Protein AF-A0A1I7MEU9-F1 (afdb_monomer_lite)

Foldseek 3Di:
DPAAAADFDDAQDDRSQVLLLCQLLQLAQKDKDFPVVCVVVVHDADDAQGKHFYAHSVRDGFFIKGWHDKDKDFLLPDDQVLLSNRNPPDPGSVSSSVVVQVVVVVVVDHGDRRGIMMMTGIHTPTGDDDDLVVSLLSLCLVCLVVCCVQPVAPVNDDPVVVVVVQVLLVQQDFEEEAAQCFLPHSQQVSVVVPGRYEYEHQRPSSQVNNCVVRVPTHYYHDHLVPPDQPAAHSEYEAAQVCFSPDPVVSLVSLLSRLRRYDAQRKYKYKHWADCDWDWDDDPRHITIHYHPVVVCVSNVVSQWAWPDKDWDDDPPDPTIMMMTMTGRHPPLDPDPDAAFEKEAEADAPDQQRIAGPVGDDDLVNFPDDPVLSVLRSVLNVLCNQAQDPVFAGQDQVSLVVSVVSQVVSQVNSQVRGDPSYDYDYDYPRNGHGDPPDDDDDDDD

Structure (mmCIF, N/CA/C/O backbone):
data_AF-A0A1I7MEU9-F1
#
_entry.id   AF-A0A1I7MEU9-F1
#
loop_
_atom_site.group_PDB
_atom_site.id
_atom_site.type_symbol
_atom_site.label_atom_id
_atom_site.label_alt_id
_atom_site.label_comp_id
_atom_site.label_asym_id
_atom_site.label_entity_id
_atom_site.label_seq_id
_atom_site.pdbx_PDB_ins_code
_atom_site.Cartn_x
_atom_site.Cartn_y
_atom_site.Cartn_z
_atom_site.occupancy
_atom_site.B_iso_or_equiv
_atom_site.auth_seq_id
_atom_site.auth_comp_id
_atom_site.auth_asym_id
_atom_site.auth_atom_id
_atom_site.pdbx_PDB_model_num
ATOM 1 N N . MET A 1 1 ? 15.882 25.484 -16.058 1.00 44.84 1 MET A N 1
ATOM 2 C CA . MET A 1 1 ? 16.424 24.177 -16.475 1.00 44.84 1 MET A CA 1
ATOM 3 C C . MET A 1 1 ? 16.700 24.289 -17.958 1.00 44.84 1 MET A C 1
ATOM 5 O O . MET A 1 1 ? 15.831 24.782 -18.661 1.00 44.84 1 MET A O 1
ATOM 9 N N . THR A 1 2 ? 17.918 23.995 -18.404 1.00 48.81 2 THR A N 1
ATOM 10 C CA . THR A 1 2 ? 18.246 23.968 -19.836 1.00 48.81 2 THR A CA 1
ATOM 11 C C . THR A 1 2 ? 17.321 22.959 -20.511 1.00 48.81 2 THR A C 1
ATOM 13 O O . THR A 1 2 ? 17.147 21.868 -19.975 1.00 48.81 2 THR A O 1
ATOM 16 N N . GLU A 1 3 ? 16.681 23.347 -21.610 1.00 77.81 3 GLU A N 1
ATOM 17 C CA . GLU A 1 3 ? 15.781 22.482 -22.378 1.00 77.81 3 GLU A CA 1
ATOM 18 C C . GLU A 1 3 ? 16.581 21.250 -22.835 1.00 77.81 3 GLU A C 1
ATOM 20 O O . GLU A 1 3 ? 17.583 21.387 -23.541 1.00 77.81 3 GLU A O 1
ATOM 25 N N . LEU A 1 4 ? 16.235 20.069 -22.315 1.00 87.62 4 LEU A N 1
ATOM 26 C CA . LEU A 1 4 ? 16.886 18.814 -22.692 1.00 87.62 4 LEU A CA 1
ATOM 27 C C . LEU A 1 4 ? 16.490 18.457 -24.135 1.00 87.62 4 LEU A C 1
ATOM 29 O O . LEU A 1 4 ? 15.351 18.736 -24.519 1.00 87.62 4 LEU A O 1
ATOM 33 N N . PRO A 1 5 ? 17.383 17.835 -24.928 1.00 89.81 5 PRO A N 1
ATOM 34 C CA . PRO A 1 5 ? 17.014 17.326 -26.245 1.00 89.81 5 PRO A CA 1
ATOM 35 C C . PRO A 1 5 ? 15.874 16.312 -26.108 1.00 89.81 5 PRO A C 1
ATOM 37 O O . PRO A 1 5 ? 15.861 15.517 -25.166 1.00 89.81 5 PRO A O 1
ATOM 40 N N . ARG A 1 6 ? 14.897 16.376 -27.016 1.00 90.94 6 ARG A N 1
ATOM 41 C CA . ARG A 1 6 ? 13.740 15.472 -27.024 1.00 90.94 6 ARG A CA 1
ATOM 42 C C . ARG A 1 6 ? 14.155 14.140 -27.641 1.00 90.94 6 ARG A C 1
ATOM 44 O O . ARG A 1 6 ? 14.788 14.129 -28.687 1.00 90.94 6 ARG A O 1
ATOM 51 N N . GLU A 1 7 ? 13.788 13.051 -26.984 1.00 91.00 7 GLU A N 1
ATOM 52 C CA . GLU A 1 7 ? 14.050 11.678 -27.413 1.00 91.00 7 GLU A CA 1
ATOM 53 C C . GLU A 1 7 ? 12.717 11.040 -27.815 1.00 91.00 7 GLU A C 1
ATOM 55 O O . GLU A 1 7 ? 11.842 10.799 -26.974 1.00 91.00 7 GLU A O 1
ATOM 60 N N . GLU A 1 8 ? 12.547 10.808 -29.117 1.00 90.38 8 GLU A N 1
ATOM 61 C CA . GLU A 1 8 ? 11.312 10.295 -29.707 1.00 90.38 8 GLU A CA 1
ATOM 62 C C . GLU A 1 8 ? 11.456 8.823 -30.100 1.00 90.38 8 GLU A C 1
ATOM 64 O O . GLU A 1 8 ? 12.271 8.458 -30.943 1.00 90.38 8 GLU A O 1
ATOM 69 N N . PHE A 1 9 ? 10.618 7.962 -29.524 1.00 89.19 9 PHE A N 1
ATOM 70 C CA . PHE A 1 9 ? 10.633 6.527 -29.804 1.00 89.19 9 PHE A CA 1
ATOM 71 C C . PHE A 1 9 ? 9.492 6.172 -30.758 1.00 89.19 9 PHE A C 1
ATOM 73 O O . PHE A 1 9 ? 8.372 5.924 -30.320 1.00 89.19 9 PHE A O 1
ATOM 80 N N . ALA A 1 10 ? 9.788 6.152 -32.062 1.00 85.12 10 ALA A N 1
ATOM 81 C CA . ALA A 1 10 ? 8.823 6.033 -33.166 1.00 85.12 10 ALA A CA 1
ATOM 82 C C . ALA A 1 10 ? 7.872 7.239 -33.307 1.00 85.12 10 ALA A C 1
ATOM 84 O O . ALA A 1 10 ? 7.882 8.158 -32.495 1.00 85.12 10 ALA A O 1
ATOM 85 N N . ASN A 1 11 ? 7.051 7.260 -34.361 1.00 83.12 11 ASN A N 1
ATOM 86 C CA . ASN A 1 11 ? 6.042 8.306 -34.596 1.00 83.12 11 ASN A CA 1
ATOM 87 C C . ASN A 1 11 ? 4.880 8.233 -33.581 1.00 83.12 11 ASN A C 1
ATOM 89 O O . ASN A 1 11 ? 4.602 7.139 -33.083 1.00 83.12 11 ASN A O 1
ATOM 93 N N . PRO A 1 12 ? 4.155 9.344 -33.316 1.00 83.94 12 PRO A N 1
ATOM 94 C CA . PRO A 1 12 ? 3.005 9.337 -32.410 1.00 83.94 12 PRO A CA 1
ATOM 95 C C . PRO A 1 12 ? 1.970 8.266 -32.776 1.00 83.94 12 PRO A C 1
ATOM 97 O O . PRO A 1 12 ? 1.561 8.153 -33.935 1.00 83.94 12 PRO A O 1
ATOM 100 N N . GLY A 1 13 ? 1.527 7.495 -31.782 1.00 81.50 13 GLY A N 1
ATOM 101 C CA .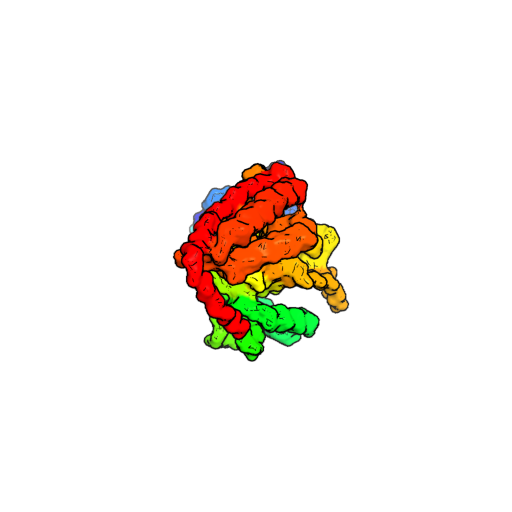 GLY A 1 13 ? 0.564 6.409 -31.944 1.00 81.50 13 GLY A CA 1
ATOM 102 C C . GLY A 1 13 ? 0.890 5.171 -31.098 1.00 81.50 13 GLY A C 1
ATOM 103 O O . GLY A 1 13 ? 1.804 5.203 -30.274 1.00 81.50 13 GLY A O 1
ATOM 104 N N . PRO A 1 14 ? 0.190 4.041 -31.337 1.00 80.62 14 PRO A N 1
ATOM 105 C CA . PRO A 1 14 ? 0.263 2.860 -30.471 1.00 80.62 14 PRO A CA 1
ATOM 106 C C . PRO A 1 14 ? 1.670 2.282 -30.278 1.00 80.62 14 PRO A C 1
ATOM 108 O O . PRO A 1 14 ? 1.959 1.714 -29.229 1.00 80.62 14 PRO A O 1
ATOM 111 N N . LEU A 1 15 ? 2.546 2.417 -31.282 1.00 83.31 15 LEU A N 1
ATOM 112 C CA . LEU A 1 15 ? 3.931 1.961 -31.183 1.00 83.31 15 LEU A CA 1
ATOM 113 C C . LEU A 1 15 ? 4.742 2.841 -30.224 1.00 83.31 15 LEU A C 1
ATOM 115 O O . LEU A 1 15 ? 5.378 2.301 -29.325 1.00 83.31 15 LEU A O 1
ATOM 119 N N . ARG A 1 16 ? 4.677 4.175 -30.358 1.00 86.94 16 ARG A N 1
ATOM 120 C CA . ARG A 1 16 ? 5.341 5.094 -29.421 1.00 86.94 16 ARG A CA 1
ATOM 121 C C . ARG A 1 16 ? 4.823 4.889 -28.005 1.00 86.94 16 ARG A C 1
ATOM 123 O O . ARG A 1 16 ? 5.628 4.789 -27.089 1.00 86.94 16 ARG A O 1
ATOM 130 N N . ASP A 1 17 ? 3.512 4.742 -27.828 1.00 83.44 17 ASP A N 1
ATOM 131 C CA . ASP A 1 17 ? 2.918 4.505 -26.507 1.00 83.44 17 ASP A CA 1
ATOM 132 C C . ASP A 1 17 ? 3.460 3.220 -25.861 1.00 83.44 17 ASP A C 1
ATOM 134 O O . ASP A 1 17 ? 3.801 3.211 -24.678 1.00 83.44 17 ASP A O 1
ATOM 138 N N . ALA A 1 18 ? 3.601 2.143 -26.643 1.00 82.06 18 ALA A N 1
ATOM 139 C CA . ALA A 1 18 ? 4.181 0.889 -26.171 1.00 82.06 18 ALA A CA 1
ATOM 140 C C . ALA A 1 18 ? 5.678 1.018 -25.835 1.00 82.06 18 ALA A C 1
ATOM 142 O O . ALA A 1 18 ? 6.113 0.523 -24.796 1.00 82.06 18 ALA A O 1
ATOM 143 N N . LEU A 1 19 ? 6.460 1.700 -26.679 1.00 88.12 19 LEU A N 1
ATOM 144 C CA . LEU A 1 19 ? 7.896 1.909 -26.460 1.00 88.12 19 LEU A CA 1
ATOM 145 C C . LEU A 1 19 ? 8.159 2.805 -25.249 1.00 88.12 19 LEU A C 1
ATOM 147 O O . LEU A 1 19 ? 8.999 2.479 -24.415 1.00 88.12 19 LEU A O 1
ATOM 151 N N . VAL A 1 20 ? 7.415 3.901 -25.115 1.00 89.19 20 VAL A N 1
ATOM 152 C CA . VAL A 1 20 ? 7.489 4.804 -23.964 1.00 89.19 20 VAL A CA 1
ATOM 153 C C . VAL A 1 20 ? 7.101 4.067 -22.686 1.00 89.19 20 VAL A C 1
ATOM 155 O O . VAL A 1 20 ? 7.833 4.150 -21.704 1.00 89.19 20 VAL A O 1
ATOM 158 N N . ALA A 1 21 ? 6.026 3.273 -22.697 1.00 81.75 21 ALA A N 1
ATOM 159 C CA . ALA A 1 21 ? 5.669 2.442 -21.548 1.00 81.75 21 ALA A CA 1
ATOM 160 C C . ALA A 1 21 ? 6.803 1.472 -21.166 1.00 81.75 21 ALA A C 1
ATOM 162 O O . ALA A 1 21 ? 7.150 1.380 -19.987 1.00 81.75 21 ALA A O 1
ATOM 163 N N . ALA A 1 22 ? 7.429 0.826 -22.157 1.00 84.00 22 ALA A N 1
ATOM 164 C CA . ALA A 1 22 ? 8.568 -0.064 -21.945 1.00 84.00 22 ALA A CA 1
ATOM 165 C C . ALA A 1 22 ? 9.814 0.672 -21.417 1.00 84.00 22 ALA A C 1
ATOM 167 O O . ALA A 1 22 ? 10.605 0.094 -20.675 1.00 84.00 22 ALA A O 1
ATOM 168 N N . ILE A 1 23 ? 10.018 1.944 -21.766 1.00 88.88 23 ILE A N 1
ATOM 169 C CA . ILE A 1 23 ? 11.101 2.762 -21.199 1.00 88.88 23 ILE A CA 1
ATOM 170 C C . ILE A 1 23 ? 10.813 3.072 -19.734 1.00 88.88 23 ILE A C 1
ATOM 172 O O . ILE A 1 23 ? 11.674 2.861 -18.880 1.00 88.88 23 ILE A O 1
ATOM 176 N N . LEU A 1 24 ? 9.599 3.539 -19.433 1.00 84.00 24 LEU A N 1
ATOM 177 C CA . LEU A 1 24 ? 9.189 3.915 -18.079 1.00 84.00 24 LEU A CA 1
ATOM 178 C C . LEU A 1 24 ? 9.287 2.725 -17.112 1.00 84.00 24 LEU A C 1
ATOM 180 O O . LEU A 1 24 ? 9.827 2.859 -16.007 1.00 84.00 24 LEU A O 1
ATOM 184 N N . ASP A 1 25 ? 8.840 1.541 -17.538 1.00 75.31 25 ASP A N 1
ATOM 185 C CA . ASP A 1 25 ? 8.926 0.314 -16.738 1.00 75.31 25 ASP A CA 1
ATOM 186 C C . ASP A 1 25 ? 10.321 -0.349 -16.736 1.00 75.31 25 ASP A C 1
ATOM 188 O O . ASP A 1 25 ? 10.568 -1.267 -15.946 1.00 75.31 25 ASP A O 1
ATOM 192 N N . GLY A 1 26 ? 11.257 0.162 -17.545 1.00 81.69 26 GLY A N 1
ATOM 193 C CA . GLY A 1 26 ? 12.643 -0.299 -17.636 1.00 81.69 26 GLY A CA 1
ATOM 194 C C . GLY A 1 26 ? 12.843 -1.569 -18.468 1.00 81.69 26 GLY A C 1
ATOM 195 O O . GLY A 1 26 ? 13.916 -2.174 -18.407 1.00 81.69 26 GLY A O 1
ATOM 196 N N . THR A 1 27 ? 11.835 -2.008 -19.222 1.00 84.69 27 THR A N 1
ATOM 197 C CA . THR A 1 27 ? 11.945 -3.107 -20.191 1.00 84.69 27 THR A CA 1
ATOM 198 C C . THR A 1 27 ? 12.803 -2.717 -21.389 1.00 84.69 27 THR A C 1
ATOM 200 O O . THR A 1 27 ? 13.620 -3.525 -21.831 1.00 84.69 27 THR A O 1
ATOM 203 N N . LYS A 1 28 ? 12.659 -1.479 -21.870 1.00 92.81 28 LYS A N 1
ATOM 204 C CA . LYS A 1 28 ? 13.476 -0.899 -22.933 1.00 92.81 28 LYS A CA 1
ATOM 205 C C . LYS A 1 28 ? 14.585 -0.049 -22.319 1.00 92.81 28 LYS A C 1
ATOM 207 O O . LYS A 1 28 ? 14.337 1.005 -21.741 1.00 92.81 28 LYS A O 1
ATOM 212 N N . THR A 1 29 ? 15.818 -0.520 -22.454 1.00 95.69 29 THR A N 1
ATOM 213 C CA . THR A 1 29 ? 17.046 0.172 -22.020 1.00 95.69 29 THR A CA 1
ATOM 214 C C . THR A 1 29 ? 18.017 0.400 -23.173 1.00 95.69 29 THR A C 1
ATOM 216 O O . THR A 1 29 ? 19.162 0.798 -22.958 1.00 95.69 29 THR A O 1
ATOM 219 N N . SER A 1 30 ? 17.595 0.096 -24.396 1.00 96.75 30 SER A N 1
ATOM 220 C CA . SER A 1 30 ? 18.347 0.405 -25.598 1.00 96.75 30 SER A CA 1
ATOM 221 C C . SER A 1 30 ? 17.433 0.757 -26.767 1.00 96.75 30 SER A C 1
ATOM 223 O O . SER A 1 30 ? 16.224 0.500 -26.755 1.00 96.75 30 SER A O 1
ATOM 225 N N . THR A 1 31 ? 18.021 1.390 -27.775 1.00 96.00 31 THR A N 1
ATOM 226 C CA . THR A 1 31 ? 17.379 1.689 -29.050 1.00 96.00 31 THR A CA 1
ATOM 227 C C . THR A 1 31 ? 18.393 1.625 -30.182 1.00 96.00 31 THR A C 1
ATOM 229 O O . THR A 1 31 ? 19.600 1.773 -29.952 1.00 96.00 31 THR A O 1
ATOM 232 N N . THR A 1 32 ? 17.891 1.405 -31.393 1.00 95.44 32 THR A N 1
ATOM 233 C CA . THR A 1 32 ? 18.684 1.361 -32.617 1.00 95.44 32 THR A CA 1
ATOM 234 C C . THR A 1 32 ? 18.173 2.395 -33.604 1.00 95.44 32 THR A C 1
ATOM 236 O O . THR A 1 32 ? 16.978 2.481 -33.875 1.00 95.44 32 THR A O 1
ATOM 239 N N . SER A 1 33 ? 19.094 3.155 -34.179 1.00 92.50 33 SER A N 1
ATOM 240 C CA . SER A 1 33 ? 18.829 4.121 -35.247 1.00 92.50 33 SER A CA 1
ATOM 241 C C . SER A 1 33 ? 19.817 3.923 -36.396 1.00 92.50 33 SER A C 1
ATOM 243 O O . SER A 1 33 ? 20.863 3.282 -36.237 1.00 92.50 33 SER A O 1
ATOM 245 N N . LEU A 1 34 ? 19.503 4.434 -37.589 1.00 92.00 34 LEU A N 1
ATOM 246 C CA . LEU A 1 34 ? 20.449 4.373 -38.700 1.00 92.00 34 LEU A CA 1
ATOM 247 C C . LEU A 1 34 ? 21.528 5.429 -38.498 1.00 92.00 34 LEU A C 1
ATOM 249 O O . LEU A 1 34 ? 21.243 6.601 -38.268 1.00 92.00 34 LEU A O 1
ATOM 253 N N . HIS A 1 35 ? 22.791 5.048 -38.685 1.00 93.25 35 HIS A N 1
ATOM 254 C CA . HIS A 1 35 ? 23.887 6.019 -38.657 1.00 93.25 35 HIS A CA 1
ATOM 255 C C . HIS A 1 35 ? 23.726 7.095 -39.748 1.00 93.25 35 HIS A C 1
ATOM 257 O O . HIS A 1 35 ? 24.192 8.224 -39.597 1.00 93.25 35 HIS A O 1
ATOM 263 N N . ALA A 1 36 ? 23.077 6.748 -40.864 1.00 87.50 36 ALA A N 1
ATOM 264 C CA . ALA A 1 36 ? 22.821 7.671 -41.964 1.00 87.50 36 ALA A CA 1
ATOM 265 C C . ALA A 1 36 ? 21.867 8.819 -41.586 1.00 87.50 36 ALA A C 1
ATOM 267 O O . ALA A 1 36 ? 22.044 9.917 -42.119 1.00 87.50 36 ALA A O 1
ATOM 268 N N . ASP A 1 37 ? 20.928 8.595 -40.661 1.00 82.31 37 ASP A N 1
ATOM 269 C CA . ASP A 1 37 ? 19.913 9.586 -40.280 1.00 82.31 37 ASP A CA 1
ATOM 270 C C . ASP A 1 37 ? 20.570 10.796 -39.601 1.00 82.31 37 ASP A C 1
ATOM 272 O O . ASP A 1 37 ? 20.366 11.928 -40.032 1.00 82.31 37 ASP A O 1
ATOM 276 N N . TYR A 1 38 ? 21.506 10.566 -38.672 1.00 80.44 38 TYR A N 1
ATOM 277 C CA . TYR A 1 38 ? 22.262 11.643 -38.014 1.00 80.44 38 TYR A CA 1
ATOM 278 C C . TYR A 1 38 ? 22.989 12.550 -39.013 1.00 80.44 38 TYR A C 1
ATOM 280 O O . TYR A 1 38 ? 22.971 13.775 -38.901 1.00 80.44 38 TYR A O 1
ATOM 288 N N . ALA A 1 39 ? 23.621 11.962 -40.033 1.00 76.88 39 ALA A N 1
ATOM 289 C CA . ALA A 1 39 ? 24.314 12.737 -41.058 1.00 76.88 39 ALA A CA 1
ATOM 290 C C . ALA A 1 39 ? 23.342 13.512 -41.965 1.00 76.88 39 ALA A C 1
ATOM 292 O O . ALA A 1 39 ? 23.670 14.619 -42.397 1.00 76.88 39 ALA A O 1
ATOM 293 N N . ALA A 1 40 ? 22.174 12.937 -42.267 1.00 75.00 40 ALA A N 1
ATOM 294 C CA . ALA A 1 40 ? 21.147 13.562 -43.096 1.00 75.00 40 ALA A CA 1
ATOM 295 C C . ALA A 1 40 ? 20.457 14.737 -42.385 1.00 75.00 40 ALA A C 1
ATOM 297 O O . ALA A 1 40 ? 20.165 15.752 -43.020 1.00 75.00 40 ALA A O 1
ATOM 298 N N . GLU A 1 41 ? 20.251 14.616 -41.076 1.00 75.12 41 GLU A N 1
ATOM 299 C CA . GLU A 1 41 ? 19.563 15.602 -40.235 1.00 75.12 41 GLU A CA 1
ATOM 300 C C . GLU A 1 41 ? 20.524 16.635 -39.622 1.00 75.12 41 GLU A C 1
ATOM 302 O O . GLU A 1 41 ? 20.102 17.660 -39.088 1.00 75.12 41 GLU A O 1
ATOM 307 N N . GLY A 1 42 ? 21.837 16.425 -39.775 1.00 76.31 42 GLY A N 1
ATOM 308 C CA . GLY A 1 42 ? 22.864 17.297 -39.204 1.00 76.31 42 GLY A CA 1
ATOM 309 C C . GLY A 1 42 ? 22.996 17.149 -37.687 1.00 76.31 42 GLY A C 1
ATOM 310 O O . GLY A 1 42 ? 23.499 18.059 -37.023 1.00 76.31 42 GLY A O 1
ATOM 311 N N . GLU A 1 43 ? 22.550 16.017 -37.151 1.00 80.81 43 GLU A N 1
ATOM 312 C CA . GLU A 1 43 ? 22.605 15.684 -35.737 1.00 80.81 43 GLU A CA 1
ATOM 313 C C . GLU A 1 43 ? 23.943 15.043 -35.358 1.00 80.81 43 GLU A C 1
ATOM 315 O O . GLU A 1 43 ? 24.645 14.424 -36.163 1.00 80.81 43 GLU A O 1
ATOM 320 N N . VAL A 1 44 ? 24.323 15.209 -34.094 1.00 86.19 44 VAL A N 1
ATOM 321 C CA . VAL A 1 44 ? 25.509 14.561 -33.533 1.00 86.19 44 VAL A CA 1
ATOM 322 C C . VAL A 1 44 ? 25.077 13.235 -32.928 1.00 86.19 44 VAL A C 1
ATOM 324 O O . VAL A 1 44 ? 24.050 13.172 -32.259 1.00 86.19 44 VAL A O 1
ATOM 327 N N . LEU A 1 45 ? 25.890 12.192 -33.116 1.00 88.31 45 LEU A N 1
ATOM 328 C CA . LEU A 1 45 ? 25.668 10.913 -32.447 1.00 88.31 45 LEU A CA 1
ATOM 329 C C . LEU A 1 45 ? 25.522 11.107 -30.927 1.00 88.31 45 LEU A C 1
ATOM 331 O O . LEU A 1 45 ? 26.255 11.921 -30.345 1.00 88.31 45 LEU A O 1
ATOM 335 N N . PRO A 1 46 ? 24.637 10.337 -30.270 1.00 90.50 46 PRO A N 1
ATOM 336 C CA . PRO A 1 46 ? 24.515 10.373 -28.824 1.00 90.50 46 PRO A CA 1
ATOM 337 C C . PRO A 1 46 ? 25.861 10.046 -28.166 1.00 90.50 46 PRO A C 1
ATOM 339 O O . PRO A 1 46 ? 26.729 9.378 -28.734 1.00 90.50 46 PRO A O 1
ATOM 342 N N . GLN A 1 47 ? 26.051 10.532 -26.941 1.00 91.88 47 GLN A N 1
ATOM 343 C CA . GLN A 1 47 ? 27.266 10.295 -26.164 1.00 91.88 47 GLN A CA 1
ATOM 344 C C . GLN A 1 47 ? 26.906 9.779 -24.779 1.00 91.88 47 GLN A C 1
ATOM 346 O O . GLN A 1 47 ? 25.913 10.206 -24.188 1.00 91.88 47 GLN A O 1
ATOM 351 N N . ALA A 1 48 ? 27.740 8.889 -24.241 1.00 94.12 48 ALA A N 1
ATOM 352 C CA . ALA A 1 48 ? 27.612 8.446 -22.859 1.00 94.12 48 ALA A CA 1
ATOM 353 C C . ALA A 1 48 ? 27.646 9.651 -21.897 1.00 94.12 48 ALA A C 1
ATOM 355 O O . ALA A 1 48 ? 28.481 10.548 -22.031 1.00 94.12 48 ALA A O 1
ATOM 356 N N . GLY A 1 49 ? 26.719 9.675 -20.941 1.00 93.31 49 GLY A N 1
ATOM 357 C CA . GLY A 1 49 ? 26.462 10.796 -20.034 1.00 93.31 49 GLY A CA 1
ATOM 358 C C . GLY A 1 49 ? 25.519 11.870 -20.595 1.00 93.31 49 GLY A C 1
ATOM 359 O O . GLY A 1 49 ? 25.108 12.760 -19.848 1.00 93.31 49 GLY A O 1
ATOM 360 N N . GLY A 1 50 ? 25.153 11.801 -21.880 1.00 93.75 50 GLY A N 1
ATOM 361 C CA . GLY A 1 50 ? 24.130 12.659 -22.477 1.00 93.75 50 GLY A CA 1
ATOM 362 C C . GLY A 1 50 ? 22.758 12.402 -21.854 1.00 93.75 50 GLY A C 1
ATOM 363 O O . GLY A 1 50 ? 22.423 11.260 -21.545 1.00 93.75 50 GLY A O 1
ATOM 364 N N . ARG A 1 51 ? 21.972 13.465 -21.655 1.00 95.25 51 ARG A N 1
ATOM 365 C CA . ARG A 1 51 ? 20.609 13.386 -21.113 1.00 95.25 51 ARG A CA 1
ATOM 366 C C . ARG A 1 51 ? 19.593 13.829 -22.151 1.00 95.25 51 ARG A C 1
ATOM 368 O O . ARG A 1 51 ? 19.823 14.846 -22.801 1.00 95.25 51 ARG A O 1
ATOM 375 N N . GLY A 1 52 ? 18.474 13.119 -22.224 1.00 93.69 52 GLY A N 1
ATOM 376 C CA . GLY A 1 52 ? 17.372 13.408 -23.137 1.00 93.69 52 GLY A CA 1
ATOM 377 C C . GLY A 1 52 ? 16.010 13.274 -22.460 1.00 93.69 52 GLY A C 1
ATOM 378 O O . GLY A 1 52 ? 15.861 12.554 -21.471 1.00 93.69 52 GLY A O 1
ATOM 379 N N . ALA A 1 53 ? 15.032 14.022 -22.960 1.00 93.88 53 ALA A N 1
ATOM 380 C CA . ALA A 1 53 ? 13.658 14.062 -22.480 1.00 93.88 53 ALA A CA 1
ATOM 381 C C . ALA A 1 53 ? 12.779 13.146 -23.341 1.00 93.88 53 ALA A C 1
ATOM 383 O O . ALA A 1 53 ? 12.535 13.446 -24.506 1.00 93.88 53 ALA A O 1
ATOM 384 N N . VAL A 1 54 ? 12.293 12.049 -22.764 1.00 94.31 54 VAL A N 1
ATOM 385 C CA . VAL A 1 54 ? 11.385 11.103 -23.426 1.00 94.31 54 VAL A CA 1
ATOM 386 C C . VAL A 1 54 ? 10.005 11.728 -23.543 1.00 94.31 54 VAL A C 1
ATOM 388 O O . VAL A 1 54 ? 9.479 12.248 -22.552 1.00 94.31 54 VAL A O 1
ATOM 391 N N . VAL A 1 55 ? 9.415 11.652 -24.735 1.00 91.12 55 VAL A N 1
ATOM 392 C CA . VAL A 1 55 ? 8.114 12.261 -25.030 1.00 91.12 55 VAL A CA 1
ATOM 393 C C . VAL A 1 55 ? 7.079 11.226 -25.454 1.00 91.12 55 VAL A C 1
ATOM 395 O O . VAL A 1 55 ? 7.389 10.281 -26.182 1.00 91.12 55 VAL A O 1
ATOM 398 N N . ASP A 1 56 ? 5.844 11.397 -24.990 1.00 87.56 56 ASP A N 1
ATOM 399 C CA . ASP A 1 56 ? 4.722 10.534 -25.359 1.00 87.56 56 ASP A CA 1
ATOM 400 C C . ASP A 1 56 ? 4.096 10.921 -26.718 1.00 87.56 56 ASP A C 1
ATOM 402 O O . ASP A 1 56 ? 4.582 11.791 -27.451 1.00 87.56 56 ASP A O 1
ATOM 406 N N . SER A 1 57 ? 3.007 10.247 -27.101 1.00 87.69 57 SER A N 1
ATOM 407 C CA . SER A 1 57 ? 2.269 10.567 -28.334 1.00 87.69 57 SER A CA 1
ATOM 408 C C . SER A 1 57 ? 1.467 11.873 -28.262 1.00 87.69 57 SER A C 1
ATOM 410 O O . SER A 1 57 ? 1.011 12.353 -29.299 1.00 87.69 57 SER A O 1
ATOM 412 N N . ALA A 1 58 ? 1.297 12.457 -27.072 1.00 83.00 58 ALA A N 1
ATOM 413 C CA . ALA A 1 58 ? 0.699 13.774 -26.852 1.00 83.00 58 ALA A CA 1
ATOM 414 C C . ALA A 1 58 ? 1.760 14.890 -26.749 1.00 83.00 58 ALA A C 1
ATOM 416 O O . ALA A 1 58 ? 1.441 16.025 -26.375 1.00 83.00 58 ALA A O 1
ATOM 417 N N . ASP A 1 59 ? 3.010 14.575 -27.101 1.00 85.25 59 ASP A N 1
ATOM 418 C CA . ASP A 1 59 ? 4.155 15.483 -27.096 1.00 85.25 59 ASP A CA 1
ATOM 419 C C . ASP A 1 59 ? 4.542 15.989 -25.687 1.00 85.25 59 ASP A C 1
ATOM 421 O O . ASP A 1 59 ? 5.277 16.972 -25.538 1.00 85.25 59 ASP A O 1
ATOM 425 N N . GLN A 1 60 ? 4.073 15.309 -24.635 1.00 83.88 60 GLN A N 1
ATOM 426 C CA . GLN A 1 60 ? 4.404 15.614 -23.244 1.00 83.88 60 GLN A CA 1
ATOM 427 C C . GLN A 1 60 ? 5.696 14.920 -22.829 1.00 83.88 60 GLN A C 1
ATOM 429 O O . GLN A 1 60 ? 5.945 13.775 -23.197 1.00 83.88 60 GLN A O 1
ATOM 434 N N . VAL A 1 61 ? 6.521 15.606 -22.033 1.00 88.19 61 VAL A N 1
ATOM 435 C CA . VAL A 1 61 ? 7.735 15.009 -21.464 1.00 88.19 61 VAL A CA 1
ATOM 436 C C . VAL A 1 61 ? 7.348 14.125 -20.280 1.00 88.19 61 VAL A C 1
ATOM 438 O O . VAL A 1 61 ? 6.857 14.625 -19.269 1.00 88.19 61 VAL A O 1
ATOM 441 N N . VAL A 1 62 ? 7.613 12.824 -20.392 1.00 86.25 62 VAL A N 1
ATOM 442 C CA . VAL A 1 62 ? 7.208 11.818 -19.395 1.00 86.25 62 VAL A CA 1
ATOM 443 C C . VAL A 1 62 ? 8.374 11.257 -18.585 1.00 86.25 62 VAL A C 1
ATOM 445 O O . VAL A 1 62 ? 8.169 10.781 -17.472 1.00 86.25 62 VAL A O 1
ATOM 448 N N . ALA A 1 63 ? 9.607 11.346 -19.090 1.00 89.75 63 ALA A N 1
ATOM 449 C CA . ALA A 1 63 ? 10.807 10.925 -18.370 1.00 89.75 63 ALA A CA 1
ATOM 450 C C . ALA A 1 63 ? 12.069 11.629 -18.874 1.00 89.75 63 ALA A C 1
ATOM 452 O O . ALA A 1 63 ? 12.106 12.174 -19.975 1.00 89.75 63 ALA A O 1
ATOM 453 N N . VAL A 1 64 ? 13.127 11.568 -18.073 1.00 93.06 64 VAL A N 1
ATOM 454 C CA . VAL A 1 64 ? 14.496 11.893 -18.469 1.00 93.06 64 VAL A CA 1
ATOM 455 C C . VAL A 1 64 ? 15.302 10.601 -18.497 1.00 93.06 64 VAL A C 1
ATOM 457 O O . VAL A 1 64 ? 15.300 9.839 -17.527 1.00 93.06 64 VAL A O 1
ATOM 460 N N . ILE A 1 65 ? 16.022 10.370 -19.591 1.00 95.19 65 ILE A N 1
ATOM 461 C CA . ILE A 1 65 ? 16.978 9.269 -19.735 1.00 95.19 65 ILE A CA 1
ATOM 462 C C . ILE A 1 65 ? 18.409 9.799 -19.787 1.00 95.19 65 ILE A C 1
ATOM 464 O O . ILE A 1 65 ? 18.661 10.932 -20.198 1.00 95.19 65 ILE A O 1
ATOM 468 N N . GLU A 1 66 ? 19.354 8.968 -19.364 1.00 96.38 66 GLU A N 1
ATOM 469 C CA . GLU A 1 66 ? 20.788 9.180 -19.529 1.00 96.38 66 GLU A CA 1
ATOM 470 C C . GLU A 1 66 ? 21.366 8.053 -20.383 1.00 96.38 66 GLU A C 1
ATOM 472 O O . GLU A 1 66 ? 21.233 6.874 -20.044 1.00 96.38 66 GLU A O 1
ATOM 477 N N . THR A 1 67 ? 22.037 8.423 -21.468 1.00 97.00 67 THR A N 1
ATOM 478 C CA . THR A 1 67 ? 22.763 7.496 -22.335 1.00 97.00 67 THR A CA 1
ATOM 479 C C . THR A 1 67 ? 23.956 6.917 -21.584 1.00 97.00 67 THR A C 1
ATOM 481 O O . THR A 1 67 ? 24.807 7.651 -21.084 1.00 97.00 67 THR A O 1
ATOM 484 N N . THR A 1 68 ? 24.047 5.593 -21.506 1.00 95.44 68 THR A N 1
ATOM 485 C CA . THR A 1 68 ? 25.108 4.880 -20.781 1.00 95.44 68 THR A CA 1
ATOM 486 C C . THR A 1 68 ? 26.206 4.366 -21.705 1.00 95.44 68 THR A C 1
ATOM 488 O O . THR A 1 68 ? 27.364 4.317 -21.292 1.00 95.44 68 THR A O 1
ATOM 491 N N . ALA A 1 69 ? 25.869 4.016 -22.946 1.00 96.25 69 ALA A N 1
ATOM 492 C CA . ALA A 1 69 ? 26.815 3.568 -23.962 1.00 96.25 69 ALA A CA 1
ATOM 493 C C . ALA A 1 69 ? 26.276 3.858 -25.366 1.00 96.25 69 ALA A C 1
ATOM 495 O O . ALA A 1 69 ? 25.062 3.904 -25.569 1.00 96.25 69 ALA A O 1
ATOM 496 N N . VAL A 1 70 ? 27.193 4.056 -26.316 1.00 96.69 70 VAL A N 1
ATOM 497 C CA . VAL A 1 70 ? 26.881 4.224 -27.737 1.00 96.69 70 VAL A CA 1
ATOM 498 C C . VAL A 1 70 ? 27.924 3.484 -28.557 1.00 96.69 70 VAL A C 1
ATOM 500 O O . VAL A 1 70 ? 29.114 3.764 -28.416 1.00 96.69 70 VAL A O 1
ATOM 503 N N . ASP A 1 71 ? 27.469 2.593 -29.428 1.00 97.00 71 ASP A N 1
ATOM 504 C CA . ASP A 1 71 ? 28.306 1.852 -30.366 1.00 97.00 71 ASP A CA 1
ATOM 505 C C . ASP A 1 71 ? 27.777 2.027 -31.792 1.00 97.00 71 ASP A C 1
ATOM 507 O O . ASP A 1 71 ? 26.573 2.122 -32.017 1.00 97.00 71 ASP A O 1
ATOM 511 N N . VAL A 1 72 ? 28.678 2.057 -32.774 1.00 97.50 72 VAL A N 1
ATOM 512 C CA . VAL A 1 72 ? 28.311 2.046 -34.196 1.00 97.50 72 VAL A CA 1
ATOM 513 C C . VAL A 1 72 ? 28.794 0.737 -34.788 1.00 97.50 72 VAL A C 1
ATOM 515 O O . VAL A 1 72 ? 29.999 0.479 -34.828 1.00 97.50 72 VAL A O 1
ATOM 518 N N . VAL A 1 73 ? 27.858 -0.090 -35.240 1.00 97.88 73 VAL A N 1
ATOM 519 C CA . VAL A 1 73 ? 28.145 -1.427 -35.768 1.00 97.88 73 VAL A CA 1
ATOM 520 C C . VAL A 1 73 ? 27.451 -1.637 -37.102 1.00 97.88 73 VAL A C 1
ATOM 522 O O . VAL A 1 73 ? 26.544 -0.895 -37.478 1.00 97.88 73 VAL A O 1
ATOM 525 N N . ARG A 1 74 ? 27.870 -2.669 -37.829 1.00 98.25 74 ARG A N 1
ATOM 526 C CA . ARG A 1 74 ? 27.108 -3.156 -38.978 1.00 98.25 74 ARG A CA 1
ATOM 527 C C . ARG A 1 74 ? 25.834 -3.841 -38.495 1.00 98.25 74 ARG A C 1
ATOM 529 O O . ARG A 1 74 ? 25.860 -4.519 -37.470 1.00 98.25 74 ARG A O 1
ATOM 536 N N . LEU A 1 75 ? 24.743 -3.731 -39.248 1.00 97.50 75 LEU A N 1
ATOM 537 C CA . LEU A 1 75 ? 23.457 -4.343 -38.901 1.00 97.50 75 LEU A CA 1
ATOM 538 C C . LEU A 1 75 ? 23.577 -5.862 -38.682 1.00 97.50 75 LEU A C 1
ATOM 540 O O . LEU A 1 75 ? 22.930 -6.421 -37.797 1.00 97.50 75 LEU A O 1
ATOM 544 N N . ALA A 1 76 ? 24.455 -6.537 -39.430 1.00 96.62 76 ALA A N 1
ATOM 545 C CA . ALA A 1 76 ? 24.736 -7.961 -39.243 1.00 96.62 76 ALA A CA 1
ATOM 546 C C . ALA A 1 76 ? 25.462 -8.310 -37.928 1.00 96.62 76 ALA A C 1
ATOM 548 O O . ALA A 1 76 ? 25.498 -9.479 -37.543 1.00 96.62 76 ALA A O 1
ATOM 549 N N . GLU A 1 77 ? 26.053 -7.326 -37.251 1.00 97.62 77 GLU A N 1
ATOM 550 C CA . GLU A 1 77 ? 26.886 -7.492 -36.054 1.00 97.62 77 GLU A CA 1
ATOM 551 C C . GLU A 1 77 ? 26.189 -7.030 -34.769 1.00 97.62 77 GLU A C 1
ATOM 553 O O . GLU A 1 77 ? 26.813 -7.030 -33.708 1.00 97.62 77 GLU A O 1
ATOM 558 N N . VAL A 1 78 ? 24.900 -6.671 -34.832 1.00 97.81 78 VAL A N 1
ATOM 559 C CA . VAL A 1 78 ? 24.133 -6.275 -33.645 1.00 97.81 78 VAL A CA 1
ATOM 560 C C . VAL A 1 78 ? 24.096 -7.435 -32.644 1.00 97.81 78 VAL A C 1
ATOM 562 O O . VAL A 1 78 ? 23.608 -8.525 -32.969 1.00 97.81 78 VAL A O 1
ATOM 565 N N . PRO A 1 79 ? 24.607 -7.242 -31.415 1.00 96.81 79 PRO A N 1
ATOM 566 C CA . PRO A 1 79 ? 24.651 -8.307 -30.434 1.00 96.81 79 PRO A CA 1
ATOM 567 C C . PRO A 1 79 ? 23.247 -8.586 -29.891 1.00 96.81 79 PRO A C 1
ATOM 569 O O . PRO A 1 79 ? 22.431 -7.685 -29.688 1.00 96.81 79 PRO A O 1
ATOM 572 N N . TRP A 1 80 ? 22.971 -9.859 -29.594 1.00 95.94 80 TRP A N 1
ATOM 573 C CA . TRP A 1 80 ? 21.675 -10.277 -29.049 1.00 95.94 80 TRP A CA 1
ATOM 574 C C . TRP A 1 80 ? 21.311 -9.544 -27.751 1.00 95.94 80 TRP A C 1
ATOM 576 O O . TRP A 1 80 ? 20.145 -9.259 -27.503 1.00 95.94 80 TRP A O 1
ATOM 586 N N . GLU A 1 81 ? 22.298 -9.223 -26.917 1.00 94.88 81 GLU A N 1
ATOM 587 C CA . GLU A 1 81 ? 22.066 -8.503 -25.665 1.00 94.88 81 GLU A CA 1
ATOM 588 C C . GLU A 1 81 ? 21.481 -7.103 -25.871 1.00 94.88 81 GLU A C 1
ATOM 590 O O . GLU A 1 81 ? 20.610 -6.720 -25.092 1.00 94.88 81 GLU A O 1
ATOM 595 N N . HIS A 1 82 ? 21.888 -6.401 -26.935 1.00 96.62 82 HIS A N 1
ATOM 596 C CA . HIS A 1 82 ? 21.322 -5.111 -27.327 1.00 96.62 82 HIS A CA 1
ATOM 597 C C . HIS A 1 82 ? 19.903 -5.279 -27.857 1.00 96.62 82 HIS A C 1
ATOM 599 O O . HIS A 1 82 ? 18.990 -4.655 -27.334 1.00 96.62 82 HIS A O 1
ATOM 605 N N . ALA A 1 83 ? 19.701 -6.179 -28.825 1.00 95.31 83 ALA A N 1
ATOM 606 C CA . ALA A 1 83 ? 18.378 -6.450 -29.396 1.00 95.31 83 ALA A CA 1
ATOM 607 C C . ALA A 1 83 ? 17.353 -6.844 -28.314 1.00 95.31 83 ALA A C 1
ATOM 609 O O . ALA A 1 83 ? 16.218 -6.381 -28.304 1.00 95.31 83 ALA A O 1
ATOM 610 N N . ARG A 1 84 ? 17.767 -7.663 -27.340 1.00 93.25 84 ARG A N 1
ATOM 611 C CA . ARG A 1 84 ? 16.938 -8.037 -26.186 1.00 93.25 84 ARG A CA 1
ATOM 612 C C . ARG A 1 84 ? 16.655 -6.851 -25.257 1.00 93.25 84 ARG A C 1
ATOM 614 O O . ARG A 1 84 ? 15.583 -6.801 -24.657 1.00 93.25 84 ARG A O 1
ATOM 621 N N . ALA A 1 85 ? 17.615 -5.943 -25.090 1.00 90.56 85 ALA A N 1
ATOM 622 C CA . ALA A 1 85 ? 17.487 -4.760 -24.242 1.00 90.56 85 ALA A CA 1
ATOM 623 C C . ALA A 1 85 ? 16.558 -3.686 -24.833 1.00 90.56 85 ALA A C 1
ATOM 625 O O . ALA A 1 85 ? 16.144 -2.787 -24.103 1.00 90.56 85 ALA A O 1
ATOM 626 N N . GLU A 1 86 ? 16.153 -3.807 -26.100 1.00 94.31 86 GLU A N 1
ATOM 627 C CA . GLU A 1 86 ? 15.128 -2.935 -26.675 1.00 94.31 86 GLU A CA 1
ATOM 628 C C . GLU A 1 86 ? 13.726 -3.230 -26.136 1.00 94.31 86 GLU A C 1
ATOM 630 O O . GLU A 1 86 ? 12.837 -2.396 -26.266 1.00 94.31 86 GLU A O 1
ATOM 635 N N . GLY A 1 87 ? 13.525 -4.381 -25.485 1.00 87.81 87 GLY A N 1
ATOM 636 C CA . GLY A 1 87 ? 12.303 -4.657 -24.730 1.00 87.81 87 GLY A CA 1
ATOM 637 C C . GLY A 1 87 ? 11.056 -4.930 -25.577 1.00 87.81 87 GLY A C 1
ATOM 638 O O . GLY A 1 87 ? 9.958 -4.998 -25.037 1.00 87.81 87 GLY A O 1
ATOM 639 N N . GLU A 1 88 ? 11.201 -5.140 -26.884 1.00 87.94 88 GLU A N 1
ATOM 640 C CA . GLU A 1 88 ? 10.081 -5.246 -27.837 1.00 87.94 88 GLU A CA 1
ATOM 641 C C . GLU A 1 88 ? 9.517 -6.673 -27.996 1.00 87.94 88 GLU A C 1
ATOM 643 O O . GLU A 1 88 ? 8.662 -6.936 -28.839 1.00 87.94 88 GLU A O 1
ATOM 648 N N . GLY A 1 89 ? 9.954 -7.615 -27.151 1.00 86.75 89 GLY A N 1
ATOM 649 C CA . GLY A 1 89 ? 9.399 -8.974 -27.085 1.00 86.75 89 GLY A CA 1
ATOM 650 C C . GLY A 1 89 ? 10.021 -9.992 -28.049 1.00 86.75 89 GLY A C 1
ATOM 651 O O . GLY A 1 89 ? 9.548 -11.130 -28.121 1.00 86.75 89 GLY A O 1
ATOM 652 N N . HIS A 1 90 ? 11.094 -9.636 -28.759 1.00 91.75 90 HIS A N 1
ATOM 653 C CA . HIS A 1 90 ? 11.840 -10.570 -29.608 1.00 91.75 90 HIS A CA 1
ATOM 654 C C . HIS A 1 90 ? 12.510 -11.676 -28.785 1.00 91.75 90 HIS A C 1
ATOM 656 O O . HIS A 1 90 ? 12.915 -11.472 -27.640 1.00 91.75 90 HIS A O 1
ATOM 662 N N . ARG A 1 91 ? 12.671 -12.864 -29.379 1.00 90.44 91 ARG A N 1
ATOM 663 C CA . ARG A 1 91 ? 13.344 -14.022 -28.753 1.00 90.44 91 ARG A CA 1
ATOM 664 C C . ARG A 1 91 ? 14.687 -14.343 -29.393 1.00 90.44 91 ARG A C 1
ATOM 666 O O . ARG A 1 91 ? 15.464 -15.116 -28.836 1.00 90.44 91 ARG A O 1
ATOM 673 N N . THR A 1 92 ? 14.949 -13.785 -30.572 1.00 93.75 92 THR A N 1
ATOM 674 C CA . THR A 1 92 ? 16.211 -13.942 -31.298 1.00 93.75 92 THR A CA 1
ATOM 675 C C . THR A 1 92 ? 16.571 -12.654 -32.033 1.00 93.75 92 THR A C 1
ATOM 677 O O . THR A 1 92 ? 15.689 -11.875 -32.394 1.00 93.75 92 THR A O 1
ATOM 680 N N . VAL A 1 93 ? 17.861 -12.462 -32.326 1.00 94.69 93 VAL A N 1
ATOM 681 C CA . VAL A 1 93 ? 18.336 -11.320 -33.129 1.00 94.69 93 VAL A CA 1
ATOM 682 C C . VAL A 1 93 ? 17.735 -11.311 -34.542 1.00 94.69 93 VAL A C 1
ATOM 684 O O . VAL A 1 93 ? 17.544 -10.253 -35.122 1.00 94.69 93 VAL A O 1
ATOM 687 N N . ALA A 1 94 ? 17.378 -12.479 -35.086 1.00 94.50 94 ALA A N 1
ATOM 688 C CA . ALA A 1 94 ? 16.754 -12.587 -36.403 1.00 94.50 94 ALA A CA 1
ATOM 689 C C . ALA A 1 94 ? 15.308 -12.060 -36.417 1.00 94.50 94 ALA A C 1
ATOM 691 O O . ALA A 1 94 ? 14.911 -11.414 -37.381 1.00 94.50 94 ALA A O 1
ATOM 692 N N . GLU A 1 95 ? 14.535 -12.316 -35.353 1.00 94.31 95 GLU A N 1
ATOM 693 C CA . GLU A 1 95 ? 13.188 -11.744 -35.191 1.00 94.31 95 GLU A CA 1
ATOM 694 C C . GLU A 1 95 ? 13.266 -10.217 -35.073 1.00 94.31 95 GLU A C 1
ATOM 696 O O . GLU A 1 95 ? 12.601 -9.516 -35.831 1.00 94.31 95 GLU A O 1
ATOM 701 N N . TRP A 1 96 ? 14.149 -9.723 -34.196 1.00 96.31 96 TRP A N 1
ATOM 702 C CA . TRP A 1 96 ? 14.422 -8.292 -34.023 1.00 96.31 96 TRP A CA 1
ATOM 703 C C . TRP A 1 96 ? 14.787 -7.613 -35.349 1.00 96.31 96 TRP A C 1
ATOM 705 O O . TRP A 1 96 ? 14.198 -6.600 -35.731 1.00 96.31 96 TRP A O 1
ATOM 715 N N . ARG A 1 97 ? 15.710 -8.231 -36.094 1.00 95.31 97 ARG A N 1
ATOM 716 C CA . ARG A 1 97 ? 16.186 -7.731 -37.382 1.00 95.31 97 ARG A CA 1
ATOM 717 C C . ARG A 1 97 ? 15.074 -7.663 -38.422 1.00 95.31 97 ARG A C 1
ATOM 719 O O . ARG A 1 97 ? 14.967 -6.667 -39.125 1.00 95.31 97 ARG A O 1
ATOM 726 N N . CYS A 1 98 ? 14.237 -8.696 -38.511 1.00 94.19 98 CYS A N 1
ATOM 727 C CA . CYS A 1 98 ? 13.127 -8.726 -39.461 1.00 94.19 98 CYS A CA 1
ATOM 728 C C . CYS A 1 98 ? 12.136 -7.572 -39.231 1.00 94.19 98 CYS A C 1
ATOM 730 O O . CYS A 1 98 ? 11.619 -7.006 -40.195 1.00 94.19 98 CYS A O 1
ATOM 732 N N . ASP A 1 99 ? 11.854 -7.232 -37.971 1.00 89.69 99 ASP A N 1
ATOM 733 C CA . ASP A 1 99 ? 10.949 -6.131 -37.640 1.00 89.69 99 ASP A CA 1
ATOM 734 C C . ASP A 1 99 ? 11.574 -4.762 -37.940 1.00 89.69 99 ASP A C 1
ATOM 736 O O . ASP A 1 99 ? 10.897 -3.899 -38.500 1.00 89.69 99 ASP A O 1
ATOM 740 N N . HIS A 1 100 ? 12.868 -4.589 -37.662 1.00 91.31 100 HIS A N 1
ATOM 741 C CA . HIS A 1 100 ? 13.607 -3.362 -37.978 1.00 91.31 100 HIS A CA 1
ATOM 742 C C . HIS A 1 100 ? 13.745 -3.128 -39.488 1.00 91.31 100 HIS A C 1
ATOM 744 O O . HIS A 1 100 ? 13.473 -2.033 -39.977 1.00 91.31 100 HIS A O 1
ATOM 750 N N . GLU A 1 101 ? 14.091 -4.165 -40.255 1.00 93.12 101 GLU A N 1
ATOM 751 C CA . GLU A 1 101 ? 14.141 -4.095 -41.721 1.00 93.12 101 GLU A CA 1
ATOM 752 C C . GLU A 1 101 ? 12.774 -3.730 -42.312 1.00 93.12 101 GLU A C 1
ATOM 754 O O . GLU A 1 101 ? 12.700 -2.927 -43.244 1.00 93.12 101 GLU A O 1
ATOM 759 N N . ARG A 1 102 ? 11.681 -4.268 -41.748 1.00 89.88 102 ARG A N 1
ATOM 760 C CA . ARG A 1 102 ? 10.316 -3.892 -42.140 1.00 89.88 102 ARG A CA 1
ATOM 761 C C . ARG A 1 102 ? 10.034 -2.423 -41.831 1.00 89.88 102 ARG A C 1
ATOM 763 O O . ARG A 1 102 ? 9.546 -1.719 -42.711 1.00 89.88 102 ARG A O 1
ATOM 770 N N . PHE A 1 103 ? 10.353 -1.965 -40.621 1.00 84.00 103 PHE A N 1
ATOM 771 C CA . PHE A 1 103 ? 10.146 -0.578 -40.205 1.00 84.00 103 PHE A CA 1
ATOM 772 C C . PHE A 1 103 ? 10.891 0.411 -41.114 1.00 84.00 103 PHE A C 1
ATOM 774 O O . PHE A 1 103 ? 10.285 1.335 -41.655 1.00 84.00 103 PHE A O 1
ATOM 781 N N . TRP A 1 104 ? 12.184 0.190 -41.367 1.00 87.19 104 TRP A N 1
ATOM 782 C CA . TRP A 1 104 ? 12.953 1.064 -42.257 1.00 87.19 104 TRP A CA 1
ATOM 783 C C . TRP A 1 104 ? 12.456 1.012 -43.703 1.00 87.19 104 TRP A C 1
ATO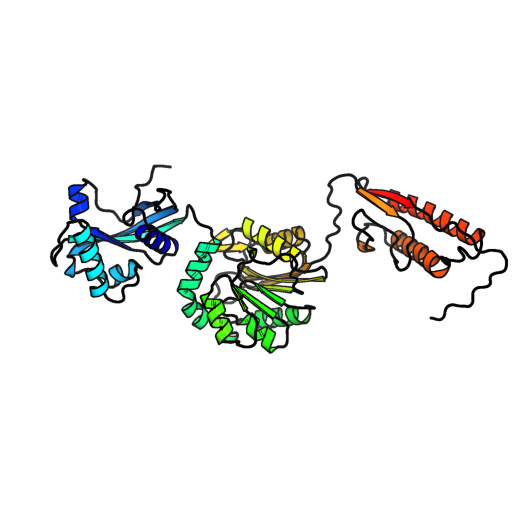M 785 O O . TRP A 1 104 ? 12.374 2.058 -44.350 1.00 87.19 104 TRP A O 1
ATOM 795 N N . ALA A 1 105 ? 12.033 -0.157 -44.194 1.00 88.44 105 ALA A N 1
ATOM 796 C CA . ALA A 1 105 ? 11.437 -0.275 -45.521 1.00 88.44 105 ALA A CA 1
ATOM 797 C C . ALA A 1 105 ? 10.117 0.509 -45.647 1.00 88.44 105 ALA A C 1
ATOM 799 O O . ALA A 1 105 ? 9.878 1.128 -46.685 1.00 88.44 105 ALA A O 1
ATOM 800 N N . GLU A 1 106 ? 9.280 0.533 -44.603 1.00 82.31 106 GLU A N 1
ATOM 801 C CA . GLU A 1 106 ? 8.068 1.368 -44.539 1.00 82.31 106 GLU A CA 1
ATOM 802 C C . GLU A 1 106 ? 8.401 2.869 -44.564 1.00 82.31 106 GLU A C 1
ATOM 804 O O . GLU A 1 106 ? 7.683 3.649 -45.193 1.00 82.31 106 GLU A O 1
ATOM 809 N N . CYS A 1 107 ? 9.538 3.261 -43.982 1.00 77.38 107 CYS A N 1
ATOM 810 C CA . CYS A 1 107 ? 10.106 4.609 -44.078 1.00 77.38 107 CYS A CA 1
ATOM 811 C C . CYS A 1 107 ? 10.825 4.887 -45.417 1.00 77.38 107 CYS A C 1
ATOM 813 O O . CYS A 1 107 ? 11.346 5.982 -45.626 1.00 77.38 107 CYS A O 1
ATOM 815 N N . GLY A 1 108 ? 10.848 3.926 -46.346 1.00 86.12 108 GLY A N 1
ATOM 816 C CA . GLY A 1 108 ? 11.474 4.067 -47.662 1.00 86.12 108 GLY A CA 1
ATOM 817 C C . GLY A 1 108 ? 12.992 3.865 -47.676 1.00 86.12 108 GLY A C 1
ATOM 818 O O . GLY A 1 108 ? 13.635 4.192 -48.676 1.00 86.12 108 GLY A O 1
ATOM 819 N N . VAL A 1 109 ? 13.566 3.315 -46.605 1.00 87.19 109 VAL A N 1
ATOM 820 C CA . VAL A 1 109 ? 14.997 3.032 -46.481 1.00 87.19 109 VAL A CA 1
ATOM 821 C C . VAL A 1 109 ? 15.240 1.529 -46.599 1.00 87.19 109 VAL A C 1
ATOM 823 O O . VAL A 1 109 ? 14.771 0.734 -45.791 1.00 87.19 109 VAL A O 1
ATOM 826 N N . ALA A 1 110 ? 15.990 1.129 -47.624 1.00 90.88 110 ALA A N 1
ATOM 827 C CA . ALA A 1 110 ? 16.470 -0.241 -47.754 1.00 90.88 110 ALA A CA 1
ATOM 828 C C . ALA A 1 110 ? 17.799 -0.391 -47.007 1.00 90.88 110 ALA A C 1
ATOM 830 O O . ALA A 1 110 ? 18.718 0.398 -47.229 1.00 90.88 110 ALA A O 1
ATOM 831 N N . VAL A 1 111 ? 17.896 -1.415 -46.163 1.00 95.00 111 VAL A N 1
ATOM 832 C CA . VAL A 1 111 ? 19.097 -1.737 -45.386 1.00 95.00 111 VAL A CA 1
ATOM 833 C C . VAL A 1 111 ? 19.617 -3.127 -45.751 1.00 95.00 111 VAL A C 1
ATOM 835 O O . VAL A 1 111 ? 18.875 -3.974 -46.252 1.00 95.00 111 VAL A O 1
ATOM 838 N N . ASP A 1 112 ? 20.900 -3.356 -45.508 1.00 95.50 112 ASP A N 1
ATOM 839 C CA . ASP A 1 112 ? 21.608 -4.614 -45.736 1.00 95.50 112 ASP A CA 1
ATOM 840 C C . ASP A 1 112 ? 22.586 -4.927 -44.587 1.00 95.50 112 ASP A C 1
ATOM 842 O O . ASP A 1 112 ? 22.669 -4.198 -43.598 1.00 95.50 112 ASP A O 1
ATOM 846 N N . ASP A 1 113 ? 23.327 -6.033 -44.704 1.00 97.12 113 ASP A N 1
ATOM 847 C CA . ASP A 1 113 ? 24.275 -6.494 -43.680 1.00 97.12 113 ASP A CA 1
ATOM 848 C C . ASP A 1 113 ? 25.354 -5.464 -43.318 1.00 97.12 113 ASP A C 1
ATOM 850 O O . ASP A 1 113 ? 25.805 -5.449 -42.171 1.00 97.12 113 ASP A O 1
ATOM 854 N N . ASP A 1 114 ? 25.770 -4.629 -44.273 1.00 97.19 114 ASP A N 1
ATOM 855 C CA . ASP A 1 114 ? 26.847 -3.652 -44.105 1.00 97.19 114 ASP A CA 1
ATOM 856 C C . ASP A 1 114 ? 26.328 -2.262 -43.703 1.00 97.19 114 ASP A C 1
ATOM 858 O O . ASP A 1 114 ? 27.120 -1.355 -43.431 1.00 97.19 114 ASP A O 1
ATOM 862 N N . THR A 1 115 ? 25.006 -2.095 -43.611 1.00 97.44 115 THR A N 1
ATOM 863 C CA . THR A 1 115 ? 24.377 -0.860 -43.145 1.00 97.44 115 THR A CA 1
ATOM 864 C C . THR A 1 115 ? 24.805 -0.562 -41.712 1.00 97.44 115 THR A C 1
ATOM 866 O O . THR A 1 115 ? 24.683 -1.406 -40.825 1.00 97.44 115 THR A O 1
ATOM 869 N N . LEU A 1 116 ? 25.321 0.647 -41.479 1.00 97.81 116 LEU A N 1
ATOM 870 C CA . LEU A 1 116 ? 25.749 1.078 -40.152 1.00 97.81 116 LEU A CA 1
ATOM 871 C C . LEU A 1 116 ? 24.554 1.542 -39.319 1.00 97.81 116 LEU A C 1
ATOM 873 O O . LEU A 1 116 ? 23.792 2.419 -39.735 1.00 97.81 116 LEU A O 1
ATOM 877 N N . VAL A 1 117 ? 24.450 0.990 -38.117 1.00 97.56 117 VAL A N 1
ATOM 878 C CA . VAL A 1 117 ? 23.447 1.344 -37.114 1.00 97.56 117 VAL A CA 1
ATOM 879 C C . VAL A 1 117 ? 24.118 1.869 -35.854 1.00 97.56 117 VAL A C 1
ATOM 881 O O . VAL A 1 117 ? 25.241 1.485 -35.519 1.00 97.56 117 VAL A O 1
ATOM 884 N N . VAL A 1 118 ? 23.421 2.765 -35.170 1.00 96.94 118 VAL A N 1
ATOM 885 C CA . VAL A 1 118 ? 23.827 3.336 -33.890 1.00 96.94 118 VAL A CA 1
ATOM 886 C C . VAL A 1 118 ? 23.054 2.607 -32.808 1.00 96.94 118 VAL A C 1
ATOM 888 O O . VAL A 1 118 ? 21.827 2.644 -32.775 1.00 96.94 118 VAL A O 1
ATOM 891 N N . LEU A 1 119 ? 23.786 1.922 -31.941 1.00 97.81 119 LEU A N 1
ATOM 892 C CA . LEU A 1 119 ? 23.258 1.235 -30.778 1.00 97.81 119 LEU A CA 1
ATOM 893 C C . LEU A 1 119 ? 23.394 2.171 -29.587 1.00 97.81 119 LEU A C 1
ATOM 895 O O . LEU A 1 119 ? 24.508 2.468 -29.160 1.00 97.81 119 LEU A O 1
ATOM 899 N N . GLN A 1 120 ? 22.275 2.643 -29.052 1.00 97.38 120 GLN A N 1
ATOM 900 C CA . GLN A 1 120 ? 22.254 3.491 -27.866 1.00 97.38 120 GLN A CA 1
ATOM 901 C C . GLN A 1 120 ? 21.703 2.691 -26.693 1.00 97.38 120 GLN A C 1
ATOM 903 O O . GLN A 1 120 ? 20.574 2.211 -26.746 1.00 97.38 120 GLN A O 1
ATOM 908 N N . ALA A 1 121 ? 22.481 2.578 -25.619 1.00 97.19 121 ALA A N 1
ATOM 909 C CA . ALA A 1 121 ? 22.009 2.090 -24.330 1.00 97.19 121 ALA A CA 1
ATOM 910 C C . ALA A 1 121 ? 21.748 3.276 -23.401 1.00 97.19 121 ALA A C 1
ATOM 912 O O . ALA A 1 121 ? 22.493 4.259 -23.405 1.00 97.19 121 ALA A O 1
ATOM 913 N N . PHE A 1 122 ? 20.707 3.187 -22.583 1.00 97.12 122 PHE A N 1
ATOM 914 C CA . PHE A 1 122 ? 20.318 4.252 -21.669 1.00 97.12 122 PHE A CA 1
ATOM 915 C C . PHE A 1 122 ? 19.683 3.707 -20.390 1.00 97.12 122 PHE A C 1
ATOM 917 O O . PHE A 1 122 ? 19.295 2.544 -20.288 1.00 97.12 122 PHE A O 1
ATOM 924 N N . ARG A 1 123 ? 19.566 4.584 -19.395 1.00 92.94 123 ARG A N 1
ATOM 925 C CA . ARG A 1 123 ? 18.792 4.355 -18.172 1.00 92.94 123 ARG A CA 1
ATOM 926 C C . ARG A 1 123 ? 17.846 5.521 -17.934 1.00 92.94 123 ARG A C 1
ATOM 928 O O . ARG A 1 123 ? 18.202 6.663 -18.213 1.00 92.94 123 ARG A O 1
ATOM 935 N N . VAL A 1 124 ? 16.679 5.249 -17.367 1.00 90.19 124 VAL A N 1
ATOM 936 C CA . VAL A 1 124 ? 15.799 6.304 -16.850 1.00 90.19 124 VAL A CA 1
ATOM 937 C C . VAL A 1 124 ? 16.442 6.909 -15.603 1.00 90.19 124 VAL A C 1
ATOM 939 O O . VAL A 1 124 ? 16.841 6.174 -14.700 1.00 90.19 124 VAL A O 1
ATOM 942 N N . VAL A 1 125 ? 16.570 8.235 -15.570 1.00 87.94 125 VAL A N 1
ATOM 943 C CA . VAL A 1 125 ? 17.092 8.984 -14.414 1.00 87.94 125 VAL A CA 1
ATOM 944 C C . VAL A 1 125 ? 15.999 9.721 -13.652 1.00 87.94 125 VAL A C 1
ATOM 946 O O . VAL A 1 125 ? 16.160 9.967 -12.462 1.00 87.94 125 VAL A O 1
ATOM 949 N N . GLU A 1 126 ? 14.892 10.054 -14.313 1.00 84.06 126 GLU A N 1
ATOM 950 C CA . GLU A 1 126 ? 13.752 10.736 -13.703 1.00 84.06 126 GLU A CA 1
ATOM 951 C C . GLU A 1 126 ? 12.475 10.381 -14.470 1.00 84.06 126 GLU A C 1
ATOM 953 O O . GLU A 1 126 ? 12.505 10.281 -15.695 1.00 84.06 126 GLU A O 1
ATOM 958 N N . ILE A 1 127 ? 11.357 10.196 -13.772 1.00 80.81 127 ILE A N 1
ATOM 959 C CA . ILE A 1 127 ? 10.029 10.042 -14.379 1.00 80.81 127 ILE A CA 1
ATOM 960 C C . ILE A 1 127 ? 9.225 11.271 -13.982 1.00 80.81 127 ILE A C 1
ATOM 962 O O . ILE A 1 127 ? 9.151 11.614 -12.806 1.00 80.81 127 ILE A O 1
ATOM 966 N N . LEU A 1 128 ? 8.689 11.960 -14.983 1.00 75.88 128 LEU A N 1
ATOM 967 C CA . LEU A 1 128 ? 8.093 13.288 -14.856 1.00 75.88 128 LEU A CA 1
ATOM 968 C C . LEU A 1 128 ? 6.564 13.246 -14.915 1.00 75.88 128 LEU A C 1
ATOM 970 O O . LEU A 1 128 ? 5.915 14.142 -14.378 1.00 75.88 128 LEU A O 1
ATOM 974 N N . GLN A 1 129 ? 5.989 12.209 -15.534 1.00 60.81 129 GLN A N 1
ATOM 975 C CA . GLN A 1 129 ? 4.552 11.940 -15.540 1.00 60.81 129 GLN A CA 1
ATOM 976 C C . GLN A 1 129 ? 4.280 10.433 -15.512 1.00 60.81 129 GLN A C 1
ATOM 978 O O . GLN A 1 129 ? 4.872 9.666 -16.268 1.00 60.81 129 GLN A O 1
ATOM 983 N N . GLY A 1 130 ? 3.370 10.026 -14.630 1.00 53.41 130 GLY A N 1
ATOM 984 C CA . GLY A 1 130 ? 2.969 8.642 -14.402 1.00 53.41 130 GLY A CA 1
ATOM 985 C C . GLY A 1 130 ? 2.584 8.459 -12.939 1.00 53.41 130 GLY A C 1
ATOM 986 O O . GLY A 1 130 ? 3.285 8.944 -12.055 1.00 53.41 130 GLY A O 1
ATOM 987 N N . ASP A 1 131 ? 1.458 7.802 -12.689 1.00 59.00 131 ASP A N 1
ATOM 988 C CA . ASP A 1 131 ? 1.090 7.378 -11.343 1.00 59.00 131 ASP A CA 1
ATOM 989 C C . ASP A 1 131 ? 2.161 6.397 -10.825 1.00 59.00 131 ASP A C 1
ATOM 991 O O . ASP A 1 131 ? 2.445 5.369 -11.455 1.00 59.00 131 ASP A O 1
ATOM 995 N N . THR A 1 132 ? 2.799 6.741 -9.701 1.00 61.75 132 THR A N 1
ATOM 996 C CA . THR A 1 132 ? 3.846 5.926 -9.064 1.00 61.75 132 THR A CA 1
ATOM 997 C C . THR A 1 132 ? 3.335 4.511 -8.776 1.00 61.75 132 THR A C 1
ATOM 999 O O . THR A 1 132 ? 4.094 3.538 -8.901 1.00 61.75 132 THR A O 1
ATOM 1002 N N . ALA A 1 133 ? 2.041 4.373 -8.468 1.00 62.94 133 ALA A N 1
ATOM 1003 C CA . ALA A 1 133 ? 1.387 3.095 -8.244 1.00 62.94 133 ALA A CA 1
ATOM 1004 C C . ALA A 1 133 ? 1.286 2.260 -9.535 1.00 62.94 133 ALA A C 1
ATOM 1006 O O . ALA A 1 133 ? 1.638 1.075 -9.520 1.00 62.94 133 ALA A O 1
ATOM 1007 N N . ASP A 1 134 ? 0.902 2.853 -10.675 1.00 65.19 134 ASP A N 1
ATOM 1008 C CA . ASP A 1 134 ? 0.829 2.138 -11.964 1.00 65.19 134 ASP A CA 1
ATOM 1009 C C . ASP A 1 134 ? 2.215 1.669 -12.432 1.00 65.19 134 ASP A C 1
ATOM 1011 O O . ASP A 1 134 ? 2.387 0.530 -12.880 1.00 65.19 134 ASP A O 1
ATOM 1015 N N . LEU A 1 135 ? 3.243 2.502 -12.259 1.00 64.62 135 LEU A N 1
ATOM 1016 C CA . LEU A 1 135 ? 4.615 2.114 -12.575 1.00 64.62 135 LEU A CA 1
ATOM 1017 C C . LEU A 1 135 ? 5.095 0.953 -11.693 1.00 64.62 135 LEU A C 1
ATOM 1019 O O . LEU A 1 135 ? 5.651 -0.029 -12.194 1.00 64.62 135 LEU A O 1
ATOM 1023 N N . THR A 1 136 ? 4.867 1.047 -10.383 1.00 66.69 136 THR A N 1
ATOM 1024 C CA . THR A 1 136 ? 5.224 -0.007 -9.425 1.00 66.69 136 THR A CA 1
ATOM 1025 C C . THR A 1 136 ? 4.542 -1.324 -9.789 1.00 66.69 136 THR A C 1
ATOM 1027 O O . THR A 1 136 ? 5.205 -2.363 -9.884 1.00 66.69 136 THR A O 1
ATOM 1030 N N . ARG A 1 137 ? 3.241 -1.278 -10.101 1.00 71.50 137 ARG A N 1
ATOM 1031 C CA . ARG A 1 137 ? 2.448 -2.426 -10.557 1.00 71.50 137 ARG A CA 1
ATOM 1032 C C . ARG A 1 137 ? 3.053 -3.083 -11.799 1.00 71.50 137 ARG A C 1
ATOM 1034 O O . ARG A 1 137 ? 3.198 -4.307 -11.837 1.00 71.50 137 ARG A O 1
ATOM 1041 N N . ARG A 1 138 ? 3.455 -2.298 -12.806 1.00 65.12 138 ARG A N 1
ATOM 1042 C CA . ARG A 1 138 ? 4.098 -2.813 -14.034 1.00 65.12 138 ARG A CA 1
ATOM 1043 C C . ARG A 1 138 ? 5.434 -3.496 -13.748 1.00 65.12 138 ARG A C 1
ATOM 1045 O O . ARG A 1 138 ? 5.711 -4.563 -14.300 1.00 65.12 138 ARG A O 1
ATOM 1052 N N . ARG A 1 139 ? 6.244 -2.936 -12.848 1.00 69.25 139 ARG A N 1
ATOM 1053 C CA . ARG A 1 139 ? 7.534 -3.531 -12.467 1.00 69.25 139 ARG A CA 1
ATOM 1054 C C . ARG A 1 139 ? 7.372 -4.831 -11.683 1.00 69.25 139 ARG A C 1
ATOM 1056 O O . ARG A 1 139 ? 8.108 -5.785 -11.943 1.00 69.25 139 ARG A O 1
ATOM 1063 N N . TYR A 1 140 ? 6.387 -4.908 -10.788 1.00 72.31 140 TYR A N 1
ATOM 1064 C CA . TYR A 1 140 ? 6.043 -6.166 -10.123 1.00 72.31 140 TYR A CA 1
ATOM 1065 C C . TYR A 1 140 ? 5.532 -7.212 -11.105 1.00 72.31 140 TYR A C 1
ATOM 1067 O O . TYR A 1 140 ? 6.037 -8.329 -11.078 1.00 72.31 140 TYR A O 1
ATOM 1075 N N . ARG A 1 141 ? 4.631 -6.853 -12.030 1.00 72.88 141 ARG A N 1
ATOM 1076 C CA . ARG A 1 141 ? 4.189 -7.739 -13.122 1.00 72.88 141 ARG A CA 1
ATOM 1077 C C . ARG A 1 141 ? 5.377 -8.378 -13.847 1.00 72.88 141 ARG A C 1
ATOM 1079 O O . ARG A 1 141 ? 5.410 -9.592 -14.031 1.00 72.88 141 ARG A O 1
ATOM 1086 N N . ARG A 1 142 ? 6.394 -7.584 -14.200 1.00 62.06 142 ARG A N 1
ATOM 1087 C CA . ARG A 1 142 ? 7.601 -8.062 -14.899 1.00 62.06 142 ARG A CA 1
ATOM 1088 C C . ARG A 1 142 ? 8.394 -9.094 -14.097 1.00 62.06 142 ARG A C 1
ATOM 1090 O O . ARG A 1 142 ? 8.949 -10.026 -14.674 1.00 62.06 142 ARG A O 1
ATOM 1097 N N . ARG A 1 143 ? 8.483 -8.917 -12.778 1.00 65.12 143 ARG A N 1
ATOM 1098 C CA . ARG A 1 143 ? 9.221 -9.819 -11.882 1.00 65.12 143 ARG A CA 1
ATOM 1099 C C . ARG A 1 143 ? 8.306 -10.806 -11.169 1.00 65.12 143 ARG A C 1
ATOM 1101 O O . ARG A 1 143 ? 8.784 -11.500 -10.284 1.00 65.12 143 ARG A O 1
ATOM 1108 N N . ALA A 1 144 ? 7.029 -10.902 -11.542 1.00 69.50 144 ALA A N 1
ATOM 1109 C CA . ALA A 1 144 ? 6.044 -11.641 -10.764 1.00 69.50 144 ALA A CA 1
ATOM 1110 C C . ALA A 1 144 ? 6.434 -13.114 -10.615 1.00 69.50 144 ALA A C 1
ATOM 1112 O O . ALA A 1 144 ? 6.369 -13.651 -9.513 1.00 69.50 144 ALA A O 1
ATOM 1113 N N . GLN A 1 145 ? 6.928 -13.737 -11.690 1.00 66.44 145 GLN A N 1
ATOM 1114 C CA . GLN A 1 145 ? 7.425 -15.112 -11.639 1.00 66.44 145 GLN A CA 1
ATOM 1115 C C . GLN A 1 145 ? 8.651 -15.246 -10.723 1.00 66.44 145 GLN A C 1
ATOM 1117 O O . GLN A 1 145 ? 8.644 -16.069 -9.819 1.00 66.44 145 GLN A O 1
ATOM 1122 N N . GLU A 1 146 ? 9.671 -14.399 -10.901 1.00 68.38 146 GLU A N 1
ATOM 1123 C CA . GLU A 1 146 ? 10.892 -14.411 -10.077 1.00 68.38 146 GLU A CA 1
ATOM 1124 C C . GLU A 1 146 ? 10.577 -14.176 -8.590 1.00 68.38 146 GLU A C 1
ATOM 1126 O O . GLU A 1 146 ? 11.086 -14.879 -7.720 1.00 68.38 146 GLU A O 1
ATOM 1131 N N . TYR A 1 147 ? 9.709 -13.206 -8.303 1.00 72.50 147 TYR A N 1
ATOM 1132 C CA . TYR A 1 147 ? 9.261 -12.866 -6.958 1.00 72.50 147 TYR A CA 1
ATOM 1133 C C . TYR A 1 147 ? 8.477 -14.019 -6.332 1.00 72.50 147 TYR A C 1
ATOM 1135 O O . TYR A 1 147 ? 8.700 -14.365 -5.177 1.00 72.50 147 TYR A O 1
ATOM 1143 N N . THR A 1 148 ? 7.594 -14.654 -7.103 1.00 73.88 148 THR A N 1
ATOM 1144 C CA . THR A 1 148 ? 6.839 -15.828 -6.659 1.00 73.88 148 THR A CA 1
ATOM 1145 C C . THR A 1 148 ? 7.766 -16.996 -6.328 1.00 73.88 148 THR A C 1
ATOM 1147 O O . THR A 1 148 ? 7.615 -17.608 -5.274 1.00 73.88 148 THR A O 1
ATOM 1150 N N . ASP A 1 149 ? 8.759 -17.265 -7.175 1.00 70.25 149 ASP A N 1
ATOM 1151 C CA . ASP A 1 149 ? 9.700 -18.371 -6.980 1.00 70.25 149 ASP A CA 1
ATOM 1152 C C . ASP A 1 149 ? 10.616 -18.152 -5.760 1.00 70.25 149 ASP A C 1
ATOM 1154 O O . ASP A 1 149 ? 10.982 -19.113 -5.083 1.00 70.25 149 ASP A O 1
ATOM 1158 N N . GLN A 1 150 ? 11.003 -16.902 -5.477 1.00 68.06 150 GLN A N 1
ATOM 1159 C CA . GLN A 1 150 ? 11.957 -16.568 -4.409 1.00 68.06 150 GLN A CA 1
ATOM 1160 C C . GLN A 1 150 ? 11.299 -16.234 -3.063 1.00 68.06 150 GLN A C 1
ATOM 1162 O O . GLN A 1 150 ? 11.857 -16.560 -2.018 1.00 68.06 150 GLN A O 1
ATOM 1167 N N . LEU A 1 151 ? 10.152 -15.553 -3.081 1.00 66.88 151 LEU A N 1
ATOM 1168 C CA . LEU A 1 151 ? 9.514 -14.941 -1.907 1.00 66.88 151 LEU A CA 1
ATOM 1169 C C . LEU A 1 151 ? 8.038 -15.338 -1.750 1.00 66.88 151 LEU A C 1
ATOM 1171 O O . LEU A 1 151 ? 7.406 -14.985 -0.760 1.00 66.88 151 LEU A O 1
ATOM 1175 N N . GLY A 1 152 ? 7.466 -16.077 -2.703 1.00 65.38 152 GLY A N 1
ATOM 1176 C CA . GLY A 1 152 ? 6.052 -16.456 -2.709 1.00 65.38 152 GLY A CA 1
ATOM 1177 C C . GLY A 1 152 ? 5.688 -17.660 -1.843 1.00 65.38 152 GLY A C 1
ATOM 1178 O O . GLY A 1 152 ? 4.600 -18.207 -2.010 1.00 65.38 152 GLY A O 1
ATOM 1179 N N . ALA A 1 153 ? 6.568 -18.084 -0.936 1.00 76.81 153 ALA A N 1
ATOM 1180 C CA . ALA A 1 153 ? 6.343 -19.208 -0.034 1.00 76.81 153 ALA A CA 1
ATOM 1181 C C . ALA A 1 153 ? 6.574 -18.797 1.423 1.00 76.81 153 ALA A C 1
ATOM 1183 O O . ALA A 1 153 ? 7.506 -18.057 1.726 1.00 76.81 153 ALA A O 1
ATOM 1184 N N . MET A 1 154 ? 5.774 -19.348 2.341 1.00 82.31 154 MET A N 1
ATOM 1185 C CA . MET A 1 154 ? 5.916 -19.085 3.780 1.00 82.31 154 MET A CA 1
ATOM 1186 C C . MET A 1 154 ? 7.283 -19.489 4.344 1.00 82.31 154 MET A C 1
ATOM 1188 O O . MET A 1 154 ? 7.726 -18.896 5.320 1.00 82.31 154 MET A O 1
ATOM 1192 N N . ASP A 1 155 ? 7.976 -20.442 3.718 1.00 76.62 155 ASP A N 1
ATOM 1193 C CA . ASP A 1 155 ? 9.330 -20.852 4.114 1.00 76.62 155 ASP A CA 1
ATOM 1194 C C . ASP A 1 155 ? 10.376 -19.733 3.924 1.00 76.62 155 ASP A C 1
ATOM 1196 O O . ASP A 1 155 ? 11.452 -19.794 4.517 1.00 76.62 155 ASP A O 1
ATOM 1200 N N . ALA A 1 156 ? 10.076 -18.716 3.106 1.00 73.06 156 ALA A N 1
ATOM 1201 C CA . ALA A 1 156 ? 10.924 -17.539 2.912 1.00 73.06 156 ALA A CA 1
ATOM 1202 C C . ALA A 1 156 ? 10.670 -16.432 3.955 1.00 73.06 156 ALA A C 1
ATOM 1204 O O . ALA A 1 156 ? 11.439 -15.473 4.031 1.00 73.06 156 ALA A O 1
ATOM 1205 N N . VAL A 1 157 ? 9.607 -16.550 4.758 1.00 80.81 157 VAL A N 1
ATOM 1206 C CA . VAL A 1 157 ? 9.245 -15.576 5.793 1.00 80.81 157 VAL A CA 1
ATOM 1207 C C . VAL A 1 157 ? 10.042 -15.856 7.066 1.00 80.81 157 VAL A C 1
ATOM 1209 O O . VAL A 1 157 ? 10.160 -17.001 7.505 1.00 80.81 157 VAL A O 1
ATOM 1212 N N . ALA A 1 158 ? 10.582 -14.809 7.693 1.00 82.12 158 ALA A N 1
ATOM 1213 C CA . ALA A 1 158 ? 11.305 -14.962 8.948 1.00 82.12 158 ALA A CA 1
ATOM 1214 C C . ALA A 1 158 ? 10.365 -15.453 10.065 1.00 82.12 158 ALA A C 1
ATOM 1216 O O . ALA A 1 158 ? 9.254 -14.952 10.237 1.00 82.12 158 ALA A O 1
ATOM 1217 N N . GLU A 1 159 ? 10.827 -16.411 10.873 1.00 85.31 159 GLU A N 1
ATOM 1218 C CA . GLU A 1 159 ? 10.022 -17.000 11.954 1.00 85.31 159 GLU A CA 1
ATOM 1219 C C . GLU A 1 159 ? 9.393 -15.965 12.912 1.00 85.31 159 GLU A C 1
ATOM 1221 O O . GLU A 1 159 ? 8.224 -16.137 13.261 1.00 85.31 159 GLU A O 1
ATOM 1226 N N . PRO A 1 160 ? 10.087 -14.883 13.329 1.00 84.94 160 PRO A N 1
ATOM 1227 C CA . PRO A 1 160 ? 9.472 -13.878 14.194 1.00 84.94 160 PRO A CA 1
ATOM 1228 C C . PRO A 1 160 ? 8.290 -13.158 13.531 1.00 84.94 160 PRO A C 1
ATOM 1230 O O . PRO A 1 160 ? 7.289 -12.906 14.199 1.00 84.94 160 PRO A O 1
ATOM 1233 N N . ASP A 1 161 ? 8.364 -12.902 12.221 1.00 88.44 161 ASP A N 1
ATOM 1234 C CA . ASP A 1 161 ? 7.283 -12.270 11.455 1.00 88.44 161 ASP A CA 1
ATOM 1235 C C . ASP A 1 161 ? 6.065 -13.191 11.385 1.00 88.44 161 ASP A C 1
ATOM 1237 O O . ASP A 1 161 ? 4.938 -12.765 11.636 1.00 88.44 161 ASP A O 1
ATOM 1241 N N . ARG A 1 162 ? 6.300 -14.488 11.142 1.00 91.06 162 ARG A N 1
ATOM 1242 C CA . ARG A 1 162 ? 5.262 -15.525 11.191 1.00 91.06 162 ARG A CA 1
ATOM 1243 C C . ARG A 1 162 ? 4.538 -15.545 12.531 1.00 91.06 162 ARG A C 1
ATOM 1245 O O . ARG A 1 162 ? 3.315 -15.450 12.566 1.00 91.06 162 ARG A O 1
ATOM 1252 N N . VAL A 1 163 ? 5.285 -15.614 13.631 1.00 88.88 163 VAL A N 1
ATOM 1253 C CA . VAL A 1 163 ? 4.707 -15.641 14.982 1.00 88.88 163 VAL A CA 1
ATOM 1254 C C . VAL A 1 163 ? 3.913 -14.366 15.281 1.00 88.88 163 VAL A C 1
ATOM 1256 O O . VAL A 1 163 ? 2.865 -14.441 15.925 1.00 88.88 163 VAL A O 1
ATOM 1259 N N . LEU A 1 164 ? 4.391 -13.202 14.835 1.00 91.31 164 LEU A N 1
ATOM 1260 C CA . LEU A 1 164 ? 3.719 -11.923 15.053 1.00 91.31 164 LEU A CA 1
ATOM 1261 C C . LEU A 1 164 ? 2.389 -11.855 14.293 1.00 91.31 164 LEU A C 1
ATOM 1263 O O . LEU A 1 164 ? 1.352 -11.599 14.909 1.00 91.31 164 LEU A O 1
ATOM 1267 N N . VAL A 1 165 ? 2.403 -12.134 12.986 1.00 95.81 165 VAL A N 1
ATOM 1268 C CA . VAL A 1 165 ? 1.201 -12.078 12.140 1.00 95.81 165 VAL A CA 1
ATOM 1269 C C . VAL A 1 165 ? 0.164 -13.111 12.585 1.00 95.81 165 VAL A C 1
ATOM 1271 O O . VAL A 1 165 ? -1.018 -12.787 12.662 1.00 95.81 165 VAL A O 1
ATOM 1274 N N . GLU A 1 166 ? 0.579 -14.327 12.958 1.00 94.81 166 GLU A N 1
ATOM 1275 C CA . GLU A 1 166 ? -0.335 -15.351 13.487 1.00 94.81 166 GLU A CA 1
ATOM 1276 C C . GLU A 1 166 ? -1.009 -14.912 14.793 1.00 94.81 166 GLU A C 1
ATOM 1278 O O . GLU A 1 166 ? -2.215 -15.094 14.964 1.00 94.81 166 GLU A O 1
ATOM 1283 N N . ARG A 1 167 ? -0.254 -14.307 15.719 1.00 94.00 167 ARG A N 1
ATOM 1284 C CA . ARG A 1 167 ? -0.809 -13.797 16.984 1.00 94.00 167 ARG A CA 1
ATOM 1285 C C . ARG A 1 167 ? -1.789 -12.659 16.755 1.00 94.00 167 ARG A C 1
ATOM 1287 O O . ARG A 1 167 ? -2.822 -12.626 17.413 1.00 94.00 167 ARG A O 1
ATOM 1294 N N . TRP A 1 168 ? -1.478 -11.749 15.838 1.00 97.38 168 TRP A N 1
ATOM 1295 C CA . TRP A 1 168 ? -2.394 -10.681 15.457 1.00 97.38 168 TRP A CA 1
ATOM 1296 C C . TRP A 1 168 ? -3.666 -11.242 14.805 1.00 97.38 168 TRP A C 1
ATOM 1298 O O . TRP A 1 168 ? -4.769 -10.908 15.222 1.00 97.38 168 TRP A O 1
ATOM 1308 N N . ALA A 1 169 ? -3.550 -12.180 13.864 1.00 97.06 169 ALA A N 1
ATOM 1309 C CA . ALA A 1 169 ? -4.713 -12.770 13.201 1.00 97.06 169 ALA A CA 1
ATOM 1310 C C . ALA A 1 169 ? -5.663 -13.486 14.184 1.00 97.06 169 ALA A C 1
ATOM 1312 O O . ALA A 1 169 ? -6.872 -13.526 13.962 1.00 97.06 169 ALA A O 1
ATOM 1313 N N . GLN A 1 170 ? -5.143 -14.027 15.294 1.00 94.56 170 GLN A N 1
ATOM 1314 C CA . GLN A 1 170 ? -5.944 -14.631 16.368 1.00 94.56 170 GLN A CA 1
ATOM 1315 C C . GLN A 1 170 ? -6.782 -13.623 17.167 1.00 94.56 170 GLN A C 1
ATOM 1317 O O . GLN A 1 170 ? -7.771 -14.028 17.780 1.00 94.56 170 GLN A O 1
ATOM 1322 N N . THR A 1 171 ? -6.411 -12.339 17.191 1.00 92.81 171 THR A N 1
ATOM 1323 C CA . THR A 1 171 ? -7.183 -11.303 17.897 1.00 92.81 171 THR A CA 1
ATOM 1324 C C . THR A 1 171 ? -8.265 -10.681 17.019 1.00 92.81 171 THR A C 1
ATOM 1326 O O . THR A 1 171 ? -9.254 -10.171 17.550 1.00 92.81 171 THR A O 1
ATOM 1329 N N . VAL A 1 172 ? -8.121 -10.759 15.693 1.00 94.62 172 VAL A N 1
ATOM 1330 C CA . VAL A 1 172 ? -9.066 -10.177 14.736 1.00 94.62 172 VAL A CA 1
ATOM 1331 C C . VAL A 1 172 ? -10.431 -10.868 14.809 1.00 94.62 172 VAL A C 1
ATOM 1333 O O . VAL A 1 172 ? -10.550 -12.085 14.672 1.00 94.62 172 VAL A O 1
ATOM 1336 N N . GLN A 1 173 ? -11.483 -10.066 14.986 1.00 90.44 173 GLN A N 1
ATOM 1337 C CA . GLN A 1 173 ? -12.873 -10.507 14.887 1.00 90.44 173 GLN A CA 1
ATOM 1338 C C . GLN A 1 173 ? -13.440 -10.122 13.520 1.00 90.44 173 GLN A C 1
ATOM 1340 O O . GLN A 1 173 ? -13.545 -8.941 13.205 1.00 90.44 173 GLN A O 1
ATOM 1345 N N . GLY A 1 174 ? -13.843 -11.109 12.720 1.00 94.19 174 GLY A N 1
ATOM 1346 C CA . GLY A 1 174 ? -14.363 -10.898 11.366 1.00 94.19 174 GLY A CA 1
ATOM 1347 C C . GLY A 1 174 ? -13.343 -11.224 10.275 1.00 94.19 174 GLY A C 1
ATOM 1348 O O . GLY A 1 174 ? -12.338 -11.886 10.528 1.00 94.19 174 GLY A O 1
ATOM 1349 N N . ARG A 1 175 ? -13.635 -10.799 9.040 1.00 97.31 175 ARG A N 1
ATOM 1350 C CA . ARG A 1 175 ? -12.789 -11.088 7.876 1.00 97.31 175 ARG A CA 1
ATOM 1351 C C . ARG A 1 175 ? -11.514 -10.244 7.885 1.00 97.31 175 ARG A C 1
ATOM 1353 O O . ARG A 1 175 ? -11.589 -9.040 8.108 1.00 97.31 175 ARG A O 1
ATOM 1360 N N . ILE A 1 176 ? -10.382 -10.864 7.569 1.00 98.50 176 ILE A N 1
ATOM 1361 C CA . ILE A 1 176 ? -9.094 -10.204 7.341 1.00 98.50 176 ILE A CA 1
ATOM 1362 C C . ILE A 1 176 ? -8.957 -9.836 5.859 1.00 98.50 176 ILE A C 1
ATOM 1364 O O . ILE A 1 176 ? -9.216 -10.664 4.981 1.00 98.50 176 ILE A O 1
ATOM 1368 N N . LEU A 1 177 ? -8.515 -8.613 5.583 1.00 97.75 177 LEU A N 1
ATOM 1369 C CA . LEU A 1 177 ? -7.989 -8.220 4.279 1.00 97.75 177 LEU A CA 1
ATOM 1370 C C . LEU A 1 177 ? -6.464 -8.331 4.302 1.00 97.75 177 LEU A C 1
ATOM 1372 O O . LEU A 1 177 ? -5.814 -7.654 5.090 1.00 97.75 177 LEU A O 1
ATOM 1376 N N . ASP A 1 178 ? -5.897 -9.154 3.429 1.00 97.81 178 ASP A N 1
ATOM 1377 C CA . ASP A 1 178 ? -4.469 -9.131 3.109 1.00 97.81 178 ASP A CA 1
ATOM 1378 C C . ASP A 1 178 ? -4.261 -8.169 1.928 1.00 97.81 178 ASP A C 1
ATOM 1380 O O . ASP A 1 178 ? -4.578 -8.492 0.779 1.00 97.81 178 ASP A O 1
ATOM 1384 N N . ALA A 1 179 ? -3.859 -6.938 2.244 1.00 95.69 179 ALA A N 1
ATOM 1385 C CA . ALA A 1 179 ? -3.844 -5.791 1.347 1.00 95.69 179 ALA A CA 1
ATOM 1386 C C . ALA A 1 179 ? -2.452 -5.615 0.714 1.00 95.69 179 ALA A C 1
ATOM 1388 O O . ALA A 1 179 ? -1.481 -5.259 1.385 1.00 95.69 179 ALA A O 1
ATOM 1389 N N . GLY A 1 180 ? -2.365 -5.858 -0.595 1.00 94.00 180 GLY A N 1
ATOM 1390 C CA . GLY A 1 180 ? -1.103 -6.086 -1.300 1.00 94.00 180 GLY A CA 1
ATOM 1391 C C . GLY A 1 180 ? -0.580 -7.503 -1.060 1.00 94.00 180 GLY A C 1
ATOM 1392 O O . GLY A 1 180 ? 0.572 -7.682 -0.674 1.00 94.00 180 GLY A O 1
ATOM 1393 N N . CYS A 1 181 ? -1.443 -8.510 -1.241 1.00 95.12 181 CYS A N 1
ATOM 1394 C CA . CYS A 1 181 ? -1.148 -9.901 -0.879 1.00 95.12 181 CYS A CA 1
ATOM 1395 C C . CYS A 1 181 ? -0.047 -10.563 -1.730 1.00 95.12 181 CYS A C 1
ATOM 1397 O O . CYS A 1 181 ? 0.392 -11.682 -1.430 1.00 95.12 181 CYS A O 1
ATOM 1399 N N . GLY A 1 182 ? 0.361 -9.930 -2.835 1.00 92.62 182 GLY A N 1
ATOM 1400 C CA . GLY A 1 182 ? 1.305 -10.475 -3.799 1.00 92.62 182 GLY A CA 1
ATOM 1401 C C . GLY A 1 182 ? 0.905 -11.891 -4.237 1.00 92.62 182 GLY A C 1
ATOM 1402 O O . GLY A 1 182 ? -0.274 -12.147 -4.502 1.00 92.62 182 GLY A O 1
ATOM 1403 N N . PRO A 1 183 ? 1.842 -12.858 -4.284 1.00 91.19 183 PRO A N 1
ATOM 1404 C CA . PRO A 1 183 ? 1.558 -14.229 -4.718 1.00 91.19 183 PRO A CA 1
ATOM 1405 C C . PRO A 1 183 ? 0.655 -15.026 -3.755 1.00 91.19 183 PRO A C 1
ATOM 1407 O O . PRO A 1 183 ? 0.375 -16.193 -4.036 1.00 91.19 183 PRO A O 1
ATOM 1410 N N . GLY A 1 184 ? 0.197 -14.420 -2.650 1.00 94.44 184 GLY A N 1
ATOM 1411 C CA . GLY A 1 184 ? -0.852 -14.948 -1.776 1.00 94.44 184 GLY A CA 1
ATOM 1412 C C . GLY A 1 184 ? -0.375 -15.846 -0.636 1.00 94.44 184 GLY A C 1
ATOM 1413 O O . GLY A 1 184 ? -1.196 -16.556 -0.059 1.00 94.44 184 GLY A O 1
ATOM 1414 N N . HIS A 1 185 ? 0.921 -15.843 -0.304 1.00 93.69 185 HIS A N 1
ATOM 1415 C CA . HIS A 1 185 ? 1.481 -16.739 0.716 1.00 93.69 185 HIS A CA 1
ATOM 1416 C C . HIS A 1 185 ? 0.903 -16.479 2.114 1.00 93.69 185 HIS A C 1
ATOM 1418 O O . HIS A 1 185 ? 0.484 -17.432 2.770 1.00 93.69 185 HIS A O 1
ATOM 1424 N N . TRP A 1 186 ? 0.796 -15.215 2.542 1.00 96.81 186 TRP A N 1
ATOM 1425 C CA . TRP A 1 186 ? 0.149 -14.854 3.808 1.00 96.81 186 TRP A CA 1
ATOM 1426 C C . TRP A 1 186 ? -1.338 -15.183 3.802 1.00 96.81 186 TRP A C 1
ATOM 1428 O O . TRP A 1 186 ? -1.817 -15.862 4.710 1.00 96.81 186 TRP A O 1
ATOM 1438 N N . THR A 1 187 ? -2.055 -14.779 2.751 1.00 98.00 187 THR A N 1
ATOM 1439 C CA . THR A 1 187 ? -3.482 -15.084 2.593 1.00 98.00 187 THR A CA 1
ATOM 1440 C C . THR A 1 187 ? -3.749 -16.589 2.696 1.00 98.00 187 THR A C 1
ATOM 1442 O O . THR A 1 187 ? -4.623 -17.031 3.441 1.00 98.00 187 THR A O 1
ATOM 1445 N N . GLY A 1 188 ? -2.977 -17.399 1.966 1.00 96.88 188 GLY A N 1
ATOM 1446 C CA . GLY A 1 188 ? -3.098 -18.852 1.953 1.00 96.88 188 GLY A CA 1
ATOM 1447 C C . GLY A 1 188 ? -2.745 -19.491 3.294 1.00 96.88 188 GLY A C 1
ATOM 1448 O O . GLY A 1 188 ? -3.435 -20.414 3.733 1.00 96.88 188 GLY A O 1
ATOM 1449 N N . HIS A 1 189 ? -1.708 -18.982 3.964 1.00 97.19 189 HIS A N 1
ATOM 1450 C CA . HIS A 1 189 ? -1.289 -19.424 5.295 1.00 97.19 189 HIS A CA 1
ATOM 1451 C C . HIS A 1 189 ? -2.361 -19.163 6.352 1.00 97.19 189 HIS A C 1
ATOM 1453 O O . HIS A 1 189 ? -2.797 -20.094 7.029 1.00 97.19 189 HIS A O 1
ATOM 1459 N N . LEU A 1 190 ? -2.857 -17.926 6.437 1.00 98.12 190 LEU A N 1
ATOM 1460 C CA . LEU A 1 190 ? -3.905 -17.538 7.385 1.00 98.12 190 LEU A CA 1
ATOM 1461 C C . LEU A 1 190 ? -5.208 -18.311 7.138 1.00 98.12 190 LEU A C 1
ATOM 1463 O O . LEU A 1 190 ? -5.828 -18.797 8.086 1.00 98.12 190 LEU A O 1
ATOM 1467 N N . ALA A 1 191 ? -5.586 -18.523 5.874 1.00 98.06 191 ALA A N 1
ATOM 1468 C CA . ALA A 1 191 ? -6.720 -19.381 5.537 1.00 98.06 191 ALA A CA 1
ATOM 1469 C C . ALA A 1 191 ? -6.494 -20.841 5.976 1.00 98.06 191 ALA A C 1
ATOM 1471 O O . ALA A 1 191 ? -7.416 -21.502 6.455 1.00 98.06 191 ALA A O 1
ATOM 1472 N N . GLY A 1 192 ? -5.264 -21.351 5.845 1.00 96.75 192 GLY A N 1
ATOM 1473 C CA . GLY A 1 192 ? -4.865 -22.682 6.312 1.00 96.75 192 GLY A CA 1
ATOM 1474 C C . GLY A 1 192 ? -4.963 -22.859 7.831 1.00 96.75 192 GLY A C 1
ATOM 1475 O O . GLY A 1 192 ? -5.258 -23.960 8.296 1.00 96.75 192 GLY A O 1
ATOM 1476 N N . LEU A 1 193 ? -4.784 -21.774 8.590 1.00 96.69 193 LEU A N 1
ATOM 1477 C CA . LEU A 1 193 ? -4.985 -21.718 10.042 1.00 96.69 193 LEU A CA 1
ATOM 1478 C C . LEU A 1 193 ? -6.459 -21.532 10.451 1.00 96.69 193 LEU A C 1
ATOM 1480 O O . LEU A 1 193 ? -6.781 -21.628 11.634 1.00 96.69 193 LEU A O 1
ATOM 1484 N N . GLY A 1 194 ? -7.362 -21.333 9.486 1.00 97.25 194 GLY A N 1
ATOM 1485 C CA . GLY A 1 194 ? -8.806 -21.245 9.708 1.00 97.25 194 GLY A CA 1
ATOM 1486 C C . GLY A 1 194 ? -9.365 -19.826 9.823 1.00 97.25 194 GLY A C 1
ATOM 1487 O O . GLY A 1 194 ? -10.536 -19.683 10.173 1.00 97.25 194 GLY A O 1
ATOM 1488 N N . HIS A 1 195 ? -8.576 -18.790 9.526 1.00 98.12 195 HIS A N 1
ATOM 1489 C CA . HIS A 1 195 ? -9.068 -17.411 9.483 1.00 98.12 195 HIS A CA 1
ATOM 1490 C C . HIS A 1 195 ? -9.921 -17.163 8.222 1.00 98.12 195 HIS A C 1
ATOM 1492 O O . HIS A 1 195 ? -9.609 -17.675 7.145 1.00 98.12 195 HIS A O 1
ATOM 1498 N N . ASP A 1 196 ? -10.986 -16.357 8.336 1.00 97.94 196 ASP A N 1
ATOM 1499 C CA . ASP A 1 196 ? -11.690 -15.806 7.166 1.00 97.94 196 ASP A CA 1
ATOM 1500 C C . ASP A 1 196 ? -10.837 -14.670 6.601 1.00 97.94 196 ASP A C 1
ATOM 1502 O O . ASP A 1 196 ? -10.732 -13.612 7.215 1.00 97.94 196 ASP A O 1
ATOM 1506 N N . VAL A 1 197 ? -10.179 -14.905 5.468 1.00 98.25 197 VAL A N 1
ATOM 1507 C CA . VAL A 1 197 ? -9.229 -13.965 4.869 1.00 98.25 197 VAL A CA 1
ATOM 1508 C C . VAL A 1 197 ? -9.440 -13.868 3.363 1.00 98.25 197 VAL A C 1
ATOM 1510 O O . VAL A 1 197 ? -9.708 -14.868 2.693 1.00 98.25 197 VAL A O 1
ATOM 1513 N N . VAL A 1 198 ? -9.311 -12.654 2.831 1.00 97.38 198 VAL A N 1
ATOM 1514 C CA . VAL A 1 198 ? -9.292 -12.364 1.395 1.00 97.38 198 VAL A CA 1
ATOM 1515 C C . VAL A 1 198 ? -8.013 -11.624 1.036 1.00 97.38 198 VAL A C 1
ATOM 1517 O O . VAL A 1 198 ? -7.632 -10.677 1.718 1.00 97.38 198 VAL A O 1
ATOM 1520 N N . GLY A 1 199 ? -7.356 -12.061 -0.036 1.00 97.25 199 GLY A N 1
ATOM 1521 C CA . GLY A 1 199 ? -6.187 -11.377 -0.581 1.00 97.25 199 GLY A CA 1
ATOM 1522 C C . GLY A 1 199 ? -6.594 -10.378 -1.656 1.00 97.25 199 GLY A C 1
ATOM 1523 O O . GLY A 1 199 ? -7.457 -10.674 -2.490 1.00 97.25 199 GLY A O 1
ATOM 1524 N N . MET A 1 200 ? -5.980 -9.203 -1.655 1.00 96.06 200 MET A N 1
ATOM 1525 C CA . MET A 1 200 ? -6.153 -8.201 -2.699 1.00 96.06 200 MET A CA 1
ATOM 1526 C C . MET A 1 200 ? -4.794 -7.694 -3.160 1.00 96.06 200 MET A C 1
ATOM 1528 O O . MET A 1 200 ? -3.962 -7.335 -2.332 1.00 96.06 200 MET A O 1
ATOM 1532 N N . ASP A 1 201 ? -4.573 -7.650 -4.469 1.00 94.69 201 ASP A N 1
ATOM 1533 C CA . ASP A 1 201 ? -3.346 -7.102 -5.046 1.00 94.69 201 ASP A CA 1
ATOM 1534 C C . ASP A 1 201 ? -3.638 -6.455 -6.409 1.00 94.69 201 ASP A C 1
ATOM 1536 O O . ASP A 1 201 ? -4.453 -6.988 -7.176 1.00 94.69 201 ASP A O 1
ATOM 1540 N N . PRO A 1 202 ? -3.002 -5.320 -6.755 1.00 90.38 202 PRO A N 1
ATOM 1541 C CA . PRO A 1 202 ? -3.206 -4.708 -8.060 1.00 90.38 202 PRO A CA 1
ATOM 1542 C C . PRO A 1 202 ? -2.593 -5.552 -9.192 1.00 90.38 202 PRO A C 1
ATOM 1544 O O . PRO A 1 202 ? -3.047 -5.478 -10.335 1.00 90.38 202 PRO A O 1
ATOM 1547 N N . VAL A 1 203 ? -1.570 -6.367 -8.939 1.00 88.81 203 VAL A N 1
ATOM 1548 C CA . VAL A 1 203 ? -0.862 -7.139 -9.969 1.00 88.81 203 VAL A CA 1
ATOM 1549 C C . VAL A 1 203 ? -1.651 -8.405 -10.320 1.00 88.81 203 VAL A C 1
ATOM 1551 O O . VAL A 1 203 ? -1.736 -9.366 -9.556 1.00 88.81 203 VAL A O 1
ATOM 1554 N N . GLU A 1 204 ? -2.219 -8.430 -11.525 1.00 89.06 204 GLU A N 1
ATOM 1555 C CA . GLU A 1 204 ? -3.077 -9.525 -12.001 1.00 89.06 204 GLU A CA 1
ATOM 1556 C C . GLU A 1 204 ? -2.367 -10.881 -12.008 1.00 89.06 204 GLU A C 1
ATOM 1558 O O . GLU A 1 204 ? -2.968 -11.901 -11.672 1.00 89.06 204 GLU A O 1
ATOM 1563 N N . GLU A 1 205 ? -1.082 -10.892 -12.356 1.00 86.81 205 GLU A N 1
ATOM 1564 C CA . GLU A 1 205 ? -0.244 -12.084 -12.411 1.00 86.81 205 GLU A CA 1
ATOM 1565 C C . GLU A 1 205 ? -0.057 -12.712 -11.026 1.00 86.81 205 GLU A C 1
ATOM 1567 O O . GLU A 1 205 ? -0.111 -13.936 -10.888 1.00 86.81 205 GLU A O 1
ATOM 1572 N N . PHE A 1 206 ? 0.087 -11.883 -9.989 1.00 91.56 206 PHE A N 1
ATOM 1573 C CA . PHE A 1 206 ? 0.154 -12.340 -8.605 1.00 91.56 206 PHE A CA 1
ATOM 1574 C C . PHE A 1 206 ? -1.166 -12.950 -8.150 1.00 91.56 206 PHE A C 1
ATOM 1576 O O . PHE A 1 206 ? -1.178 -14.066 -7.632 1.00 91.56 206 PHE A O 1
ATOM 1583 N N . VAL A 1 207 ? -2.288 -12.287 -8.428 1.00 94.25 207 VAL A N 1
ATOM 1584 C CA . VAL A 1 207 ? -3.618 -12.812 -8.091 1.00 94.25 207 VAL A CA 1
ATOM 1585 C C . VAL A 1 207 ? -3.923 -14.108 -8.851 1.00 94.25 207 VAL A C 1
ATOM 1587 O O . VAL A 1 207 ? -4.507 -15.039 -8.291 1.00 94.25 207 VAL A O 1
ATOM 1590 N N . ALA A 1 208 ? -3.528 -14.205 -10.123 1.00 91.25 208 ALA A N 1
ATOM 1591 C CA . ALA A 1 208 ? -3.671 -15.423 -10.914 1.00 91.25 208 ALA A CA 1
ATOM 1592 C C . ALA A 1 208 ? -2.854 -16.578 -10.315 1.00 91.25 208 ALA A C 1
ATOM 1594 O O . ALA A 1 208 ? -3.390 -17.677 -10.150 1.00 91.25 208 ALA A O 1
ATOM 1595 N N . HIS A 1 209 ? -1.600 -16.321 -9.931 1.00 91.88 209 HIS A N 1
ATOM 1596 C CA . HIS A 1 209 ? -0.774 -17.294 -9.222 1.00 91.88 209 HIS A CA 1
ATOM 1597 C C . HIS A 1 209 ? -1.409 -17.715 -7.887 1.00 91.88 209 HIS A C 1
ATOM 1599 O O . HIS A 1 209 ? -1.579 -18.908 -7.633 1.00 91.88 209 HIS A O 1
ATOM 1605 N N . ALA A 1 210 ? -1.828 -16.753 -7.064 1.00 94.31 210 ALA A N 1
ATOM 1606 C CA . ALA A 1 210 ? -2.415 -16.994 -5.750 1.00 94.31 210 ALA A CA 1
ATOM 1607 C C . ALA A 1 210 ? -3.670 -17.879 -5.826 1.00 94.31 210 ALA A C 1
ATOM 1609 O O . ALA A 1 210 ? -3.820 -18.829 -5.056 1.00 94.31 210 ALA A O 1
ATOM 1610 N N . ARG A 1 211 ? -4.541 -17.642 -6.818 1.00 96.19 211 ARG A N 1
ATOM 1611 C CA . ARG A 1 211 ? -5.729 -18.475 -7.085 1.00 96.19 211 ARG A CA 1
ATOM 1612 C C . ARG A 1 211 ? -5.375 -19.910 -7.476 1.00 96.19 211 ARG A C 1
ATOM 1614 O O . ARG A 1 211 ? -6.117 -20.826 -7.128 1.00 96.19 211 ARG A O 1
ATOM 1621 N N . LEU A 1 212 ? -4.272 -20.118 -8.197 1.00 93.62 212 LEU A N 1
ATOM 1622 C CA . LEU A 1 212 ? -3.789 -21.458 -8.544 1.00 93.62 212 LEU A CA 1
ATOM 1623 C C . LEU A 1 212 ? -3.188 -22.171 -7.326 1.00 93.62 212 LEU A C 1
ATOM 1625 O O . LEU A 1 212 ? -3.477 -23.348 -7.110 1.00 93.62 212 LEU A O 1
ATOM 1629 N N . ALA A 1 213 ? -2.393 -21.460 -6.523 1.00 92.44 213 ALA A N 1
ATOM 1630 C CA . ALA A 1 213 ? -1.749 -21.995 -5.325 1.00 92.44 213 ALA A CA 1
ATOM 1631 C C . ALA A 1 213 ? -2.753 -22.299 -4.197 1.00 92.44 213 ALA A C 1
ATOM 1633 O O . ALA A 1 213 ? -2.621 -23.302 -3.490 1.00 92.44 213 ALA A O 1
ATOM 1634 N N . HIS A 1 214 ? -3.801 -21.481 -4.065 1.00 95.25 214 HIS A N 1
ATOM 1635 C CA . HIS A 1 214 ? -4.805 -21.581 -3.005 1.00 95.25 214 HIS A CA 1
ATOM 1636 C C . HIS A 1 214 ? -6.248 -21.552 -3.561 1.00 95.25 214 HIS A C 1
ATOM 1638 O O . HIS A 1 214 ? -6.998 -20.612 -3.294 1.00 95.25 214 HIS A O 1
ATOM 1644 N N . PRO A 1 215 ? -6.721 -22.609 -4.260 1.00 94.50 215 PRO A N 1
ATOM 1645 C CA . PRO A 1 215 ? -7.993 -22.591 -5.006 1.00 94.50 215 PRO A CA 1
ATOM 1646 C C . PRO A 1 215 ? -9.273 -22.398 -4.180 1.00 94.50 215 PRO A C 1
ATOM 1648 O O . PRO A 1 215 ? -10.352 -22.228 -4.742 1.00 94.50 215 PRO A O 1
ATOM 1651 N N . ARG A 1 216 ? -9.183 -22.500 -2.849 1.00 94.50 216 ARG A N 1
ATOM 1652 C CA . ARG A 1 216 ? -10.315 -22.343 -1.918 1.00 94.50 216 ARG A CA 1
ATOM 1653 C C . ARG A 1 216 ? -10.324 -20.992 -1.201 1.00 94.50 216 ARG A C 1
ATOM 1655 O O . ARG A 1 216 ? -11.233 -20.754 -0.414 1.00 94.50 216 ARG A O 1
ATOM 1662 N N . VAL A 1 217 ? -9.319 -20.152 -1.437 1.00 97.38 217 VAL A N 1
ATOM 1663 C CA . VAL A 1 217 ? -9.147 -18.856 -0.774 1.00 97.38 217 VAL A CA 1
ATOM 1664 C C . VAL A 1 217 ? -9.579 -17.751 -1.743 1.00 97.38 217 VAL A C 1
ATOM 1666 O O . VAL A 1 217 ? -9.243 -17.821 -2.930 1.00 97.38 217 VAL A O 1
ATOM 1669 N N . PRO A 1 218 ? -10.369 -16.760 -1.299 1.00 97.12 218 PRO A N 1
ATOM 1670 C CA . PRO A 1 218 ? -10.779 -15.665 -2.163 1.00 97.12 218 PRO A CA 1
ATOM 1671 C C . PRO A 1 218 ? -9.612 -14.698 -2.418 1.00 97.12 218 PRO A C 1
ATOM 1673 O O . PRO A 1 218 ? -8.936 -14.264 -1.488 1.00 97.12 218 PRO A O 1
ATOM 1676 N N . PHE A 1 219 ? -9.430 -14.317 -3.686 1.00 97.00 219 PHE A N 1
ATOM 1677 C CA . PHE A 1 219 ? -8.483 -13.278 -4.106 1.00 97.00 219 PHE A CA 1
ATOM 1678 C C . PHE A 1 219 ? -9.125 -12.304 -5.091 1.00 97.00 219 PHE A C 1
ATOM 1680 O O . PHE A 1 219 ? -9.881 -12.727 -5.980 1.00 97.00 219 PHE A O 1
ATOM 1687 N N . ARG A 1 220 ? -8.780 -11.021 -4.988 1.00 94.75 220 ARG A N 1
ATOM 1688 C CA . ARG A 1 220 ? -9.292 -9.931 -5.829 1.00 94.75 220 ARG A CA 1
ATOM 1689 C C . ARG A 1 220 ? -8.145 -9.158 -6.475 1.00 94.75 220 ARG A C 1
ATOM 1691 O O . ARG A 1 220 ? -7.113 -8.945 -5.854 1.00 94.75 220 ARG A O 1
ATOM 1698 N N . VAL A 1 221 ? -8.355 -8.752 -7.725 1.00 93.88 221 VAL A N 1
ATOM 1699 C CA . VAL A 1 221 ? -7.493 -7.758 -8.374 1.00 93.88 221 VAL A CA 1
ATOM 1700 C C . VAL A 1 221 ? -8.037 -6.390 -7.985 1.00 93.88 221 VAL A C 1
ATOM 1702 O O . VAL A 1 221 ? -9.222 -6.151 -8.213 1.00 93.88 221 VAL A O 1
ATOM 1705 N N . GLY A 1 222 ? -7.200 -5.543 -7.397 1.00 89.56 222 GLY A N 1
ATOM 1706 C CA . GLY A 1 222 ? -7.568 -4.188 -6.986 1.00 89.56 222 GLY A CA 1
ATOM 1707 C C . GLY A 1 222 ? -6.450 -3.503 -6.204 1.00 89.56 222 GLY A C 1
ATOM 1708 O O . GLY A 1 222 ? -5.619 -4.177 -5.592 1.00 89.56 222 GLY A O 1
ATOM 1709 N N . SER A 1 223 ? -6.407 -2.176 -6.258 1.00 86.00 223 SER A N 1
ATOM 1710 C CA . SER A 1 223 ? -5.551 -1.341 -5.413 1.00 86.00 223 SER A CA 1
ATOM 1711 C C . SER A 1 223 ? -6.271 -0.962 -4.111 1.00 86.00 223 SER A C 1
ATOM 1713 O O . SER A 1 223 ? -7.434 -1.305 -3.895 1.00 86.00 223 SER A O 1
ATOM 1715 N N . PHE A 1 224 ? -5.590 -0.230 -3.229 1.00 80.50 224 PHE A N 1
ATOM 1716 C CA . PHE A 1 224 ? -6.215 0.328 -2.026 1.00 80.50 224 PHE A CA 1
ATOM 1717 C C . PHE A 1 224 ? -7.354 1.316 -2.346 1.00 80.50 224 PHE A C 1
ATOM 1719 O O . PHE A 1 224 ? -8.260 1.489 -1.535 1.00 80.50 224 PHE A O 1
ATOM 1726 N N . GLU A 1 225 ? -7.330 1.935 -3.528 1.00 77.12 225 GLU A N 1
ATOM 1727 C CA . GLU A 1 225 ? -8.342 2.891 -3.995 1.00 77.12 225 GLU A CA 1
ATOM 1728 C C . GLU A 1 225 ? -9.624 2.200 -4.470 1.00 77.12 225 GLU A C 1
ATOM 1730 O O . GLU A 1 225 ? -10.697 2.801 -4.445 1.00 77.12 225 GLU A O 1
ATOM 1735 N N . ASP A 1 226 ? -9.514 0.930 -4.868 1.00 77.25 226 ASP A N 1
ATOM 1736 C CA . ASP A 1 226 ? -10.625 0.115 -5.363 1.00 77.25 226 ASP A CA 1
ATOM 1737 C C . ASP A 1 226 ? -11.461 -0.506 -4.230 1.00 77.25 226 ASP A C 1
ATOM 1739 O O . ASP A 1 226 ? -12.403 -1.259 -4.498 1.00 77.25 226 ASP A O 1
ATOM 1743 N N . LEU A 1 227 ? -11.120 -0.233 -2.963 1.00 79.19 227 LEU A N 1
ATOM 1744 C CA . LEU A 1 227 ? -11.884 -0.708 -1.812 1.00 79.19 227 LEU A CA 1
ATOM 1745 C C . LEU A 1 227 ? -13.319 -0.150 -1.879 1.00 79.19 227 LEU A C 1
ATOM 1747 O O . LEU A 1 227 ? -13.503 1.065 -1.807 1.00 79.19 227 LEU A O 1
ATOM 1751 N N . PRO A 1 228 ? -14.347 -1.007 -2.034 1.00 69.12 228 PRO A N 1
ATOM 1752 C CA . PRO A 1 228 ? -15.707 -0.541 -2.254 1.00 69.12 228 PRO A CA 1
ATOM 1753 C C . PRO A 1 228 ? -16.310 0.059 -0.981 1.00 69.12 228 PRO A C 1
ATOM 1755 O O . PRO A 1 228 ? -16.188 -0.507 0.108 1.00 69.12 228 PRO A O 1
ATOM 1758 N N . ASP A 1 229 ? -17.041 1.163 -1.147 1.00 72.12 229 ASP A N 1
ATOM 1759 C CA . ASP A 1 229 ? -17.763 1.817 -0.057 1.00 72.12 229 ASP A CA 1
ATOM 1760 C C . ASP A 1 229 ? -18.697 0.819 0.657 1.00 72.12 229 ASP A C 1
ATOM 1762 O O . ASP A 1 229 ? -19.582 0.209 0.049 1.00 72.12 229 ASP A O 1
ATOM 1766 N N . GLY A 1 230 ? -18.509 0.664 1.971 1.00 70.44 230 GLY A N 1
ATOM 1767 C CA . GLY A 1 230 ? -19.355 -0.165 2.835 1.00 70.44 230 GLY A CA 1
ATOM 1768 C C . GLY A 1 230 ? -18.938 -1.634 2.992 1.00 70.44 230 GLY A C 1
ATOM 1769 O O . GLY A 1 230 ? -19.587 -2.343 3.765 1.00 70.44 230 GLY A O 1
ATOM 1770 N N . GLU A 1 231 ? -17.878 -2.111 2.326 1.00 84.12 231 GLU A N 1
ATOM 1771 C CA . GLU A 1 231 ? -17.248 -3.389 2.699 1.00 84.12 231 GLU A CA 1
ATOM 1772 C C . GLU A 1 231 ? -16.321 -3.171 3.902 1.00 84.12 231 GLU A C 1
ATOM 1774 O O . GLU A 1 231 ? -15.466 -2.288 3.879 1.00 84.12 231 GLU A O 1
ATOM 1779 N N . THR A 1 232 ? -16.496 -3.973 4.958 1.00 92.56 232 THR A N 1
ATOM 1780 C CA . THR A 1 232 ? -15.709 -3.850 6.188 1.00 92.56 232 THR A CA 1
ATOM 1781 C C . THR A 1 232 ? -14.897 -5.099 6.501 1.00 92.56 232 THR A C 1
ATOM 1783 O O . THR A 1 232 ? -15.326 -6.230 6.246 1.00 92.56 232 THR A O 1
ATOM 1786 N N . TYR A 1 233 ? -13.720 -4.890 7.090 1.00 95.69 233 TYR A N 1
ATOM 1787 C CA . TYR A 1 233 ? -12.788 -5.945 7.477 1.00 95.69 233 TYR A CA 1
ATOM 1788 C C . TYR A 1 233 ? -12.455 -5.829 8.959 1.00 95.69 233 TYR A C 1
ATOM 1790 O O . TYR A 1 233 ? -12.082 -4.765 9.438 1.00 95.69 233 TYR A O 1
ATOM 1798 N N . GLY A 1 234 ? -12.551 -6.941 9.686 1.00 95.69 234 GLY A N 1
ATOM 1799 C CA . GLY A 1 234 ? -12.164 -7.012 11.096 1.00 95.69 234 GLY A CA 1
ATOM 1800 C C . GLY A 1 234 ? -10.691 -6.674 11.325 1.00 95.69 234 GLY A C 1
ATOM 1801 O O . GLY A 1 234 ? -10.314 -6.200 12.398 1.00 95.69 234 GLY A O 1
ATOM 1802 N N . GLY A 1 235 ? -9.857 -6.890 10.306 1.00 97.75 235 GLY A N 1
ATOM 1803 C CA . GLY A 1 235 ? -8.515 -6.343 10.285 1.00 97.75 235 GLY A CA 1
ATOM 1804 C C . GLY A 1 235 ? -7.876 -6.313 8.905 1.00 97.75 235 GLY A C 1
ATOM 1805 O O . GLY A 1 235 ? -8.292 -7.034 7.997 1.00 97.75 235 GLY A O 1
ATOM 1806 N N . VAL A 1 236 ? -6.855 -5.472 8.764 1.00 98.12 236 VAL A N 1
ATOM 1807 C CA . VAL A 1 236 ? -6.066 -5.315 7.536 1.00 98.12 236 VAL A CA 1
ATOM 1808 C C . VAL A 1 236 ? -4.617 -5.690 7.820 1.00 98.12 236 VAL A C 1
ATOM 1810 O O . VAL A 1 236 ? -3.959 -5.079 8.660 1.00 98.12 236 VAL A O 1
ATOM 1813 N N . LEU A 1 237 ? -4.116 -6.689 7.102 1.00 98.44 237 LEU A N 1
ATOM 1814 C CA . LEU A 1 237 ? -2.697 -6.996 7.012 1.00 98.44 237 LEU A CA 1
ATOM 1815 C C . LEU A 1 237 ? -2.124 -6.243 5.813 1.00 98.44 237 LEU A C 1
ATOM 1817 O O . LEU A 1 237 ? -2.600 -6.409 4.697 1.00 98.44 237 LEU A O 1
ATOM 1821 N N . SER A 1 238 ? -1.092 -5.440 6.040 1.00 97.06 238 SER A N 1
ATOM 1822 C CA . SER A 1 238 ? -0.398 -4.680 5.004 1.00 97.06 238 SER A CA 1
ATOM 1823 C C . SER A 1 238 ? 1.106 -4.900 5.159 1.00 97.06 238 SER A C 1
ATOM 1825 O O . SER A 1 238 ? 1.828 -4.109 5.776 1.00 97.06 238 SER A O 1
ATOM 1827 N N . TRP A 1 239 ? 1.579 -6.035 4.646 1.00 96.50 239 TRP A N 1
ATOM 1828 C CA . TRP A 1 239 ? 2.937 -6.525 4.874 1.00 96.50 239 TRP A CA 1
ATOM 1829 C C . TRP A 1 239 ? 3.883 -6.110 3.737 1.00 96.50 239 TRP A C 1
ATOM 1831 O O . TRP A 1 239 ? 3.902 -6.729 2.679 1.00 96.50 239 TRP A O 1
ATOM 1841 N N . TYR A 1 240 ? 4.669 -5.047 3.946 1.00 92.56 240 TYR A N 1
ATOM 1842 C CA . TYR A 1 240 ? 5.541 -4.406 2.945 1.00 92.56 240 TYR A CA 1
ATOM 1843 C C . TYR A 1 240 ? 4.828 -3.899 1.683 1.00 92.56 240 TYR A C 1
ATOM 1845 O O . TYR A 1 240 ? 5.482 -3.608 0.685 1.00 92.56 240 TYR A O 1
ATOM 1853 N N . SER A 1 241 ? 3.507 -3.735 1.711 1.00 92.56 241 SER A N 1
ATOM 1854 C CA . SER A 1 241 ? 2.733 -3.296 0.545 1.00 92.56 241 SER A CA 1
ATOM 1855 C C . SER A 1 241 ? 2.646 -1.771 0.390 1.00 92.56 241 SER A C 1
ATOM 1857 O O . SER A 1 241 ? 2.429 -1.288 -0.717 1.00 92.56 241 SER A O 1
ATOM 1859 N N . LEU A 1 242 ? 2.905 -0.997 1.453 1.00 92.94 242 LEU A N 1
ATOM 1860 C CA . LEU A 1 242 ? 2.917 0.478 1.412 1.00 92.94 242 LEU A CA 1
ATOM 1861 C C . LEU A 1 242 ? 4.274 1.075 1.018 1.00 92.94 242 LEU A C 1
ATOM 1863 O O . LEU A 1 242 ? 4.367 2.271 0.764 1.00 92.94 242 LEU A O 1
ATOM 1867 N N . ILE A 1 243 ? 5.344 0.272 0.971 1.00 90.75 243 ILE A N 1
ATOM 1868 C CA . ILE A 1 243 ? 6.725 0.782 0.871 1.00 90.75 243 ILE A CA 1
ATOM 1869 C C . ILE A 1 243 ? 6.999 1.556 -0.421 1.00 90.75 243 ILE A C 1
ATOM 1871 O O . ILE A 1 243 ? 7.942 2.334 -0.466 1.00 90.75 243 ILE A O 1
ATOM 1875 N N . HIS A 1 244 ? 6.216 1.317 -1.473 1.00 84.38 244 HIS A N 1
ATOM 1876 C CA . HIS A 1 244 ? 6.378 1.951 -2.781 1.00 84.38 244 HIS A CA 1
ATOM 1877 C C . HIS A 1 244 ? 5.523 3.203 -2.960 1.00 84.38 244 HIS A C 1
ATOM 1879 O O . HIS A 1 244 ? 5.709 3.927 -3.937 1.00 84.38 244 HIS A O 1
ATOM 1885 N N . LEU A 1 245 ? 4.615 3.470 -2.022 1.00 85.12 245 LEU A N 1
ATOM 1886 C CA . LEU A 1 245 ? 3.772 4.649 -2.067 1.00 85.12 245 LEU A CA 1
ATOM 1887 C C . LEU A 1 245 ? 4.561 5.870 -1.573 1.00 85.12 245 LEU A C 1
ATOM 1889 O O . LEU A 1 245 ? 5.253 5.780 -0.552 1.00 85.12 245 LEU A O 1
ATOM 1893 N N . PRO A 1 246 ? 4.470 7.025 -2.251 1.00 82.44 246 PRO A N 1
ATOM 1894 C CA . PRO A 1 246 ? 4.965 8.277 -1.707 1.00 82.44 246 PRO A CA 1
ATOM 1895 C C . PRO A 1 246 ? 4.215 8.651 -0.415 1.00 82.44 246 PRO A C 1
ATOM 1897 O O . PRO A 1 246 ? 3.077 8.223 -0.205 1.00 82.44 246 PRO A O 1
ATOM 1900 N N . PRO A 1 247 ? 4.801 9.500 0.451 1.00 84.31 247 PRO A N 1
ATOM 1901 C CA . PRO A 1 247 ? 4.229 9.779 1.767 1.00 84.31 247 PRO A CA 1
ATOM 1902 C C . PRO A 1 247 ? 2.793 10.317 1.777 1.00 84.31 247 PRO A C 1
ATOM 1904 O O . PRO A 1 247 ? 2.029 10.015 2.692 1.00 84.31 247 PRO A O 1
ATOM 1907 N N . SER A 1 248 ? 2.405 11.084 0.756 1.00 78.06 248 SER A N 1
ATOM 1908 C CA . SER A 1 248 ? 1.027 11.562 0.590 1.00 78.06 248 SER A CA 1
ATOM 1909 C C . SER A 1 248 ? 0.037 10.429 0.310 1.00 78.06 248 SER A C 1
ATOM 1911 O O . SER A 1 248 ? -1.051 10.426 0.873 1.00 78.06 248 SER A O 1
ATOM 1913 N N . GLU A 1 249 ? 0.421 9.442 -0.498 1.00 84.94 249 GLU A N 1
ATOM 1914 C CA . GLU A 1 249 ? -0.433 8.294 -0.833 1.00 84.94 249 GLU A CA 1
ATOM 1915 C C . GLU A 1 249 ? -0.527 7.298 0.332 1.00 84.94 249 GLU A C 1
ATOM 1917 O O . GLU A 1 249 ? -1.575 6.687 0.538 1.00 84.94 249 GLU A O 1
ATOM 1922 N N . VAL A 1 250 ? 0.525 7.168 1.155 1.00 92.00 250 VAL A N 1
ATOM 1923 C CA . VAL A 1 250 ? 0.456 6.395 2.412 1.00 92.00 250 VAL A CA 1
ATOM 1924 C C . VAL A 1 250 ? -0.612 6.982 3.335 1.00 92.00 250 VAL A C 1
ATOM 1926 O O . VAL A 1 250 ? -1.460 6.249 3.838 1.00 92.00 250 VAL A O 1
ATOM 1929 N N . ARG A 1 251 ? -0.614 8.308 3.514 1.00 88.88 251 ARG A N 1
ATOM 1930 C CA . ARG A 1 251 ? -1.631 9.029 4.294 1.00 88.88 251 ARG A CA 1
ATOM 1931 C C . ARG A 1 251 ? -3.045 8.761 3.774 1.00 88.88 251 ARG A C 1
ATOM 1933 O O . ARG A 1 251 ? -3.927 8.398 4.546 1.00 88.88 251 ARG A O 1
ATOM 1940 N N . GLU A 1 252 ? -3.264 8.890 2.469 1.00 88.06 252 GLU A N 1
ATOM 1941 C CA . GLU A 1 252 ? -4.571 8.610 1.857 1.00 88.06 252 GLU A CA 1
ATOM 1942 C C . GLU A 1 252 ? -4.988 7.140 2.023 1.00 88.06 252 GLU A C 1
ATOM 1944 O O . GLU A 1 252 ? -6.146 6.849 2.324 1.00 88.06 252 GLU A O 1
ATOM 1949 N N . THR A 1 253 ? -4.038 6.210 1.919 1.00 92.50 253 THR A N 1
ATOM 1950 C CA . THR A 1 253 ? -4.282 4.776 2.122 1.00 92.50 253 THR A CA 1
ATOM 1951 C C . THR A 1 253 ? -4.682 4.461 3.564 1.00 92.50 253 THR A C 1
ATOM 1953 O O . THR A 1 253 ? -5.610 3.683 3.784 1.00 92.50 253 THR A O 1
ATOM 1956 N N . LEU A 1 254 ? -4.054 5.089 4.562 1.00 94.00 254 LEU A N 1
ATOM 1957 C CA . LEU A 1 254 ? -4.445 4.903 5.963 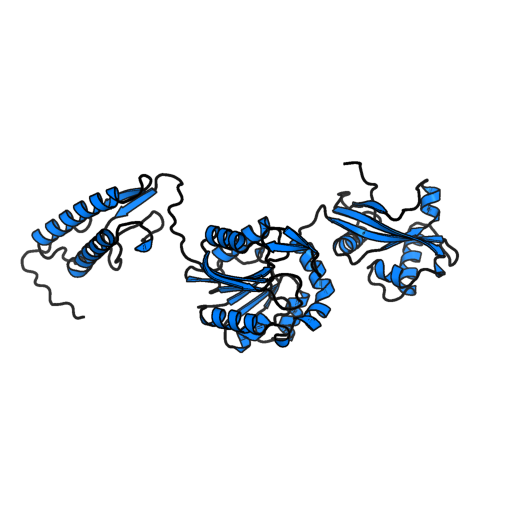1.00 94.00 254 LEU A CA 1
ATOM 1958 C C . LEU A 1 254 ? -5.840 5.472 6.259 1.00 94.00 254 LEU A C 1
ATOM 1960 O O . LEU A 1 254 ? -6.593 4.855 7.013 1.00 94.00 254 LEU A O 1
ATOM 1964 N N . ALA A 1 255 ? -6.245 6.563 5.599 1.00 91.31 255 ALA A N 1
ATOM 1965 C CA . ALA A 1 255 ? -7.629 7.038 5.654 1.00 91.31 255 ALA A CA 1
ATOM 1966 C C . ALA A 1 255 ? -8.618 6.003 5.077 1.00 91.31 255 ALA A C 1
ATOM 1968 O O . ALA A 1 255 ? -9.666 5.746 5.667 1.00 91.31 255 ALA A O 1
ATOM 1969 N N . ARG A 1 256 ? -8.263 5.330 3.973 1.00 91.44 256 ARG A N 1
ATOM 1970 C CA . ARG A 1 256 ? -9.068 4.219 3.424 1.00 91.44 256 ARG A CA 1
ATOM 1971 C C . ARG A 1 256 ? -9.128 3.018 4.366 1.00 91.44 256 ARG A C 1
ATOM 1973 O O . ARG A 1 256 ? -10.177 2.382 4.485 1.00 91.44 256 ARG A O 1
ATOM 1980 N N . PHE A 1 257 ? -8.036 2.699 5.059 1.00 94.06 257 PHE A N 1
ATOM 1981 C CA . PHE A 1 257 ? -8.045 1.650 6.081 1.00 94.06 257 PHE A CA 1
ATOM 1982 C C . PHE A 1 257 ? -8.969 2.015 7.242 1.00 94.06 257 PHE A C 1
ATOM 1984 O O . PHE A 1 257 ? -9.751 1.171 7.667 1.00 94.06 257 PHE A O 1
ATOM 1991 N N . ARG A 1 258 ? -8.954 3.269 7.706 1.00 92.06 258 ARG A N 1
ATOM 1992 C CA . ARG A 1 258 ? -9.891 3.759 8.728 1.00 92.06 258 ARG A CA 1
ATOM 1993 C C . ARG A 1 258 ? -11.348 3.565 8.297 1.00 92.06 258 ARG A C 1
ATOM 1995 O O . ARG A 1 258 ? -12.152 3.070 9.077 1.00 92.06 258 ARG A O 1
ATOM 2002 N N . ASP A 1 259 ? -11.689 3.899 7.056 1.00 90.19 259 ASP A N 1
ATOM 2003 C CA . ASP A 1 259 ? -13.073 3.800 6.573 1.00 90.19 259 ASP A CA 1
ATOM 2004 C C . ASP A 1 259 ? -13.555 2.346 6.380 1.00 90.19 259 ASP A C 1
ATOM 2006 O O . ASP A 1 259 ? -14.757 2.076 6.418 1.00 90.19 259 ASP A O 1
ATOM 2010 N N . THR A 1 260 ? -12.633 1.397 6.187 1.00 92.38 260 THR A N 1
ATOM 2011 C CA . THR A 1 260 ? -12.949 -0.023 5.932 1.00 92.38 260 THR A CA 1
ATOM 2012 C C . THR A 1 260 ? -12.789 -0.923 7.156 1.00 92.38 260 THR A C 1
ATOM 2014 O O . THR A 1 260 ? -13.394 -1.994 7.228 1.00 92.38 260 THR A O 1
ATOM 2017 N N . VAL A 1 261 ? -12.011 -0.514 8.153 1.00 94.06 261 VAL A N 1
ATOM 2018 C CA . VAL A 1 261 ? -11.885 -1.229 9.424 1.00 94.06 261 VAL A CA 1
ATOM 2019 C C . VAL A 1 261 ? -12.925 -0.657 10.387 1.00 94.06 261 VAL A C 1
ATOM 2021 O O . VAL A 1 261 ? -12.898 0.536 10.647 1.00 94.06 261 VAL A O 1
ATOM 2024 N N . PRO A 1 262 ? -13.867 -1.435 10.945 1.00 91.88 262 PRO A N 1
ATOM 2025 C CA . PRO A 1 262 ? -14.797 -0.908 11.938 1.00 91.88 262 PRO A CA 1
ATOM 2026 C C . PRO A 1 262 ? -14.068 -0.624 13.258 1.00 91.88 262 PRO A C 1
ATOM 2028 O O . PRO A 1 262 ? -12.997 -1.176 13.519 1.00 91.88 262 PRO A O 1
ATOM 2031 N N . TYR A 1 263 ? -14.672 0.179 14.136 1.00 90.00 263 TYR A N 1
ATOM 2032 C CA . TYR A 1 263 ? -14.145 0.368 15.489 1.00 90.00 263 TYR A CA 1
ATOM 2033 C C . TYR A 1 263 ? -13.966 -0.975 16.215 1.00 90.00 263 TYR A C 1
ATOM 2035 O O . TYR A 1 263 ? -14.820 -1.860 16.150 1.00 90.00 263 TYR A O 1
ATOM 2043 N N . GLY A 1 264 ? -12.831 -1.126 16.896 1.00 87.88 264 GLY A N 1
ATOM 2044 C CA . GLY A 1 264 ? -12.374 -2.375 17.506 1.00 87.88 264 GLY A CA 1
ATOM 2045 C C . GLY A 1 264 ? -11.640 -3.320 16.545 1.00 87.88 264 GLY A C 1
ATOM 2046 O O . GLY A 1 264 ? -10.979 -4.248 17.012 1.00 87.88 264 GLY A O 1
ATOM 2047 N N . GLY A 1 265 ? -11.712 -3.087 15.231 1.00 95.44 265 GLY A N 1
ATOM 2048 C CA . GLY A 1 265 ? -10.870 -3.756 14.241 1.00 95.44 265 GLY A CA 1
ATOM 2049 C C . GLY A 1 265 ? -9.427 -3.251 14.285 1.00 95.44 265 GLY A C 1
ATOM 2050 O O . GLY A 1 265 ? -9.129 -2.260 14.947 1.00 95.44 265 GLY A O 1
ATOM 2051 N N . SER A 1 266 ? -8.498 -3.928 13.610 1.00 97.44 266 SER A N 1
ATOM 2052 C CA . SER A 1 266 ? -7.069 -3.576 13.704 1.00 97.44 266 SER A CA 1
ATOM 2053 C C . SER A 1 266 ? -6.309 -3.669 12.389 1.00 97.44 266 SER A C 1
ATOM 2055 O O . SER A 1 266 ? -6.670 -4.426 11.493 1.00 97.44 266 SER A O 1
ATOM 2057 N N . VAL A 1 267 ? -5.223 -2.914 12.291 1.00 98.25 267 VAL A N 1
ATOM 2058 C CA . VAL A 1 267 ? -4.276 -2.942 11.179 1.00 98.25 267 VAL A CA 1
ATOM 2059 C C . VAL A 1 267 ? -2.927 -3.462 11.663 1.00 98.25 267 VAL A C 1
ATOM 2061 O O . VAL A 1 267 ? -2.502 -3.170 12.783 1.00 98.25 267 VAL A O 1
ATOM 2064 N N . LEU A 1 268 ? -2.257 -4.234 10.814 1.00 98.38 268 LEU A N 1
ATOM 2065 C CA . LEU A 1 268 ? -0.889 -4.694 11.015 1.00 98.38 268 LEU A CA 1
ATOM 2066 C C . LEU A 1 268 ? -0.042 -4.281 9.811 1.00 98.38 268 LEU A C 1
ATOM 2068 O O . LEU A 1 268 ? -0.254 -4.770 8.699 1.00 98.38 268 LEU A O 1
ATOM 2072 N N . LEU A 1 269 ? 0.918 -3.388 10.045 1.00 98.19 269 LEU A N 1
ATOM 2073 C CA . LEU A 1 269 ? 1.807 -2.842 9.024 1.00 98.19 269 LEU A CA 1
ATOM 2074 C C . LEU A 1 269 ? 3.221 -3.396 9.198 1.00 98.19 269 LEU A C 1
ATOM 2076 O O . LEU A 1 269 ? 3.769 -3.330 10.297 1.00 98.19 269 LEU A O 1
ATOM 2080 N N . GLY A 1 270 ? 3.825 -3.879 8.112 1.00 96.12 270 GLY A N 1
ATOM 2081 C CA . GLY A 1 270 ? 5.263 -4.161 8.027 1.00 96.12 270 GLY A CA 1
ATOM 2082 C C . GLY A 1 270 ? 5.924 -3.229 7.011 1.00 96.12 270 GLY A C 1
ATOM 2083 O O . GLY A 1 270 ? 5.413 -3.089 5.900 1.00 96.12 270 GLY A O 1
ATOM 2084 N N . PHE A 1 271 ? 7.025 -2.570 7.372 1.00 95.75 271 PHE A N 1
ATOM 2085 C CA . PHE A 1 271 ? 7.694 -1.585 6.512 1.00 95.75 271 PHE A CA 1
ATOM 2086 C C . PHE A 1 271 ? 9.190 -1.448 6.835 1.00 95.75 271 PHE A C 1
ATOM 2088 O O . PHE A 1 271 ? 9.683 -1.976 7.831 1.00 95.75 271 PHE A O 1
ATOM 2095 N N . PHE A 1 272 ? 9.937 -0.750 5.977 1.00 93.06 272 PHE A N 1
ATOM 2096 C CA . PHE A 1 272 ? 11.339 -0.420 6.243 1.00 93.06 272 PHE A CA 1
ATOM 2097 C C . PHE A 1 272 ? 11.452 0.838 7.100 1.00 93.06 272 PHE A C 1
ATOM 2099 O O . PHE A 1 272 ? 10.738 1.810 6.861 1.00 93.06 272 PHE A O 1
ATOM 2106 N N . THR A 1 273 ? 12.383 0.854 8.052 1.00 94.88 273 THR A N 1
ATOM 2107 C CA . THR A 1 273 ? 12.551 1.983 8.975 1.00 94.88 273 THR A CA 1
ATOM 2108 C C . THR A 1 273 ? 13.968 2.548 8.991 1.00 94.88 273 THR A C 1
ATOM 2110 O O . THR A 1 273 ? 14.945 1.853 8.700 1.00 94.88 273 THR A O 1
ATOM 2113 N N . ALA A 1 274 ? 14.051 3.838 9.303 1.00 91.69 274 ALA A N 1
ATOM 2114 C CA . ALA A 1 274 ? 15.260 4.613 9.542 1.00 91.69 274 ALA A CA 1
ATOM 2115 C C . ALA A 1 274 ? 14.902 5.819 10.427 1.00 91.69 274 ALA A C 1
ATOM 2117 O O . ALA A 1 274 ? 13.730 6.050 10.712 1.00 91.69 274 ALA A O 1
ATOM 2118 N N . ASP A 1 275 ? 15.894 6.601 10.848 1.00 91.75 275 ASP A N 1
ATOM 2119 C CA . ASP A 1 275 ? 15.655 7.767 11.711 1.00 91.75 275 ASP A CA 1
ATOM 2120 C C . ASP A 1 275 ? 15.064 8.970 10.942 1.00 91.75 275 ASP A C 1
ATOM 2122 O O . ASP A 1 275 ? 14.492 9.874 11.548 1.00 91.75 275 ASP A O 1
ATOM 2126 N N . GLU A 1 276 ? 15.159 8.970 9.608 1.00 90.81 276 GLU A N 1
ATOM 2127 C CA . GLU A 1 276 ? 14.589 9.990 8.722 1.00 90.81 276 GLU A CA 1
ATOM 2128 C C . GLU A 1 276 ? 13.747 9.343 7.612 1.00 90.81 276 GLU A C 1
ATOM 2130 O O . GLU A 1 276 ? 14.032 8.230 7.166 1.00 90.81 276 GLU A O 1
ATOM 2135 N N . LEU A 1 277 ? 12.700 10.050 7.171 1.00 91.06 277 LEU A N 1
ATOM 2136 C CA . LEU A 1 277 ? 11.873 9.655 6.031 1.00 91.06 277 LEU A CA 1
ATOM 2137 C C . LEU A 1 277 ? 12.620 9.971 4.734 1.00 91.06 277 LEU A C 1
ATOM 2139 O O . LEU A 1 277 ? 12.789 11.139 4.381 1.00 91.06 277 LEU A O 1
ATOM 2143 N N . GLU A 1 278 ? 13.040 8.938 4.009 1.00 82.75 278 GLU A N 1
ATOM 2144 C CA . GLU A 1 278 ? 13.760 9.090 2.744 1.00 82.75 278 GLU A CA 1
ATOM 2145 C C . GLU A 1 278 ? 13.368 8.010 1.721 1.00 82.75 278 GLU A C 1
ATOM 2147 O O . GLU A 1 278 ? 13.062 6.869 2.092 1.00 82.75 278 GLU A O 1
ATOM 2152 N N . PRO A 1 279 ? 13.383 8.338 0.417 1.00 81.12 279 PRO A N 1
ATOM 2153 C CA . PRO A 1 279 ? 13.285 7.334 -0.626 1.00 81.12 279 PRO A CA 1
ATOM 2154 C C . PRO A 1 279 ? 14.618 6.585 -0.778 1.00 81.12 279 PRO A C 1
ATOM 2156 O O . PRO A 1 279 ? 15.698 7.127 -0.539 1.00 81.12 279 PRO A O 1
ATOM 2159 N N . PHE A 1 280 ? 14.565 5.342 -1.246 1.00 76.88 280 PHE A N 1
ATOM 2160 C CA . PHE A 1 280 ? 15.740 4.547 -1.578 1.00 76.88 280 PHE A CA 1
ATOM 2161 C C . PHE A 1 280 ? 15.489 3.607 -2.761 1.00 76.88 280 PHE A C 1
ATOM 2163 O O . PHE A 1 280 ? 14.361 3.204 -3.050 1.00 76.88 280 PHE A O 1
ATOM 2170 N N . ASP A 1 281 ? 16.577 3.211 -3.421 1.00 68.06 281 ASP A N 1
ATOM 2171 C CA . ASP A 1 281 ? 16.529 2.230 -4.501 1.00 68.06 281 ASP A CA 1
ATOM 2172 C C . ASP A 1 281 ? 16.177 0.844 -3.950 1.00 68.06 281 ASP A C 1
ATOM 2174 O O . ASP A 1 281 ? 16.973 0.209 -3.248 1.00 68.06 281 ASP A O 1
ATOM 2178 N N . HIS A 1 282 ? 14.989 0.355 -4.300 1.00 72.81 282 HIS A N 1
ATOM 2179 C CA . HIS A 1 282 ? 14.548 -1.005 -4.017 1.00 72.81 282 HIS A CA 1
ATOM 2180 C C . HIS A 1 282 ? 14.471 -1.827 -5.313 1.00 72.81 282 HIS A C 1
ATOM 2182 O O . HIS A 1 282 ? 14.365 -1.292 -6.415 1.00 72.81 282 HIS A O 1
ATOM 2188 N N . LEU A 1 283 ? 14.571 -3.155 -5.188 1.00 65.50 283 LEU A N 1
ATOM 2189 C CA . LEU A 1 283 ? 14.763 -4.083 -6.313 1.00 65.50 283 LEU A CA 1
ATOM 2190 C C . LEU A 1 283 ? 13.679 -3.991 -7.400 1.00 65.50 283 LEU A C 1
ATOM 2192 O O . LEU A 1 283 ? 13.930 -4.378 -8.541 1.00 65.50 283 LEU A O 1
ATOM 2196 N N . VAL A 1 284 ? 12.477 -3.535 -7.050 1.00 61.12 284 VAL A N 1
ATOM 2197 C CA . VAL A 1 284 ? 11.336 -3.453 -7.970 1.00 61.12 284 VAL A CA 1
ATOM 2198 C C . VAL A 1 284 ? 11.109 -2.013 -8.425 1.00 61.12 284 VAL A C 1
ATOM 2200 O O . VAL A 1 284 ? 11.306 -1.704 -9.595 1.00 61.12 284 VAL A O 1
ATOM 2203 N N . ALA A 1 285 ? 10.759 -1.117 -7.513 1.00 64.62 285 ALA A N 1
ATOM 2204 C CA . ALA A 1 285 ? 10.598 0.318 -7.741 1.00 64.62 285 ALA A CA 1
ATOM 2205 C C . ALA A 1 285 ? 11.248 1.080 -6.574 1.00 64.62 285 ALA A C 1
ATOM 2207 O O . ALA A 1 285 ? 11.560 0.431 -5.575 1.00 64.62 285 ALA A O 1
ATOM 2208 N N . PRO A 1 286 ? 11.464 2.407 -6.650 1.00 69.94 286 PRO A N 1
ATOM 2209 C CA . PRO A 1 286 ? 11.839 3.187 -5.472 1.00 69.94 286 PRO A CA 1
ATOM 2210 C C . PRO A 1 286 ? 10.899 2.885 -4.301 1.00 69.94 286 PRO A C 1
ATOM 2212 O O . PRO A 1 286 ? 9.697 2.704 -4.495 1.00 69.94 286 PRO A O 1
ATOM 2215 N N . ALA A 1 287 ? 11.457 2.768 -3.104 1.00 81.44 287 ALA A N 1
ATOM 2216 C CA . ALA A 1 287 ? 10.701 2.535 -1.882 1.00 81.44 287 ALA A CA 1
ATOM 2217 C C . ALA A 1 287 ? 11.054 3.593 -0.837 1.00 81.44 287 ALA A C 1
ATOM 2219 O O . ALA A 1 287 ? 12.008 4.344 -1.011 1.00 81.44 287 ALA A O 1
ATOM 2220 N N . TRP A 1 288 ? 10.303 3.633 0.252 1.00 87.06 288 TRP A N 1
ATOM 2221 C CA . TRP A 1 288 ? 10.474 4.590 1.336 1.00 87.06 288 TRP A CA 1
ATOM 2222 C C . TRP A 1 288 ? 10.827 3.876 2.632 1.00 87.06 288 TRP A C 1
ATOM 2224 O O . TRP A 1 288 ? 10.280 2.815 2.945 1.00 87.06 288 TRP A O 1
ATOM 2234 N N . VAL A 1 289 ? 11.750 4.467 3.389 1.00 92.00 289 VAL A N 1
ATOM 2235 C CA . VAL A 1 289 ? 11.926 4.148 4.808 1.00 92.00 289 VAL A CA 1
ATOM 2236 C C . VAL A 1 289 ? 11.162 5.166 5.640 1.00 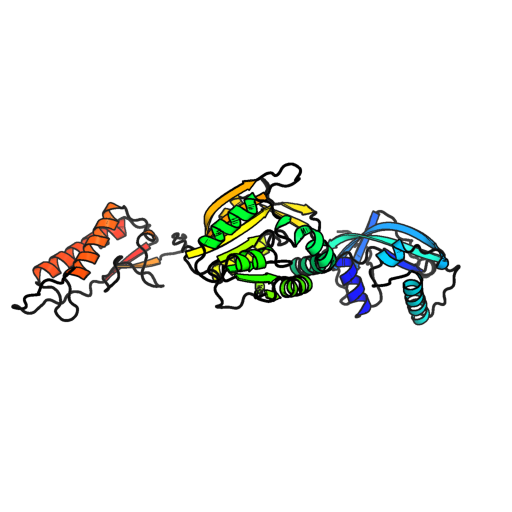92.00 289 VAL A C 1
ATOM 2238 O O . VAL A 1 289 ? 11.142 6.341 5.294 1.00 92.00 289 VAL A O 1
ATOM 2241 N N . TRP A 1 290 ? 10.554 4.727 6.737 1.00 96.19 290 TRP A N 1
ATOM 2242 C CA . TRP A 1 290 ? 9.800 5.596 7.639 1.00 96.19 290 TRP A CA 1
ATOM 2243 C C . TRP A 1 290 ? 10.367 5.554 9.058 1.00 96.19 290 TRP A C 1
ATOM 2245 O O . TRP A 1 290 ? 10.581 4.455 9.584 1.00 96.19 290 TRP A O 1
ATOM 2255 N N . PRO A 1 291 ? 10.540 6.705 9.730 1.00 96.19 291 PRO A N 1
ATOM 2256 C CA . PRO A 1 291 ? 10.645 6.734 11.182 1.00 96.19 291 PRO A CA 1
ATOM 2257 C C . PRO A 1 291 ? 9.397 6.101 11.786 1.00 96.19 291 PRO A C 1
ATOM 2259 O O . PRO A 1 291 ? 8.278 6.404 11.362 1.00 96.19 291 PRO A O 1
ATOM 2262 N N . VAL A 1 292 ? 9.584 5.207 12.758 1.00 96.19 292 VAL A N 1
ATOM 2263 C CA . VAL A 1 292 ? 8.465 4.497 13.396 1.00 96.19 292 VAL A CA 1
ATOM 2264 C C . VAL A 1 292 ? 7.497 5.507 14.004 1.00 96.19 292 VAL A C 1
ATOM 2266 O O . VAL A 1 292 ? 6.294 5.395 13.812 1.00 96.19 292 VAL A O 1
ATOM 2269 N N . GLU A 1 293 ? 8.031 6.540 14.647 1.00 94.81 293 GLU A N 1
ATOM 2270 C CA . GLU A 1 293 ? 7.276 7.610 15.290 1.00 94.81 293 GLU A CA 1
ATOM 2271 C C . GLU A 1 293 ? 6.394 8.372 14.291 1.00 94.81 293 GLU A C 1
ATOM 2273 O O . GLU A 1 293 ? 5.228 8.608 14.579 1.00 94.81 293 GLU A O 1
ATOM 2278 N N . GLN A 1 294 ? 6.889 8.667 13.082 1.00 95.31 294 GLN A N 1
ATOM 2279 C CA . GLN A 1 294 ? 6.081 9.340 12.053 1.00 95.31 294 GLN A CA 1
ATOM 2280 C C . GLN A 1 294 ? 4.957 8.449 11.510 1.00 95.31 294 GLN A C 1
ATOM 2282 O O . GLN A 1 294 ? 3.874 8.941 11.203 1.00 95.31 294 GLN A O 1
ATOM 2287 N N . MET A 1 295 ? 5.192 7.137 11.385 1.00 97.25 295 MET A N 1
ATOM 2288 C CA . MET A 1 295 ? 4.135 6.196 10.996 1.00 97.25 295 MET A CA 1
ATOM 2289 C C . MET A 1 295 ? 3.054 6.095 12.084 1.00 97.25 295 MET A C 1
ATOM 2291 O O . MET A 1 295 ? 1.871 5.993 11.768 1.00 97.25 295 MET A O 1
ATOM 2295 N N . ILE A 1 296 ? 3.453 6.137 13.358 1.00 95.81 296 ILE A N 1
ATOM 2296 C CA . ILE A 1 296 ? 2.536 6.140 14.504 1.00 95.81 296 ILE A CA 1
ATOM 2297 C C . ILE A 1 296 ? 1.697 7.415 14.524 1.00 95.81 296 ILE A C 1
ATOM 2299 O O . ILE A 1 296 ? 0.478 7.314 14.590 1.00 95.81 296 ILE A O 1
ATOM 2303 N N . GLU A 1 297 ? 2.321 8.588 14.392 1.00 94.00 297 GLU A N 1
ATOM 2304 C CA . GLU A 1 297 ? 1.608 9.871 14.311 1.00 94.00 297 GLU A CA 1
ATOM 2305 C C . GLU A 1 297 ? 0.560 9.845 13.189 1.00 94.00 297 GLU A C 1
ATOM 2307 O O . GLU A 1 297 ? -0.583 10.250 13.385 1.00 94.00 297 GLU A O 1
ATOM 2312 N N . LEU A 1 298 ? 0.916 9.291 12.026 1.00 94.56 298 LEU A N 1
ATOM 2313 C CA . LEU A 1 298 ? -0.002 9.172 10.899 1.00 94.56 298 LEU A CA 1
ATOM 2314 C C . LEU A 1 298 ? -1.167 8.206 11.177 1.00 94.56 298 LEU A C 1
ATOM 2316 O O . LEU A 1 298 ? -2.299 8.477 10.790 1.00 94.56 298 LEU A O 1
ATOM 2320 N N . LEU A 1 299 ? -0.911 7.084 11.850 1.00 95.50 299 LEU A N 1
ATOM 2321 C CA . LEU A 1 299 ? -1.960 6.163 12.294 1.00 95.50 299 LEU A CA 1
ATOM 2322 C C . LEU A 1 299 ? -2.911 6.842 13.291 1.00 95.50 299 LEU A C 1
ATOM 2324 O O . LEU A 1 299 ? -4.128 6.742 13.134 1.00 95.50 299 LEU A O 1
ATOM 2328 N N . GLU A 1 300 ? -2.376 7.581 14.261 1.00 91.12 300 GLU A N 1
ATOM 2329 C CA . GLU A 1 300 ? -3.157 8.309 15.266 1.00 91.12 300 GLU A CA 1
ATOM 2330 C C . GLU A 1 300 ? -4.021 9.415 14.638 1.00 91.12 300 GLU A C 1
ATOM 2332 O O . GLU A 1 300 ? -5.188 9.571 15.001 1.00 91.12 300 GLU A O 1
ATOM 2337 N N . GLU A 1 301 ? -3.501 10.129 13.633 1.00 90.44 301 GLU A N 1
ATOM 2338 C CA . GLU A 1 301 ? -4.269 11.084 12.815 1.00 90.44 301 GLU A CA 1
ATOM 2339 C C . GLU A 1 301 ? -5.469 10.432 12.097 1.00 90.44 301 GLU A C 1
ATOM 2341 O O . GLU A 1 301 ? -6.432 11.118 11.746 1.00 90.44 301 GLU A O 1
ATOM 2346 N N . HIS A 1 302 ? -5.429 9.112 11.899 1.00 92.31 302 HIS A N 1
ATOM 2347 C CA . HIS A 1 302 ? -6.470 8.303 11.265 1.00 92.31 302 HIS A CA 1
ATOM 2348 C C . HIS A 1 302 ? -7.211 7.391 12.252 1.00 92.31 302 HIS A C 1
ATOM 2350 O O . HIS A 1 302 ? -7.731 6.350 11.859 1.00 92.31 302 HIS A O 1
ATOM 2356 N N . GLU A 1 303 ? -7.300 7.794 13.520 1.00 93.00 303 GLU A N 1
ATOM 2357 C CA . GLU A 1 303 ? -8.056 7.095 14.566 1.00 93.00 303 GLU A CA 1
ATOM 2358 C C . GLU A 1 303 ? -7.533 5.687 14.924 1.00 93.00 303 GLU A C 1
ATOM 2360 O O . GLU A 1 303 ? -8.212 4.875 15.560 1.00 93.00 303 GLU A O 1
ATOM 2365 N N . PHE A 1 304 ? -6.292 5.371 14.562 1.00 94.69 304 PHE A N 1
ATOM 2366 C CA . PHE A 1 304 ? -5.653 4.123 14.955 1.00 94.69 304 PHE A CA 1
ATOM 2367 C C . PHE A 1 304 ? -4.785 4.320 16.200 1.00 94.69 304 PHE A C 1
ATOM 2369 O O . PHE A 1 304 ? -3.760 4.992 16.166 1.00 94.69 304 PHE A O 1
ATOM 2376 N N . GLU A 1 305 ? -5.161 3.673 17.304 1.00 93.44 305 GLU A N 1
ATOM 2377 C CA . GLU A 1 305 ? -4.344 3.614 18.518 1.00 93.44 305 GLU A CA 1
ATOM 2378 C C . GLU A 1 305 ? -3.330 2.472 18.411 1.00 93.44 305 GLU A C 1
ATOM 2380 O O . GLU A 1 305 ? -3.696 1.311 18.207 1.00 93.44 305 GLU A O 1
ATOM 2385 N N . VAL A 1 306 ? -2.047 2.777 18.587 1.00 93.25 306 VAL A N 1
ATOM 2386 C CA . VAL A 1 306 ? -0.974 1.784 18.488 1.00 93.25 306 VAL A CA 1
ATOM 2387 C C . VAL A 1 306 ? -0.942 0.885 19.723 1.00 93.25 306 VAL A C 1
ATOM 2389 O O . VAL A 1 306 ? -0.729 1.333 20.845 1.00 93.25 306 VAL A O 1
ATOM 2392 N N . LEU A 1 307 ? -1.114 -0.420 19.505 1.00 86.75 307 LEU A N 1
ATOM 2393 C CA . LEU A 1 307 ? -1.047 -1.443 20.553 1.00 86.75 307 LEU A CA 1
ATOM 2394 C C . LEU A 1 307 ? 0.351 -2.038 20.696 1.00 86.75 307 LEU A C 1
ATOM 2396 O O . LEU A 1 307 ? 0.735 -2.504 21.771 1.00 86.75 307 LEU A O 1
ATOM 2400 N N . HIS A 1 308 ? 1.090 -2.097 19.592 1.00 88.44 308 HIS A N 1
ATOM 2401 C CA . HIS A 1 308 ? 2.405 -2.706 19.553 1.00 88.44 308 HIS A CA 1
ATOM 2402 C C . HIS A 1 308 ? 3.245 -2.098 18.437 1.00 88.44 308 HIS A C 1
ATOM 2404 O O . HIS A 1 308 ? 2.754 -1.869 17.335 1.00 88.44 308 HIS A O 1
ATOM 2410 N N . GLN A 1 309 ? 4.529 -1.912 18.723 1.00 93.44 309 GLN A N 1
ATOM 2411 C CA . GLN A 1 309 ? 5.539 -1.562 17.739 1.00 93.44 309 GLN A CA 1
ATOM 2412 C C . GLN A 1 309 ? 6.794 -2.402 17.977 1.00 93.44 309 GLN A C 1
ATOM 2414 O O . GLN A 1 309 ? 7.172 -2.661 19.124 1.00 93.44 309 GLN A O 1
ATOM 2419 N N . GLU A 1 310 ? 7.464 -2.782 16.899 1.00 91.38 310 GLU A N 1
ATOM 2420 C CA . GLU A 1 310 ? 8.761 -3.451 16.932 1.00 91.38 310 GLU A CA 1
ATOM 2421 C C . GLU A 1 310 ? 9.671 -2.837 15.865 1.00 91.38 310 GLU A C 1
ATOM 2423 O O . GLU A 1 310 ? 9.228 -2.562 14.755 1.00 91.38 310 GLU A O 1
ATOM 2428 N N . ARG A 1 311 ? 10.950 -2.637 16.200 1.00 92.75 311 ARG A N 1
ATOM 2429 C CA . ARG A 1 311 ? 12.025 -2.275 15.266 1.00 92.75 311 ARG A CA 1
ATOM 2430 C C . ARG A 1 311 ? 13.083 -3.372 15.331 1.00 92.75 311 ARG A C 1
ATOM 2432 O O . ARG A 1 311 ? 13.568 -3.687 16.420 1.00 92.75 311 ARG A O 1
ATOM 2439 N N . ARG A 1 312 ? 13.432 -3.959 14.185 1.00 88.56 312 ARG A N 1
ATOM 2440 C CA . ARG A 1 312 ? 14.338 -5.110 14.086 1.00 88.56 312 ARG A CA 1
ATOM 2441 C C . ARG A 1 312 ? 15.392 -4.910 12.998 1.00 88.56 312 ARG A C 1
ATOM 2443 O O . ARG A 1 312 ? 15.087 -4.523 11.873 1.00 88.56 312 ARG A O 1
ATOM 2450 N N . GLN A 1 313 ? 16.639 -5.233 13.336 1.00 87.25 313 GLN A N 1
ATOM 2451 C CA . GLN A 1 313 ? 17.770 -5.299 12.410 1.00 87.25 313 GLN A CA 1
ATOM 2452 C C . GLN A 1 313 ? 18.201 -6.758 12.264 1.00 87.25 313 GLN A C 1
ATOM 2454 O O . GLN A 1 313 ? 18.830 -7.320 13.164 1.00 87.25 313 GLN A O 1
ATOM 2459 N N . ASP A 1 314 ? 17.887 -7.371 11.124 1.00 76.88 314 ASP A N 1
ATOM 2460 C CA . ASP A 1 314 ? 18.249 -8.764 10.876 1.00 76.88 314 ASP A CA 1
ATOM 2461 C C . ASP A 1 314 ? 19.719 -8.885 10.425 1.00 76.88 314 ASP A C 1
ATOM 2463 O O . ASP A 1 314 ? 20.205 -8.052 9.645 1.00 76.88 314 ASP A O 1
ATOM 2467 N N . PRO A 1 315 ? 20.475 -9.896 10.901 1.00 72.94 315 PRO A N 1
ATOM 2468 C CA . PRO A 1 315 ? 21.869 -10.078 10.511 1.00 72.94 315 PRO A CA 1
ATOM 2469 C C . PRO A 1 315 ? 22.026 -10.250 8.995 1.00 72.94 315 PRO A C 1
ATOM 2471 O O . PRO A 1 315 ? 21.466 -11.166 8.401 1.00 72.94 315 PRO A O 1
ATOM 2474 N N . GLY A 1 316 ? 22.838 -9.395 8.369 1.00 63.59 316 GLY A N 1
ATOM 2475 C CA . GLY A 1 316 ? 23.113 -9.458 6.929 1.00 63.59 316 GLY A CA 1
ATOM 2476 C C . GLY A 1 316 ? 22.072 -8.768 6.041 1.00 63.59 316 GLY A C 1
ATOM 2477 O O . GLY A 1 316 ? 22.293 -8.677 4.834 1.00 63.59 316 GLY A O 1
ATOM 2478 N N . VAL A 1 317 ? 20.993 -8.228 6.614 1.00 72.69 317 VAL A N 1
ATOM 2479 C CA . VAL A 1 317 ? 20.037 -7.382 5.892 1.00 72.69 317 VAL A CA 1
ATOM 2480 C C . VAL A 1 317 ? 20.454 -5.923 6.036 1.00 72.69 317 VAL A C 1
ATOM 2482 O O . VAL A 1 317 ? 20.787 -5.458 7.121 1.00 72.69 317 VAL A O 1
ATOM 2485 N N . ARG A 1 318 ? 20.502 -5.184 4.925 1.00 71.62 318 ARG A N 1
ATOM 2486 C CA . ARG A 1 318 ? 21.051 -3.817 4.913 1.00 71.62 318 ARG A CA 1
ATOM 2487 C C . ARG A 1 318 ? 20.148 -2.790 5.601 1.00 71.62 318 ARG A C 1
ATOM 2489 O O . ARG A 1 318 ? 20.650 -1.759 6.038 1.00 71.62 318 ARG A O 1
ATOM 2496 N N . ARG A 1 319 ? 18.836 -3.017 5.605 1.00 78.75 319 ARG A N 1
ATOM 2497 C CA . ARG A 1 319 ? 17.842 -2.074 6.121 1.00 78.75 319 ARG A CA 1
ATOM 2498 C C . ARG A 1 319 ? 17.150 -2.666 7.334 1.00 78.75 319 ARG A C 1
ATOM 2500 O O . ARG A 1 319 ? 16.996 -3.878 7.426 1.00 78.75 319 ARG A O 1
ATOM 2507 N N . GLU A 1 320 ? 16.763 -1.788 8.243 1.00 88.62 320 GLU A N 1
ATOM 2508 C CA . GLU A 1 320 ? 15.962 -2.151 9.397 1.00 88.62 320 GLU A CA 1
ATOM 2509 C C . GLU A 1 320 ? 14.495 -2.235 9.005 1.00 88.62 320 GLU A C 1
ATOM 2511 O O . GLU A 1 320 ? 14.027 -1.590 8.061 1.00 88.62 320 GLU A O 1
ATOM 2516 N N . HIS A 1 321 ? 13.775 -3.046 9.758 1.00 90.75 321 HIS A N 1
ATOM 2517 C CA . HIS A 1 321 ? 12.374 -3.329 9.544 1.00 90.75 321 HIS A CA 1
ATOM 2518 C C . HIS A 1 321 ? 11.603 -2.880 10.775 1.00 90.75 321 HIS A C 1
ATOM 2520 O O . HIS A 1 321 ? 12.088 -3.009 11.902 1.00 90.75 321 HIS A O 1
ATOM 2526 N N . ALA A 1 322 ? 10.409 -2.353 10.557 1.00 94.31 322 ALA A N 1
ATOM 2527 C CA . ALA A 1 322 ? 9.488 -2.021 11.619 1.00 94.31 322 ALA A CA 1
ATOM 2528 C C . ALA A 1 322 ? 8.138 -2.680 11.388 1.00 94.31 322 ALA A C 1
ATOM 2530 O O . ALA A 1 322 ? 7.711 -2.917 10.254 1.00 94.31 322 ALA A O 1
ATOM 2531 N N . VAL A 1 323 ? 7.481 -2.959 12.504 1.00 95.75 323 VAL A N 1
ATOM 2532 C CA . VAL A 1 323 ? 6.128 -3.481 12.551 1.00 95.75 323 VAL A CA 1
ATOM 2533 C C . VAL A 1 323 ? 5.313 -2.613 13.489 1.00 95.75 323 VAL A C 1
ATOM 2535 O O . VAL A 1 323 ? 5.786 -2.270 14.571 1.00 95.75 323 VAL A O 1
ATOM 2538 N N . VAL A 1 324 ? 4.088 -2.283 13.087 1.00 97.31 324 VAL A N 1
ATOM 2539 C CA . VAL A 1 324 ? 3.117 -1.587 13.936 1.00 97.31 324 VAL A CA 1
ATOM 2540 C C . VAL A 1 324 ? 1.783 -2.326 13.883 1.00 97.31 324 VAL A C 1
ATOM 2542 O O . VAL A 1 324 ? 1.257 -2.592 12.803 1.00 97.31 324 VAL A O 1
ATOM 2545 N N . VAL A 1 325 ? 1.240 -2.654 15.056 1.00 97.06 325 VAL A N 1
ATOM 2546 C CA . VAL A 1 325 ? -0.149 -3.094 15.236 1.00 97.06 325 VAL A CA 1
ATOM 2547 C C . VAL A 1 325 ? -0.919 -1.933 15.835 1.00 97.06 325 VAL A C 1
ATOM 2549 O O . VAL A 1 325 ? -0.569 -1.462 16.920 1.00 97.06 325 VAL A O 1
ATOM 2552 N N . ALA A 1 326 ? -1.998 -1.523 15.182 1.00 96.62 326 ALA A N 1
ATOM 2553 C CA . ALA A 1 326 ? -2.869 -0.478 15.692 1.00 96.62 326 ALA A CA 1
ATOM 2554 C C . ALA A 1 326 ? -4.340 -0.891 15.607 1.00 96.62 326 ALA A C 1
ATOM 2556 O O . ALA A 1 326 ? -4.745 -1.616 14.702 1.00 96.62 326 ALA A O 1
ATOM 2557 N N . VAL A 1 327 ? -5.142 -0.472 16.578 1.00 95.44 327 VAL A N 1
ATOM 2558 C CA . VAL A 1 327 ? -6.578 -0.751 16.649 1.00 95.44 327 VAL A CA 1
ATOM 2559 C C . VAL A 1 327 ? -7.345 0.505 16.273 1.00 95.44 327 VAL A C 1
ATOM 2561 O O . VAL A 1 327 ? -7.037 1.586 16.763 1.00 95.44 327 VAL A O 1
ATOM 2564 N N . HIS A 1 328 ? -8.350 0.370 15.412 1.00 94.75 328 HIS A N 1
ATOM 2565 C CA . HIS A 1 328 ? -9.244 1.471 15.103 1.00 94.75 328 HIS A CA 1
ATOM 2566 C C . HIS A 1 328 ? -10.095 1.745 16.336 1.00 94.75 328 HIS A C 1
ATOM 2568 O O . HIS A 1 328 ? -10.943 0.936 16.727 1.00 94.75 328 HIS A O 1
ATOM 2574 N N . ARG A 1 329 ? -9.857 2.874 16.982 1.00 85.50 329 ARG A N 1
ATOM 2575 C CA . ARG A 1 329 ? -10.642 3.335 18.121 1.00 85.50 329 ARG A CA 1
ATOM 2576 C C . ARG A 1 329 ? -11.159 4.706 17.785 1.00 85.50 329 ARG A C 1
ATOM 2578 O O . ARG A 1 329 ? -10.483 5.465 17.115 1.00 85.50 329 ARG A O 1
ATOM 2585 N N . ARG A 1 330 ? -12.333 5.056 18.295 1.00 64.38 330 ARG A N 1
ATOM 2586 C CA . ARG A 1 330 ? -12.720 6.461 18.290 1.00 64.38 330 ARG A CA 1
ATOM 2587 C C . ARG A 1 330 ? -11.660 7.230 19.053 1.00 64.38 330 ARG A C 1
ATOM 2589 O O . ARG A 1 330 ? -11.585 7.138 20.275 1.00 64.38 330 ARG A O 1
ATOM 2596 N N . THR A 1 331 ? -10.850 8.001 18.344 1.00 50.88 331 THR A N 1
ATOM 2597 C CA . THR A 1 331 ? -10.052 9.029 18.987 1.00 50.88 331 THR A CA 1
ATOM 2598 C C . THR A 1 331 ? -11.016 10.164 19.264 1.00 50.88 331 THR A C 1
ATOM 2600 O O . THR A 1 331 ? -11.097 11.135 18.518 1.00 50.88 331 THR A O 1
ATOM 2603 N N . ARG A 1 332 ? -11.778 10.070 20.356 1.00 43.47 332 ARG A N 1
ATOM 2604 C CA . ARG A 1 332 ? -12.502 11.226 20.899 1.00 43.47 332 ARG A CA 1
ATOM 2605 C C . ARG A 1 332 ? -11.511 12.144 21.614 1.00 43.47 332 ARG A C 1
ATOM 2607 O O . ARG A 1 332 ? -11.618 12.476 22.786 1.00 43.47 332 ARG A O 1
ATOM 2614 N N . GLY A 1 333 ? -10.495 12.564 20.863 1.00 43.50 333 GLY A N 1
ATOM 2615 C CA . GLY A 1 333 ? -9.686 13.712 21.202 1.00 43.50 333 GLY A CA 1
ATOM 2616 C C . GLY A 1 333 ? -10.518 14.938 20.878 1.00 43.50 333 GLY A C 1
ATOM 2617 O O . GLY A 1 333 ? -10.859 15.153 19.716 1.00 43.50 333 GLY A O 1
ATOM 2618 N N . PHE A 1 334 ? -10.832 15.740 21.892 1.00 43.47 334 PHE A N 1
ATOM 2619 C CA . PHE A 1 334 ? -11.317 17.106 21.727 1.00 43.47 334 PHE A CA 1
ATOM 2620 C C . PHE A 1 334 ? -10.322 17.913 20.886 1.00 43.47 334 PHE A C 1
ATOM 2622 O O . PHE A 1 334 ? -9.467 18.629 21.407 1.00 43.47 334 PHE A O 1
ATOM 2629 N N . HIS A 1 335 ? -10.399 17.774 19.566 1.00 41.31 335 HIS A N 1
ATOM 2630 C CA . HIS A 1 335 ? -9.670 18.619 18.646 1.00 41.31 335 HIS A CA 1
ATOM 2631 C C . HIS A 1 335 ? -10.241 20.023 18.795 1.00 41.31 335 HIS A C 1
ATOM 2633 O O . HIS A 1 335 ? -11.449 20.243 18.680 1.00 41.31 335 HIS A O 1
ATOM 2639 N N . ALA A 1 336 ? -9.354 20.964 19.110 1.00 41.06 336 ALA A N 1
ATOM 2640 C CA . ALA A 1 336 ? -9.650 22.369 19.319 1.00 41.06 336 ALA A CA 1
ATOM 2641 C C . ALA A 1 336 ? -10.144 23.029 18.018 1.00 41.06 336 ALA A C 1
ATOM 2643 O O . ALA A 1 336 ? -9.418 23.773 17.367 1.00 41.06 336 ALA A O 1
ATOM 2644 N N . SER A 1 337 ? -11.398 22.768 17.656 1.00 39.72 337 SER A N 1
ATOM 2645 C CA . SER A 1 337 ? -12.034 23.256 16.435 1.00 39.72 337 SER A CA 1
ATOM 2646 C C . SER A 1 337 ? -13.465 23.705 16.737 1.00 39.72 337 SER A C 1
ATOM 2648 O O . SER A 1 337 ? -14.437 23.102 16.296 1.00 39.72 337 SER A O 1
ATOM 2650 N N . GLY A 1 338 ? -13.591 24.793 17.500 1.00 51.00 338 GLY A N 1
ATOM 2651 C CA . GLY A 1 338 ? -14.857 25.501 17.720 1.00 51.00 338 GLY A CA 1
ATOM 2652 C C . GLY A 1 338 ? -15.671 25.047 18.943 1.00 51.00 338 GLY A C 1
ATOM 2653 O O . GLY A 1 338 ? -15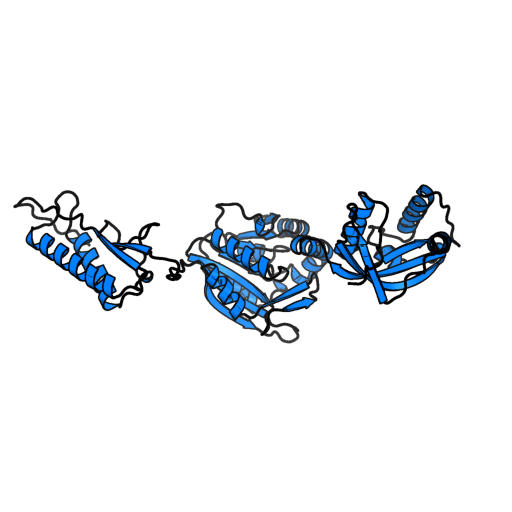.345 24.048 19.579 1.00 51.00 338 GLY A O 1
ATOM 2654 N N . PRO A 1 339 ? -16.698 25.829 19.328 1.00 54.44 339 PRO A N 1
ATOM 2655 C CA . PRO A 1 339 ? -17.560 25.502 20.457 1.00 54.44 339 PRO A CA 1
ATOM 2656 C C . PRO A 1 339 ? -18.448 24.294 20.128 1.00 54.44 339 PRO A C 1
ATOM 2658 O O . PRO A 1 339 ? -19.222 24.350 19.173 1.00 54.44 339 PRO A O 1
ATOM 2661 N N . GLN A 1 340 ? -18.368 23.235 20.934 1.00 75.44 340 GLN A N 1
ATOM 2662 C CA . GLN A 1 340 ? -19.236 22.058 20.829 1.00 75.44 340 GLN A CA 1
ATOM 2663 C C . GLN A 1 340 ? -20.279 22.062 21.951 1.00 75.44 340 GLN A C 1
ATOM 2665 O O . GLN A 1 340 ? -19.995 22.468 23.085 1.00 75.44 340 GLN A O 1
ATOM 2670 N N . ARG A 1 341 ? -21.498 21.622 21.624 1.00 85.38 341 ARG A N 1
ATOM 2671 C CA . ARG A 1 341 ? -22.596 21.464 22.583 1.00 85.38 341 ARG A CA 1
ATOM 2672 C C . ARG A 1 341 ? -22.807 19.991 22.892 1.00 85.38 341 ARG A C 1
ATOM 2674 O O . ARG A 1 341 ? -22.985 19.188 21.989 1.00 85.38 341 ARG A O 1
ATOM 2681 N N . LEU A 1 342 ? -22.824 19.682 24.177 1.00 90.75 342 LEU A N 1
ATOM 2682 C CA . LEU A 1 342 ? -23.115 18.372 24.732 1.00 90.75 342 LEU A CA 1
ATOM 2683 C C . LEU A 1 342 ? -24.465 18.434 25.439 1.00 90.75 342 LEU A C 1
ATOM 2685 O O . LEU A 1 342 ? -24.837 19.467 25.996 1.00 90.75 342 LEU A O 1
ATOM 2689 N N . ARG A 1 343 ? -25.182 17.320 25.467 1.00 92.06 343 ARG A N 1
ATOM 2690 C CA . ARG A 1 343 ? -26.409 17.161 26.248 1.00 92.06 343 ARG A CA 1
ATOM 2691 C C . ARG A 1 343 ? -26.150 16.204 27.400 1.00 92.06 343 ARG A C 1
ATOM 2693 O O . ARG A 1 343 ? -25.443 15.218 27.224 1.00 92.06 343 ARG A O 1
ATOM 2700 N N . MET A 1 344 ? -26.734 16.499 28.553 1.00 95.19 344 MET A N 1
ATOM 2701 C CA . MET A 1 344 ? -26.734 15.649 29.740 1.00 95.19 344 MET A CA 1
ATOM 2702 C C . MET A 1 344 ? -28.186 15.394 30.149 1.00 95.19 344 MET A C 1
ATOM 2704 O O . MET A 1 344 ? -28.905 16.340 30.448 1.00 95.19 344 MET A O 1
ATOM 2708 N N . PHE A 1 345 ? -28.621 14.140 30.135 1.00 93.00 345 PHE A N 1
ATOM 2709 C CA . PHE A 1 345 ? -29.962 13.671 30.517 1.00 93.00 345 PHE A CA 1
ATOM 2710 C C . PHE A 1 345 ? -29.907 12.176 30.855 1.00 93.00 345 PHE A C 1
ATOM 2712 O O . PHE A 1 345 ? -28.860 11.575 30.703 1.00 93.00 345 PHE A O 1
ATOM 2719 N N . ASN A 1 346 ? -30.963 11.540 31.352 1.00 91.56 346 ASN A N 1
ATOM 2720 C CA . ASN A 1 346 ? -30.950 10.079 31.515 1.00 91.56 346 ASN A CA 1
ATOM 2721 C C . ASN A 1 346 ? -31.744 9.401 30.396 1.00 91.56 346 ASN A C 1
ATOM 2723 O O . ASN A 1 346 ? -32.788 9.903 29.990 1.00 91.56 346 ASN A O 1
ATOM 2727 N N . GLU A 1 347 ? -31.272 8.254 29.913 1.00 86.56 347 GLU A N 1
ATOM 2728 C CA . GLU A 1 347 ? -31.976 7.432 28.925 1.00 86.56 347 GLU A CA 1
ATOM 2729 C C . GLU A 1 347 ? -31.879 5.958 29.314 1.00 86.56 347 GLU A C 1
ATOM 2731 O O . GLU A 1 347 ? -30.869 5.498 29.850 1.00 86.56 347 GLU A O 1
ATOM 2736 N N . TYR A 1 348 ? -32.938 5.205 29.036 1.00 79.44 348 TYR A N 1
ATOM 2737 C CA . TYR A 1 348 ? -32.997 3.794 29.377 1.00 79.44 348 TYR A CA 1
ATOM 2738 C C . TYR A 1 348 ? -31.932 2.983 28.644 1.00 79.44 348 TYR A C 1
ATOM 2740 O O . TYR A 1 348 ? -31.807 3.032 27.421 1.00 79.44 348 TYR A O 1
ATOM 2748 N N . GLY A 1 349 ? -31.212 2.159 29.406 1.00 74.50 349 GLY A N 1
ATOM 2749 C CA . GLY A 1 349 ? -30.162 1.296 28.865 1.00 74.50 349 GLY A CA 1
ATOM 2750 C C . GLY A 1 349 ? -28.873 2.038 28.510 1.00 74.50 349 GLY A C 1
ATOM 2751 O O . GLY A 1 349 ? -28.008 1.447 27.868 1.00 74.50 349 GLY A O 1
ATOM 2752 N N . VAL A 1 350 ? -28.745 3.302 28.926 1.00 83.06 350 VAL A N 1
ATOM 2753 C CA . VAL A 1 350 ? -27.524 4.096 28.801 1.00 83.06 350 VAL A CA 1
ATOM 2754 C C . VAL A 1 350 ? -26.976 4.367 30.200 1.00 83.06 350 VAL A C 1
ATOM 2756 O O . VAL A 1 350 ? -27.629 5.007 31.021 1.00 83.06 350 VAL A O 1
ATOM 2759 N N . ASP A 1 351 ? -25.770 3.872 30.475 1.00 87.69 351 ASP A N 1
ATOM 2760 C CA . ASP A 1 351 ? -25.119 4.051 31.780 1.00 87.69 351 ASP A CA 1
ATOM 2761 C C . ASP A 1 351 ? -24.401 5.406 31.894 1.00 87.69 351 ASP A C 1
ATOM 2763 O O . ASP A 1 351 ? -24.260 5.946 32.992 1.00 87.69 351 ASP A O 1
ATOM 2767 N N . TRP A 1 352 ? -23.961 5.975 30.764 1.00 93.50 352 TRP A N 1
ATOM 2768 C CA . TRP A 1 352 ? -23.259 7.257 30.704 1.00 93.50 352 TRP A CA 1
ATOM 2769 C C . TRP A 1 352 ? -24.151 8.362 30.109 1.00 93.50 352 TRP A C 1
ATOM 2771 O O . TRP A 1 352 ? -24.421 8.352 28.908 1.00 93.50 352 TRP A O 1
ATOM 2781 N N . PRO A 1 353 ? -24.619 9.329 30.920 1.00 93.25 353 PRO A N 1
ATOM 2782 C CA . PRO A 1 353 ? -25.664 10.277 30.545 1.00 93.25 353 PRO A CA 1
ATOM 2783 C C . PRO A 1 353 ? -25.118 11.486 29.764 1.00 93.25 353 PRO A C 1
ATOM 2785 O O . PRO A 1 353 ? -25.389 12.631 30.131 1.00 93.25 353 PRO A O 1
ATOM 2788 N N . PHE A 1 354 ? -24.346 11.258 28.698 1.00 93.25 354 PHE A N 1
ATOM 2789 C CA . PHE A 1 354 ? -23.865 12.321 27.810 1.00 93.25 354 PHE A CA 1
ATOM 2790 C C . PHE A 1 354 ? -24.072 11.994 26.334 1.00 93.25 354 PHE A C 1
ATOM 2792 O O . PHE A 1 354 ? -23.863 10.864 25.898 1.00 93.25 354 PHE A O 1
ATOM 2799 N N . TRP A 1 355 ? -24.451 13.017 25.564 1.00 89.50 355 TRP A N 1
ATOM 2800 C CA . TRP A 1 355 ? -24.671 12.936 24.121 1.00 89.50 355 TRP A CA 1
ATOM 2801 C C . TRP A 1 355 ? -24.033 14.120 23.408 1.00 89.50 355 TRP A C 1
ATOM 2803 O O . TRP A 1 355 ? -24.126 15.258 23.877 1.00 89.50 355 TRP A O 1
ATOM 2813 N N . ASP A 1 356 ? -23.480 13.861 22.232 1.00 84.88 356 ASP A N 1
ATOM 2814 C CA . ASP A 1 356 ? -23.085 14.877 21.261 1.00 84.88 356 ASP A CA 1
ATOM 2815 C C . ASP A 1 356 ? -24.141 14.977 20.133 1.00 84.88 356 ASP A C 1
ATOM 2817 O O . ASP A 1 356 ? -25.302 14.557 20.294 1.00 84.88 356 ASP A O 1
ATOM 2821 N N . ASP A 1 357 ? -23.773 15.605 19.015 1.00 76.44 357 ASP A N 1
ATOM 2822 C CA . ASP A 1 357 ? -24.620 15.700 17.820 1.00 76.44 357 ASP A CA 1
ATOM 2823 C C . ASP A 1 357 ? -24.755 14.346 17.087 1.00 76.44 357 ASP A C 1
ATOM 2825 O O . ASP A 1 357 ? -25.738 14.138 16.371 1.00 76.44 357 ASP A O 1
ATOM 2829 N N . ASP A 1 358 ? -23.830 13.407 17.317 1.00 70.56 358 ASP A N 1
ATOM 2830 C CA . ASP A 1 358 ? -23.734 12.108 16.641 1.00 70.56 358 ASP A CA 1
ATOM 2831 C C . ASP A 1 358 ? -24.321 10.943 17.462 1.00 70.56 358 ASP A C 1
ATOM 2833 O O . ASP A 1 358 ? -24.569 9.864 16.916 1.00 70.56 358 ASP A O 1
ATOM 2837 N N . GLY A 1 359 ? -24.588 11.134 18.759 1.00 79.19 359 GLY A N 1
ATOM 2838 C CA . GLY A 1 359 ? -25.287 10.160 19.599 1.00 79.19 359 GLY A CA 1
ATOM 2839 C C . GLY A 1 359 ? -24.755 10.048 21.033 1.00 79.19 359 GLY A C 1
ATOM 2840 O O . GLY A 1 359 ? -24.209 11.014 21.565 1.00 79.19 359 GLY A O 1
ATOM 2841 N N . PRO A 1 360 ? -24.977 8.898 21.709 1.00 82.12 360 PRO A N 1
ATOM 2842 C CA . PRO A 1 360 ? -24.499 8.684 23.074 1.00 82.12 360 PRO A CA 1
ATOM 2843 C C . PRO A 1 360 ? -22.971 8.653 23.132 1.00 82.12 360 PRO A C 1
ATOM 2845 O O . PRO A 1 360 ? -22.300 8.303 22.153 1.00 82.12 360 PRO A O 1
ATOM 2848 N N . MET A 1 361 ? -22.430 9.022 24.292 1.00 85.06 361 MET A N 1
ATOM 2849 C CA . MET A 1 361 ? -20.998 9.013 24.551 1.00 85.06 361 MET A CA 1
ATOM 2850 C C . MET A 1 361 ? -20.528 7.853 25.418 1.00 85.06 361 MET A C 1
ATOM 2852 O O . MET A 1 361 ? -21.298 7.319 26.211 1.00 85.06 361 MET A O 1
ATOM 2856 N N . ASP A 1 362 ? -19.255 7.489 25.270 1.00 81.50 362 ASP A N 1
ATOM 2857 C CA . ASP A 1 362 ? -18.545 6.607 26.183 1.00 81.50 362 ASP A CA 1
ATOM 2858 C C . ASP A 1 362 ? -17.960 7.422 27.345 1.00 81.50 362 ASP A C 1
ATOM 2860 O O . ASP A 1 362 ? -17.740 8.636 27.275 1.00 81.50 362 ASP A O 1
ATOM 2864 N N . VAL A 1 363 ? -17.730 6.736 28.462 1.00 83.12 363 VAL A N 1
ATOM 2865 C CA . VAL A 1 363 ? -17.249 7.358 29.703 1.00 83.12 363 VAL A CA 1
ATOM 2866 C C . VAL A 1 363 ? -15.875 8.016 29.543 1.00 83.12 363 VAL A C 1
ATOM 2868 O O . VAL A 1 363 ? -15.615 9.052 30.154 1.00 83.12 363 VAL A O 1
ATOM 2871 N N . ASP A 1 364 ? -15.029 7.445 28.686 1.00 77.19 364 ASP A N 1
ATOM 2872 C CA . ASP A 1 364 ? -13.653 7.891 28.450 1.00 77.19 364 ASP A CA 1
ATOM 2873 C C . ASP A 1 364 ? -13.575 9.126 27.536 1.00 77.19 364 ASP A C 1
ATOM 2875 O O . ASP A 1 364 ? -12.517 9.737 27.387 1.00 77.19 364 ASP A O 1
ATOM 2879 N N . ASP A 1 365 ? -14.708 9.543 26.971 1.00 78.50 365 ASP A N 1
ATOM 2880 C CA . ASP A 1 365 ? -14.774 10.638 26.006 1.00 78.50 365 ASP A CA 1
ATOM 2881 C C . ASP A 1 365 ? -14.860 12.017 26.636 1.00 78.50 365 ASP A C 1
ATOM 2883 O O . ASP A 1 365 ? -14.834 13.013 25.922 1.00 78.50 365 ASP A O 1
ATOM 2887 N N . LEU A 1 366 ? -15.016 12.106 27.957 1.00 82.94 366 LEU A N 1
ATOM 2888 C CA . LEU A 1 366 ? -14.997 13.370 28.680 1.00 82.94 366 LEU A CA 1
ATOM 2889 C C . LEU A 1 366 ? -13.848 13.347 29.691 1.00 82.94 366 LEU A C 1
ATOM 2891 O O . LEU A 1 366 ? -13.786 12.430 30.507 1.00 82.94 366 LEU A O 1
ATOM 2895 N N . PRO A 1 367 ? -12.968 14.370 29.721 1.00 84.00 367 PRO A N 1
ATOM 2896 C CA . PRO A 1 367 ? -11.826 14.426 30.631 1.00 84.00 367 PRO A CA 1
ATOM 2897 C C . PRO A 1 367 ? -12.264 14.830 32.048 1.00 84.00 367 PRO A C 1
ATOM 2899 O O . PRO A 1 367 ? -11.764 15.797 32.625 1.00 84.00 367 PRO A O 1
ATOM 2902 N N . LEU A 1 368 ? -13.255 14.134 32.604 1.00 88.75 368 LEU A N 1
ATOM 2903 C CA . LEU A 1 368 ? -13.777 14.394 33.936 1.00 88.75 368 LEU A CA 1
ATOM 2904 C C . LEU A 1 368 ? -12.907 13.699 34.993 1.00 88.75 368 LEU A C 1
ATOM 2906 O O . LEU A 1 368 ? -12.426 12.587 34.774 1.00 88.75 368 LEU A O 1
ATOM 2910 N N . PRO A 1 369 ? -12.716 14.316 36.173 1.00 92.94 369 PRO A N 1
ATOM 2911 C CA . PRO A 1 369 ? -12.073 13.646 37.296 1.00 92.94 369 PRO A CA 1
ATOM 2912 C C . PRO A 1 369 ? -12.802 12.346 37.663 1.00 92.94 369 PRO A C 1
ATOM 2914 O O . PRO A 1 369 ? -14.028 12.338 37.744 1.00 92.94 369 PRO A O 1
ATOM 2917 N N . GLU A 1 370 ? -12.055 11.286 37.982 1.00 88.75 370 GLU A N 1
ATOM 2918 C CA . GLU A 1 370 ? -12.585 9.944 38.299 1.00 88.75 370 GLU A CA 1
ATOM 2919 C C . GLU A 1 370 ? -13.719 9.962 39.343 1.00 88.75 370 GLU A C 1
ATOM 2921 O O . GLU A 1 370 ? -14.721 9.251 39.225 1.00 88.75 370 GLU A O 1
ATOM 2926 N N . GLU A 1 371 ? -13.602 10.823 40.357 1.00 93.75 371 GLU A N 1
ATOM 2927 C CA . GLU A 1 371 ? -14.623 10.978 41.394 1.00 93.75 371 GLU A CA 1
ATOM 2928 C C . GLU A 1 371 ? -15.925 11.596 40.860 1.00 93.75 371 GLU A C 1
ATOM 2930 O O . GLU A 1 371 ? -17.017 11.190 41.269 1.00 93.75 371 GLU A O 1
ATOM 2935 N N . LEU A 1 372 ? -15.826 12.542 39.923 1.00 95.50 372 LEU A N 1
ATOM 2936 C CA . LEU A 1 372 ? -16.981 13.153 39.271 1.00 95.50 372 LEU A CA 1
ATOM 2937 C C . LEU A 1 372 ? -17.638 12.165 38.303 1.00 95.50 372 LEU A C 1
ATOM 2939 O O . LEU A 1 372 ? -18.852 11.981 38.367 1.00 95.50 372 LEU A O 1
ATOM 2943 N N . THR A 1 373 ? -16.840 11.453 37.506 1.00 94.69 373 THR A N 1
ATOM 2944 C CA . THR A 1 373 ? -17.292 10.358 36.633 1.00 94.69 373 THR A CA 1
ATOM 2945 C C . THR A 1 373 ? -18.078 9.313 37.421 1.00 94.69 373 THR A C 1
ATOM 2947 O O . THR A 1 373 ? -19.216 8.983 37.091 1.00 94.69 373 THR A O 1
ATOM 2950 N N . SER A 1 374 ? -17.525 8.865 38.549 1.00 93.69 374 SER A N 1
ATOM 2951 C CA . SER A 1 374 ? -18.168 7.882 39.424 1.00 93.69 374 SER A CA 1
ATOM 2952 C C . SER A 1 374 ? -19.497 8.370 40.008 1.00 93.69 374 SER A C 1
ATOM 2954 O O . SER A 1 374 ? -20.396 7.568 40.263 1.00 93.69 374 SER A O 1
ATOM 2956 N N . ARG A 1 375 ? -19.634 9.673 40.274 1.00 97.44 375 ARG A N 1
ATOM 2957 C CA . ARG A 1 375 ? -20.887 10.259 40.771 1.00 97.44 375 ARG A CA 1
ATOM 2958 C C . ARG A 1 375 ? -21.943 10.359 39.679 1.00 97.44 375 ARG A C 1
ATOM 2960 O O . ARG A 1 375 ? -23.091 10.032 39.950 1.00 97.44 375 ARG A O 1
ATOM 2967 N N . VAL A 1 376 ? -21.551 10.742 38.466 1.00 96.94 376 VAL A N 1
ATOM 2968 C CA . VAL A 1 376 ? -22.453 10.761 37.309 1.00 96.94 376 VAL A CA 1
ATOM 2969 C C . VAL A 1 376 ? -23.001 9.361 37.020 1.00 96.94 376 VAL A C 1
ATOM 2971 O O . VAL A 1 376 ? -24.213 9.206 36.900 1.00 96.94 376 VAL A O 1
ATOM 2974 N N . LEU A 1 377 ? -22.144 8.335 37.009 1.00 94.88 377 LEU A N 1
ATOM 2975 C CA . LEU A 1 377 ? -22.572 6.942 36.818 1.00 94.88 377 LEU A CA 1
ATOM 2976 C C . LEU A 1 377 ? -23.566 6.487 37.896 1.00 94.88 377 LEU A C 1
ATOM 2978 O O . LEU A 1 377 ? -24.557 5.830 37.593 1.00 94.88 377 LEU A O 1
ATOM 2982 N N . ARG A 1 378 ? -23.338 6.853 39.167 1.00 95.56 378 ARG A N 1
ATOM 2983 C CA . ARG A 1 378 ? -24.279 6.532 40.256 1.00 95.56 378 ARG A CA 1
ATOM 2984 C C . ARG A 1 378 ? -25.621 7.235 40.102 1.00 95.56 378 ARG A C 1
ATOM 2986 O O . ARG A 1 378 ? -26.644 6.635 40.411 1.00 95.56 378 ARG A O 1
ATOM 2993 N N . TRP A 1 379 ? -25.611 8.481 39.646 1.00 96.38 379 TRP A N 1
ATOM 2994 C CA . TRP A 1 379 ? -26.829 9.240 39.393 1.00 96.38 379 TRP A CA 1
ATOM 2995 C C . TRP A 1 379 ? -27.655 8.611 38.260 1.00 96.38 379 TRP A C 1
ATOM 2997 O O . TRP A 1 379 ? -28.845 8.362 38.447 1.00 96.38 379 TRP A O 1
ATOM 3007 N N . ALA A 1 380 ? -27.020 8.237 37.143 1.00 94.19 380 ALA A N 1
ATOM 3008 C CA . ALA A 1 380 ? -27.679 7.520 36.046 1.00 94.19 380 ALA A CA 1
ATOM 3009 C C . ALA A 1 380 ? -28.192 6.130 36.470 1.00 94.19 380 ALA A C 1
ATOM 3011 O O . ALA A 1 380 ? -29.321 5.752 36.155 1.00 94.19 380 ALA A O 1
ATOM 3012 N N . ALA A 1 381 ? -27.412 5.389 37.263 1.00 90.31 381 ALA A N 1
ATOM 3013 C CA . ALA A 1 381 ? -27.852 4.118 37.837 1.00 90.31 381 ALA A CA 1
ATOM 3014 C C . ALA A 1 381 ? -29.079 4.289 38.750 1.00 90.31 381 ALA A C 1
ATOM 3016 O O . ALA A 1 381 ? -30.020 3.506 38.661 1.00 90.31 381 ALA A O 1
ATOM 3017 N N . GLY A 1 382 ? -29.116 5.346 39.570 1.00 90.81 382 GLY A N 1
ATOM 3018 C CA . GLY A 1 382 ? -30.274 5.680 40.402 1.00 90.81 382 GLY A CA 1
ATOM 3019 C C . GLY A 1 382 ? -31.544 5.924 39.583 1.00 90.81 382 GLY A C 1
ATOM 3020 O O . GLY A 1 382 ? -32.613 5.440 39.952 1.00 90.81 382 GLY A O 1
ATOM 3021 N N . PHE A 1 383 ? -31.429 6.596 38.432 1.00 92.06 383 PHE A N 1
ATOM 3022 C CA . PHE A 1 383 ? -32.530 6.707 37.472 1.00 92.06 383 PHE A CA 1
ATOM 3023 C C . PHE A 1 383 ? -32.975 5.329 36.959 1.00 92.06 383 PHE A C 1
ATOM 3025 O O . PHE A 1 383 ? -34.158 5.005 37.048 1.00 92.06 383 PHE A O 1
ATOM 3032 N N . ASN A 1 384 ? -32.044 4.502 36.476 1.00 86.31 384 ASN A N 1
ATOM 3033 C CA . ASN A 1 384 ? -32.361 3.185 35.913 1.00 86.31 384 ASN A CA 1
ATOM 3034 C C . ASN A 1 384 ? -33.005 2.231 36.941 1.00 86.31 384 ASN A C 1
ATOM 3036 O O . ASN A 1 384 ? -33.858 1.413 36.581 1.00 86.31 384 ASN A O 1
ATOM 3040 N N . ASP A 1 385 ? -32.625 2.352 38.214 1.00 87.81 385 ASP A N 1
ATOM 3041 C CA . ASP A 1 385 ? -33.131 1.521 39.306 1.00 87.81 385 ASP A CA 1
ATOM 3042 C C . ASP A 1 385 ? -34.497 1.988 39.835 1.00 87.81 385 ASP A C 1
ATOM 3044 O O . ASP A 1 385 ? -35.347 1.159 40.186 1.00 87.81 385 ASP A O 1
ATOM 3048 N N . GLU A 1 386 ? -34.720 3.303 39.925 1.00 88.00 386 GLU A N 1
ATOM 3049 C CA . GLU A 1 386 ? -35.870 3.869 40.639 1.00 88.00 386 GLU A CA 1
ATOM 3050 C C . GLU A 1 386 ? -36.969 4.441 39.730 1.00 88.00 386 GLU A C 1
ATOM 3052 O O . GLU A 1 386 ? -38.135 4.454 40.141 1.00 88.00 386 GLU A O 1
ATOM 3057 N N . PHE A 1 387 ? -36.643 4.905 38.519 1.00 86.31 387 PHE A N 1
ATOM 3058 C CA . PHE A 1 387 ? -37.596 5.552 37.616 1.00 86.31 387 PHE A CA 1
ATOM 3059 C C . PHE A 1 387 ? -38.262 4.557 36.652 1.00 86.31 387 PHE A C 1
ATOM 3061 O O . PHE A 1 387 ? -37.618 3.838 35.886 1.00 86.31 387 PHE A O 1
ATOM 3068 N N . ASP A 1 388 ? -39.595 4.548 36.640 1.00 85.25 388 ASP A N 1
ATOM 3069 C CA . ASP A 1 388 ? -40.404 3.716 35.746 1.00 85.25 388 ASP A CA 1
ATOM 3070 C C . ASP A 1 388 ? -41.142 4.593 34.726 1.00 85.25 388 ASP A C 1
ATOM 3072 O O . ASP A 1 388 ? -41.796 5.558 35.102 1.00 85.25 388 ASP A O 1
ATOM 3076 N N . TRP A 1 389 ? -41.068 4.272 33.435 1.00 77.31 389 TRP A N 1
ATOM 3077 C CA . TRP A 1 389 ? -41.606 5.135 32.376 1.00 77.31 389 TRP A CA 1
ATOM 3078 C C . TRP A 1 389 ? -43.139 5.265 32.407 1.00 77.31 389 TRP A C 1
ATOM 3080 O O . TRP A 1 389 ? -43.674 6.268 31.938 1.00 77.31 389 TRP A O 1
ATOM 3090 N N . ASP A 1 390 ? -43.848 4.271 32.953 1.00 75.81 390 ASP A N 1
ATOM 3091 C CA . ASP A 1 390 ? -45.314 4.266 33.059 1.00 75.81 390 ASP A CA 1
ATOM 3092 C C . ASP A 1 390 ? -45.773 4.940 34.362 1.00 75.81 390 ASP A C 1
ATOM 3094 O O . ASP A 1 390 ? -46.813 5.600 34.417 1.00 75.81 390 ASP A O 1
ATOM 3098 N N . ARG A 1 391 ? -44.985 4.804 35.437 1.00 80.50 391 ARG A N 1
ATOM 3099 C CA . ARG A 1 391 ? -45.384 5.236 36.789 1.00 80.50 391 ARG A CA 1
ATOM 3100 C C . ARG A 1 391 ? -44.664 6.483 37.295 1.00 80.50 391 ARG A C 1
ATOM 3102 O O . ARG A 1 391 ? -45.187 7.145 38.183 1.00 80.50 391 ARG A O 1
ATOM 3109 N N . GLY A 1 392 ? -43.510 6.829 36.748 1.00 86.06 392 GLY A N 1
ATOM 3110 C CA . GLY A 1 392 ? -42.619 7.870 37.249 1.00 86.06 392 GLY A CA 1
ATOM 3111 C C . GLY A 1 392 ? -41.887 7.477 38.536 1.00 86.06 392 GLY A C 1
ATOM 3112 O O . GLY A 1 392 ? -41.801 6.303 38.900 1.00 86.06 392 GLY A O 1
ATOM 3113 N N . TRP A 1 393 ? -41.370 8.477 39.250 1.00 89.12 393 TRP A N 1
ATOM 3114 C CA . TRP A 1 393 ? -40.652 8.284 40.512 1.00 89.12 393 TRP A CA 1
ATOM 3115 C C . TRP A 1 393 ? -41.553 7.726 41.621 1.00 89.12 393 TRP A C 1
ATOM 3117 O O . TRP A 1 393 ? -42.715 8.135 41.718 1.00 89.12 393 TRP A O 1
ATOM 3127 N N . PRO A 1 394 ? -41.032 6.896 42.546 1.00 86.50 394 PRO A N 1
ATOM 3128 C CA . PRO A 1 394 ? -41.850 6.312 43.611 1.00 86.50 394 PRO A CA 1
ATOM 3129 C C . PRO A 1 394 ? -42.390 7.354 44.605 1.00 86.50 394 PRO A C 1
ATOM 3131 O O . PRO A 1 394 ? -43.392 7.117 45.283 1.00 86.50 394 PRO A O 1
ATOM 3134 N N . SER A 1 395 ? -41.749 8.524 44.693 1.00 90.44 395 SER A N 1
ATOM 3135 C CA . SER A 1 395 ? -42.231 9.665 45.466 1.00 90.44 395 SER A CA 1
ATOM 3136 C C . SER A 1 395 ? -41.713 10.994 44.913 1.00 90.44 395 SER A C 1
ATOM 3138 O O . SER A 1 395 ? -40.671 11.056 44.260 1.00 90.44 395 SER A O 1
ATOM 3140 N N . ALA A 1 396 ? -42.413 12.086 45.236 1.00 86.81 396 ALA A N 1
ATOM 3141 C CA . ALA A 1 396 ? -41.955 13.434 44.897 1.00 86.81 396 ALA A CA 1
ATOM 3142 C C . ALA A 1 396 ? -40.612 13.767 45.565 1.00 86.81 396 ALA A C 1
ATOM 3144 O O . ALA A 1 396 ? -39.785 14.432 44.959 1.00 86.81 396 ALA A O 1
ATOM 3145 N N . ALA A 1 397 ? -40.366 13.251 46.774 1.00 89.12 397 ALA A N 1
ATOM 3146 C CA . ALA A 1 397 ? -39.105 13.456 47.480 1.00 89.12 397 ALA A CA 1
ATOM 3147 C C . ALA A 1 397 ? -37.911 12.821 46.746 1.00 89.12 397 ALA A C 1
ATOM 3149 O O . ALA A 1 397 ? -36.854 13.438 46.681 1.00 89.12 397 ALA A O 1
ATOM 3150 N N . GLN A 1 398 ? -38.081 11.622 46.175 1.00 88.56 398 GLN A N 1
ATOM 3151 C CA . GLN A 1 398 ? -37.034 10.964 45.381 1.00 88.56 398 GLN A CA 1
ATOM 3152 C C . GLN A 1 398 ? -36.773 11.700 44.071 1.00 88.56 398 GLN A C 1
ATOM 3154 O O . GLN A 1 398 ? -35.624 12.007 43.774 1.00 88.56 398 GLN A O 1
ATOM 3159 N N . ARG A 1 399 ? -37.835 12.081 43.347 1.00 93.12 399 ARG A N 1
ATOM 3160 C CA . ARG A 1 399 ? -37.706 12.931 42.157 1.00 93.12 399 ARG A CA 1
ATOM 3161 C C . ARG A 1 399 ? -36.935 14.213 42.472 1.00 93.12 399 ARG A C 1
ATOM 3163 O O . ARG A 1 399 ? -36.003 14.562 41.760 1.00 93.12 399 ARG A O 1
ATOM 3170 N N . ASP A 1 400 ? -37.337 14.930 43.521 1.00 91.00 400 ASP A N 1
ATOM 3171 C CA . ASP A 1 400 ? -36.743 16.222 43.871 1.00 91.00 400 ASP A CA 1
ATOM 3172 C C . ASP A 1 400 ? -35.268 16.067 44.275 1.00 91.00 400 ASP A C 1
ATOM 3174 O O . ASP A 1 400 ? -34.450 16.921 43.932 1.00 91.00 400 ASP A O 1
ATOM 3178 N N . ALA A 1 401 ? -34.913 14.967 44.951 1.00 91.88 401 ALA A N 1
ATOM 3179 C CA . ALA A 1 401 ? -33.527 14.630 45.266 1.00 91.88 401 ALA A CA 1
ATOM 3180 C C . ALA A 1 401 ? -32.704 14.333 44.000 1.00 91.88 401 ALA A C 1
ATOM 3182 O O . ALA A 1 401 ? -31.630 14.912 43.835 1.00 91.88 401 ALA A O 1
ATOM 3183 N N . HIS A 1 402 ? -33.230 13.514 43.084 1.00 94.31 402 HIS A N 1
ATOM 3184 C CA . HIS A 1 402 ? -32.579 13.176 41.811 1.00 94.31 402 HIS A CA 1
ATOM 3185 C C . HIS A 1 402 ? -32.348 14.407 40.930 1.00 94.31 402 HIS A C 1
ATOM 3187 O O . HIS A 1 402 ? -31.255 14.614 40.406 1.00 94.31 402 HIS A O 1
ATOM 3193 N N . VAL A 1 403 ? -33.359 15.272 40.813 1.00 92.69 403 VAL A N 1
ATOM 3194 C CA . VAL A 1 403 ? -33.281 16.536 40.064 1.00 92.69 403 VAL A CA 1
ATOM 3195 C C . VAL A 1 403 ? -32.258 17.488 40.692 1.00 92.69 403 VAL A C 1
ATOM 3197 O O . VAL A 1 403 ? -31.478 18.126 39.980 1.00 92.69 403 VAL A O 1
ATOM 3200 N N . ALA A 1 404 ? -32.226 17.588 42.025 1.00 93.50 404 ALA A N 1
ATOM 3201 C CA . ALA A 1 404 ? -31.251 18.420 42.725 1.00 93.50 404 ALA A CA 1
ATOM 3202 C C . ALA A 1 404 ? -29.809 17.926 42.510 1.00 93.50 404 ALA A C 1
ATOM 3204 O O . ALA A 1 404 ? -28.917 18.750 42.281 1.00 93.50 404 ALA A O 1
ATOM 3205 N N . GLU A 1 405 ? -29.593 16.607 42.538 1.00 95.75 405 GLU A N 1
ATOM 3206 C CA . GLU A 1 405 ? -28.302 15.987 42.231 1.00 95.75 405 GLU A CA 1
ATOM 3207 C C . GLU A 1 405 ? -27.895 16.225 40.772 1.00 95.75 405 GLU A C 1
ATOM 3209 O O . GLU A 1 405 ? -26.779 16.683 40.531 1.00 95.75 405 GLU A O 1
ATOM 3214 N N . GLY A 1 406 ? -28.810 16.051 39.812 1.00 95.19 406 GLY A N 1
ATOM 3215 C CA . GLY A 1 406 ? -28.558 16.324 38.393 1.00 95.19 406 GLY A CA 1
ATOM 3216 C C . GLY A 1 406 ? -28.106 17.766 38.143 1.00 95.19 406 GLY A C 1
ATOM 3217 O O . GLY A 1 406 ? -27.090 18.009 37.493 1.00 95.19 406 GLY A O 1
ATOM 3218 N N . HIS A 1 407 ? -28.776 18.749 38.754 1.00 96.12 407 HIS A N 1
ATOM 3219 C CA . HIS A 1 407 ? -28.349 20.151 38.684 1.00 96.12 407 HIS A CA 1
ATOM 3220 C C . HIS A 1 407 ? -26.990 20.419 39.343 1.00 96.12 407 HIS A C 1
ATOM 3222 O O . HIS A 1 407 ? -26.279 21.341 38.932 1.00 96.12 407 HIS A O 1
ATOM 3228 N N . GLN A 1 408 ? -26.644 19.685 40.401 1.00 96.62 408 GLN A N 1
ATOM 3229 C CA . GLN A 1 408 ? -25.336 19.800 41.033 1.00 96.62 408 GLN A CA 1
ATOM 3230 C C . GLN A 1 408 ? -24.241 19.224 40.132 1.00 96.62 408 GLN A C 1
ATOM 3232 O O . GLN A 1 408 ? -23.264 19.925 39.866 1.00 96.62 408 GLN A O 1
ATOM 3237 N N . LEU A 1 409 ? -24.432 18.004 39.629 1.00 97.19 409 LEU A N 1
ATOM 3238 C CA . LEU A 1 409 ? -23.495 17.338 38.727 1.00 97.19 409 LEU A CA 1
ATOM 3239 C C . LEU A 1 409 ? -23.280 18.152 37.458 1.00 97.19 409 LEU A C 1
ATOM 3241 O O . LEU A 1 409 ? -22.137 18.395 37.096 1.00 97.19 409 LEU A O 1
ATOM 3245 N N . PHE A 1 410 ? -24.346 18.684 36.863 1.00 96.19 410 PHE A N 1
ATOM 3246 C CA . PHE A 1 410 ? -24.261 19.582 35.715 1.00 96.19 410 PHE A CA 1
ATOM 3247 C C . PHE A 1 410 ? -23.290 20.752 35.936 1.00 96.19 410 PHE A C 1
ATOM 3249 O O . PHE A 1 410 ? -22.434 21.022 35.095 1.00 96.19 410 PHE A O 1
ATOM 3256 N N . ARG A 1 411 ? -23.384 21.442 37.082 1.00 95.56 411 ARG A N 1
ATOM 3257 C CA . ARG A 1 411 ? -22.491 22.574 37.389 1.00 95.56 411 ARG A CA 1
ATOM 3258 C C . ARG A 1 411 ? -21.040 22.135 37.549 1.00 95.56 411 ARG A C 1
ATOM 3260 O O . ARG A 1 411 ? -20.143 22.844 37.105 1.00 95.56 411 ARG A O 1
AT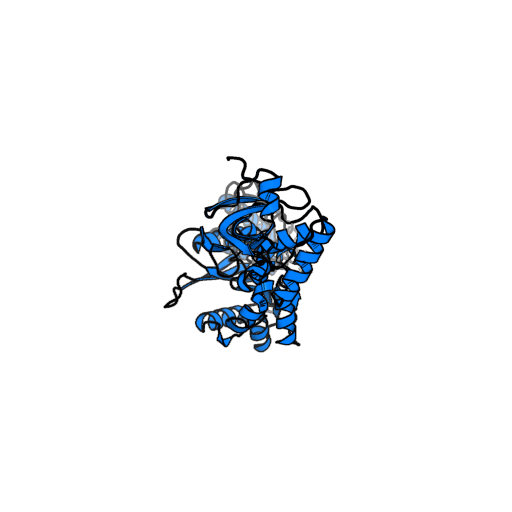OM 3267 N N . GLU A 1 412 ? -20.819 21.005 38.210 1.00 96.19 412 GLU A N 1
ATOM 3268 C CA . GLU A 1 412 ? -19.480 20.466 38.455 1.00 96.19 412 GLU A CA 1
ATOM 3269 C C . GLU A 1 412 ? -18.833 19.960 37.159 1.00 96.19 412 GLU A C 1
ATOM 3271 O O . GLU A 1 412 ? -17.670 20.260 36.903 1.00 96.19 412 GLU A O 1
ATOM 3276 N N . VAL A 1 413 ? -19.605 19.290 36.303 1.00 95.19 413 VAL A N 1
ATOM 3277 C CA . VAL A 1 413 ? -19.199 18.858 34.960 1.00 95.19 413 VAL A CA 1
ATOM 3278 C C . VAL A 1 413 ? -18.853 20.067 34.103 1.00 95.19 413 VAL A C 1
ATOM 3280 O O . VAL A 1 413 ? -17.743 20.147 33.587 1.00 95.19 413 VAL A O 1
ATOM 3283 N N . GLN A 1 414 ? -19.749 21.053 33.997 1.00 93.12 414 GLN A N 1
ATOM 3284 C CA . GLN A 1 414 ? -19.497 22.249 33.190 1.00 93.12 414 GLN A CA 1
ATOM 3285 C C . GLN A 1 414 ? -18.251 23.019 33.660 1.00 93.12 414 GLN A C 1
ATOM 3287 O O . GLN A 1 414 ? -17.577 23.639 32.840 1.00 93.12 414 GLN A O 1
ATOM 3292 N N . ALA A 1 415 ? -17.940 22.987 34.960 1.00 92.69 415 ALA A N 1
ATOM 3293 C CA . ALA A 1 415 ? -16.739 23.604 35.517 1.00 92.69 415 ALA A CA 1
ATOM 3294 C C . ALA A 1 415 ? -15.457 22.783 35.285 1.00 92.69 415 ALA A C 1
ATOM 3296 O O . ALA A 1 415 ? -14.372 23.362 35.261 1.00 92.69 415 ALA A O 1
ATOM 3297 N N . ALA A 1 416 ? -15.570 21.459 35.147 1.00 92.19 416 ALA A N 1
ATOM 3298 C CA . ALA A 1 416 ? -14.447 20.559 34.896 1.00 92.19 416 ALA A CA 1
ATOM 3299 C C . ALA A 1 416 ? -14.068 20.473 33.408 1.00 92.19 416 ALA A C 1
ATOM 3301 O O . ALA A 1 416 ? -12.923 20.154 33.088 1.00 92.19 416 ALA A O 1
ATOM 3302 N N . LEU A 1 417 ? -15.007 20.757 32.502 1.00 89.00 417 LEU A N 1
ATOM 3303 C CA . LEU A 1 417 ? -14.776 20.672 31.064 1.00 89.00 417 LEU A CA 1
ATOM 3304 C C . LEU A 1 417 ? -13.976 21.869 30.508 1.00 89.00 417 LEU A C 1
ATOM 3306 O O . LEU A 1 417 ? -14.092 22.995 31.001 1.00 89.00 417 LEU A O 1
ATOM 3310 N N . PRO A 1 418 ? -13.192 21.658 29.434 1.00 84.50 418 PRO A N 1
ATOM 3311 C CA . PRO A 1 418 ? -12.583 22.736 28.664 1.00 84.50 418 PRO A CA 1
ATOM 3312 C C . PRO A 1 418 ? -13.593 23.792 28.190 1.00 84.50 418 PRO A C 1
ATOM 3314 O O . PRO A 1 418 ? -14.714 23.474 27.810 1.00 84.50 418 PRO A O 1
ATOM 3317 N N . ALA A 1 419 ? -13.162 25.055 28.096 1.00 81.81 419 ALA A N 1
ATOM 3318 C CA . ALA A 1 419 ? -14.031 26.191 27.754 1.00 81.81 419 ALA A CA 1
ATOM 3319 C C . ALA A 1 419 ? -14.696 26.127 26.361 1.00 81.81 419 ALA A C 1
ATOM 3321 O O . ALA A 1 419 ? -15.615 26.895 26.088 1.00 81.81 419 ALA A O 1
ATOM 3322 N N . HIS A 1 420 ? -14.221 25.253 25.470 1.00 79.50 420 HIS A N 1
ATOM 3323 C CA . HIS A 1 420 ? -14.833 25.034 24.159 1.00 79.50 420 HIS A CA 1
ATOM 3324 C C . HIS A 1 420 ? -16.009 24.042 24.207 1.00 79.50 420 HIS A C 1
ATOM 3326 O O . HIS A 1 420 ? -16.681 23.866 23.196 1.00 79.50 420 HIS A O 1
ATOM 3332 N N . LEU A 1 421 ? -16.287 23.428 25.362 1.00 86.00 421 LEU A N 1
ATOM 3333 C CA . LEU A 1 421 ? -17.405 22.513 25.568 1.00 86.00 421 LEU A CA 1
ATOM 3334 C C . LEU A 1 421 ? -18.469 23.155 26.445 1.00 86.00 421 LEU A C 1
ATOM 3336 O O . LEU A 1 421 ? -18.206 23.625 27.555 1.00 86.00 421 LEU A O 1
ATOM 3340 N N . THR A 1 422 ? -19.696 23.153 25.944 1.00 89.38 422 THR A N 1
ATOM 3341 C CA . THR A 1 422 ? -20.869 23.595 26.697 1.00 89.38 422 THR A CA 1
ATOM 3342 C C . THR A 1 422 ? -21.810 22.422 26.871 1.00 89.38 422 THR A C 1
ATOM 3344 O O . THR A 1 422 ? -22.120 21.743 25.901 1.00 89.38 422 THR A O 1
ATOM 3347 N N . VAL A 1 423 ? -22.275 22.194 28.091 1.00 91.50 423 VAL A N 1
ATOM 3348 C CA . VAL A 1 423 ? -23.268 21.173 28.410 1.00 91.50 423 VAL A CA 1
ATOM 3349 C C . VAL A 1 423 ? -24.630 21.846 28.545 1.00 91.50 423 VAL A C 1
ATOM 3351 O O . VAL A 1 423 ? -24.756 22.921 29.133 1.00 91.50 423 VAL A O 1
ATOM 3354 N N . GLU A 1 424 ? -25.662 21.197 28.030 1.00 92.38 424 GLU A N 1
ATOM 3355 C CA . GLU A 1 424 ? -27.061 21.507 28.296 1.00 92.38 424 GLU A CA 1
ATOM 3356 C C . GLU A 1 424 ? -27.665 20.349 29.093 1.00 92.38 424 GLU A C 1
ATOM 3358 O O . GLU A 1 424 ? -27.576 19.192 28.688 1.00 92.38 424 GLU A O 1
ATOM 3363 N N . LEU A 1 425 ? -28.247 20.655 30.253 1.00 93.56 425 LEU A N 1
ATOM 3364 C CA . LEU A 1 425 ? -28.931 19.667 31.084 1.00 93.56 425 LEU A CA 1
ATOM 3365 C C . LEU A 1 425 ? -30.408 19.597 30.688 1.00 93.56 425 LEU A C 1
ATOM 3367 O O . LEU A 1 425 ? -31.109 20.608 30.778 1.00 93.56 425 LEU A O 1
ATOM 3371 N N . ASP A 1 426 ? -30.877 18.404 30.336 1.00 90.38 426 ASP A N 1
ATOM 3372 C CA . ASP A 1 426 ? -32.289 18.090 30.136 1.00 90.38 426 ASP A CA 1
ATOM 3373 C C . ASP A 1 426 ? -32.733 17.050 31.177 1.00 90.38 426 ASP A C 1
ATOM 3375 O O . ASP A 1 426 ? -32.102 16.014 31.362 1.00 90.38 426 ASP A O 1
ATOM 3379 N N . LEU A 1 427 ? -33.796 17.365 31.914 1.00 87.25 427 LEU A N 1
ATOM 3380 C CA . LEU A 1 427 ? -34.363 16.512 32.959 1.00 87.25 427 LEU A CA 1
ATOM 3381 C C . LEU A 1 427 ? -35.834 16.293 32.629 1.00 87.25 427 LEU A C 1
ATOM 3383 O O . LEU A 1 427 ? -36.712 17.031 33.091 1.00 87.25 427 LEU A O 1
ATOM 3387 N N . TRP A 1 428 ? -36.106 15.291 31.803 1.00 82.00 428 TRP A N 1
ATOM 3388 C CA . TRP A 1 428 ? -37.458 14.983 31.347 1.00 82.00 428 TRP A CA 1
ATOM 3389 C C . TRP A 1 428 ? -38.219 14.114 32.363 1.00 82.00 428 TRP A C 1
ATOM 3391 O O . TRP A 1 428 ? -39.451 14.164 32.438 1.00 82.00 428 TRP A O 1
ATOM 3401 N N . GLU A 1 429 ? -37.501 13.380 33.213 1.00 80.94 429 GLU A N 1
ATOM 3402 C CA . GLU A 1 429 ? -37.986 12.430 34.217 1.00 80.94 429 GLU A CA 1
ATOM 3403 C C . GLU A 1 429 ? -38.660 13.085 35.446 1.00 80.94 429 GLU A C 1
ATOM 3405 O O . GLU A 1 429 ? -38.318 12.833 36.598 1.00 80.94 429 GLU A O 1
ATOM 3410 N N . THR A 1 430 ? -39.658 13.947 35.240 1.00 79.12 430 THR A N 1
ATOM 3411 C CA . THR A 1 430 ? -40.284 14.757 36.314 1.00 79.12 430 THR A CA 1
ATOM 3412 C C . THR A 1 430 ? -41.616 14.206 36.855 1.00 79.12 430 THR A C 1
ATOM 3414 O O . THR A 1 430 ? -42.217 14.783 37.774 1.00 79.12 430 THR A O 1
ATOM 3417 N N . ILE A 1 431 ? -42.080 13.074 36.318 1.00 74.38 431 ILE A N 1
ATOM 3418 C CA . ILE A 1 431 ? -43.358 12.422 36.659 1.00 74.38 431 ILE A CA 1
ATOM 3419 C C . ILE A 1 431 ? -43.236 11.644 37.984 1.00 74.38 431 ILE A C 1
ATOM 3421 O O . ILE A 1 431 ? -42.189 11.073 38.278 1.00 74.38 431 ILE A O 1
ATOM 3425 N N . VAL A 1 432 ? -44.303 11.610 38.793 1.00 66.88 432 VAL A N 1
ATOM 3426 C CA . VAL A 1 432 ? -44.351 10.932 40.106 1.00 66.88 432 VAL A CA 1
ATOM 3427 C C . VAL A 1 432 ? -45.531 9.962 40.168 1.00 66.88 432 VAL A C 1
ATOM 3429 O O . VAL A 1 432 ? -46.637 10.313 39.749 1.00 66.88 432 VAL A O 1
ATOM 3432 N N . ALA A 1 433 ? -45.311 8.786 40.757 1.00 64.12 433 ALA A N 1
ATOM 3433 C CA . ALA A 1 433 ? -46.317 7.744 40.902 1.00 64.12 433 ALA A CA 1
ATOM 3434 C C . ALA A 1 433 ? -47.486 8.172 41.808 1.00 64.12 433 ALA A C 1
ATOM 3436 O O . ALA A 1 433 ? -47.285 8.837 42.833 1.00 64.12 433 ALA A O 1
ATOM 3437 N N . PRO A 1 434 ? -48.730 7.786 41.469 1.00 59.44 434 PRO A N 1
ATOM 3438 C CA . PRO A 1 434 ? -49.884 8.085 42.301 1.00 59.44 434 PRO A CA 1
ATOM 3439 C C . PRO A 1 434 ? -49.772 7.376 43.665 1.00 59.44 434 PRO A C 1
ATOM 3441 O O . PRO A 1 434 ? -49.315 6.232 43.743 1.00 59.44 434 PRO A O 1
ATOM 3444 N N . PRO A 1 435 ? -50.208 8.020 44.763 1.00 51.88 435 PRO A N 1
ATOM 3445 C CA . PRO A 1 435 ? -50.042 7.475 46.106 1.00 51.88 435 PRO A CA 1
ATOM 3446 C C . PRO A 1 435 ? -50.728 6.106 46.252 1.00 51.88 435 PRO A C 1
ATOM 3448 O O . PRO A 1 435 ? -51.936 5.986 46.052 1.00 51.88 435 PRO A O 1
ATOM 3451 N N . GLY A 1 436 ? -49.953 5.082 46.633 1.00 55.16 436 GLY A N 1
ATOM 3452 C CA . GLY A 1 436 ? -50.436 3.718 46.901 1.00 55.16 436 GLY A CA 1
ATOM 3453 C C . GLY A 1 436 ? -49.871 2.610 46.001 1.00 55.16 436 GLY A C 1
ATOM 3454 O O . GLY A 1 436 ? -50.186 1.442 46.229 1.00 55.16 436 GLY A O 1
ATOM 3455 N N . SER A 1 437 ? -49.027 2.921 45.012 1.00 53.47 437 SER A N 1
ATOM 3456 C CA . SER A 1 437 ? -48.323 1.908 44.214 1.00 53.47 437 SER A CA 1
ATOM 3457 C C . SER A 1 437 ? -47.100 1.360 44.960 1.00 53.47 437 SER A C 1
ATOM 3459 O O . SER A 1 437 ? -46.122 2.075 45.157 1.00 53.47 437 SER A O 1
ATOM 3461 N N . VAL A 1 438 ? -47.128 0.089 45.369 1.00 48.00 438 VAL A N 1
ATOM 3462 C CA . VAL A 1 438 ? -45.951 -0.614 45.914 1.00 48.00 438 VAL A CA 1
ATOM 3463 C C . VAL A 1 438 ? -45.285 -1.409 44.789 1.00 48.00 438 VAL A C 1
ATOM 3465 O O . VAL A 1 438 ? -45.950 -2.207 44.126 1.00 48.00 438 VAL A O 1
ATOM 3468 N N . SER A 1 439 ? -43.986 -1.203 44.569 1.00 47.06 439 SER A N 1
ATOM 3469 C CA . SER A 1 439 ? -43.188 -1.988 43.616 1.00 47.06 439 SER A CA 1
ATOM 3470 C C . SER A 1 439 ? -42.807 -3.352 44.214 1.00 47.06 439 SER A C 1
ATOM 3472 O O . SER A 1 439 ? -42.370 -3.399 45.366 1.00 47.06 439 SER A O 1
ATOM 3474 N N . PRO A 1 440 ? -42.940 -4.475 43.482 1.00 41.88 440 PRO A N 1
ATOM 3475 C CA . PRO A 1 440 ? -42.297 -5.725 43.874 1.00 41.88 440 PRO A CA 1
ATOM 3476 C C . PRO A 1 440 ? -40.780 -5.636 43.609 1.00 41.88 440 PRO A C 1
ATOM 3478 O O . PRO A 1 440 ? -40.367 -4.913 42.700 1.00 41.88 440 PRO A O 1
ATOM 3481 N N . PRO A 1 441 ? -39.933 -6.355 44.368 1.00 40.28 441 PRO A N 1
ATOM 3482 C CA . PRO A 1 441 ? -38.491 -6.338 44.144 1.00 40.28 441 PRO A CA 1
ATOM 3483 C C . PRO A 1 441 ? -38.160 -6.944 42.773 1.00 40.28 441 PRO A C 1
ATOM 3485 O O . PRO A 1 441 ? -38.577 -8.066 42.475 1.00 40.28 441 PRO A O 1
ATOM 3488 N N . ARG A 1 442 ? -37.413 -6.209 41.936 1.00 45.84 442 ARG A N 1
ATOM 3489 C CA . ARG A 1 442 ? -36.865 -6.734 40.677 1.00 45.84 442 ARG A CA 1
ATOM 3490 C C . ARG A 1 442 ? -35.726 -7.708 41.021 1.00 45.84 442 ARG A C 1
ATOM 3492 O O . ARG A 1 442 ? -34.811 -7.365 41.765 1.00 45.84 442 ARG A O 1
ATOM 3499 N N . GLY A 1 443 ? -35.866 -8.961 40.585 1.00 38.84 443 GLY A N 1
ATOM 3500 C CA . GLY A 1 443 ? -34.895 -10.036 40.815 1.00 38.84 443 GLY A CA 1
ATOM 3501 C C . GLY A 1 443 ? -33.621 -9.826 39.997 1.00 38.84 443 GLY A C 1
ATOM 3502 O O . GLY A 1 443 ? -33.709 -9.352 38.869 1.00 38.84 443 GLY A O 1
ATOM 3503 N N . ARG A 1 444 ? -32.479 -10.156 40.616 1.00 37.78 444 ARG A N 1
ATOM 3504 C CA . ARG A 1 444 ? -31.120 -10.059 40.060 1.00 37.78 444 ARG A CA 1
ATOM 3505 C C . ARG A 1 444 ? -30.899 -10.924 38.830 1.00 37.78 444 ARG A C 1
ATOM 3507 O O . ARG A 1 444 ? -31.471 -12.039 38.803 1.00 37.78 444 ARG A O 1
#

Radius of gyration: 33.12 Å; chains: 1; bounding box: 79×49×95 Å

Sequence (444 aa):
MTELPREEFANPGPLRDALVAAILDGTKTSTTSLHADYAAEGEVLPQAGGRGAVVDSADQVVAVIETTAVDVVRLAEVPWEHARAEGEGHRTVAEWRCDHERFWAECGVAVDDDTLVVLQAFRVVEILQGDTADLTRRRYRRRAQEYTDQLGAMDAVAEPDRVLVERWAQTVQGRILDAGCGPGHWTGHLAGLGHDVVGMDPVEEFVAHARLAHPRVPFRVGSFEDLPDGETYGGVLSWYSLIHLPPSEVRETLARFRDTVPYGGSVLLGFFTADELEPFDHLVAPAWVWPVEQMIELLEEHEFEVLHQERRQDPGVRREHAVVVAVHRRTRGFHASGPQRLRMFNEYGVDWPFWDDDGPMDVDDLPLPEELTSRVLRWAAGFNDEFDWDRGWPSAAQRDAHVAEGHQLFREVQAALPAHLTVELDLWETIVAPPGSVSPPRGR

Organism: NCBI:txid574650

Secondary structure (DSSP, 8-state):
---PPEE--SSTTHHHHHHHHHHHTTS--EEEEEHHHHHHHTPPPP-TT-EEEEE-TTS-EEEEEEEEEEEEEEGGG--HHHHHHT-S--SSHHHHHHHHHHHHHHTT----TT-EEEEEEEEEEEE-SS-HHHHHHHHHHHHHHHHHHHHSSGGGS-HHHHHHHHHHHHH--SPEEEET-TTSHHHHHHHHTT--EEEEES-HHHHHHHHHH-TTS-EEE--GGG--TT---SEEEEES-STTS-HHHHHHHHHHHHHHSPTT-EEEEEEEE-SS-EEE--SSS-EEEE-HHHHHHHHHHTTEEEEEEEEE--TT-SSEEEEEEEEE-------S-S-EEEEE---TT-SS-EE-SSSBPPGGGS---HHHHHHHHHHHHHHHHH-BTTTBBS-HHHHHHHHHHHHHHHHHHHHHS-TTEEEEE------BPPTT-PPPPPP-

InterPro domains:
  IPR007374 ASCH domain [PF04266] (17-126)
  IPR007374 ASCH domain [SM01022] (7-126)
  IPR009326 Protein of unknown function DUF984 [PTHR39203] (3-127)
  IPR015947 PUA-like superfamily [SSF88697] (9-130)
  IPR029063 S-adenosyl-L-methionine-dependent methyltransferase superfamily [G3DSA:3.40.50.150] (138-336)
  IPR029063 S-adenosyl-L-methionine-dependent methyltransferase superfamily [SSF53335] (158-315)
  IPR041698 Methyltransferase domain 25 [PF13649] (176-265)

pLDDT: mean 86.14, std 12.77, range [37.78, 98.5]